Protein 1JK0 (pdb70)

CATH classification: 1.10.620.20

Structure (mmCIF, N/CA/C/O backbone):
data_1JK0
#
_entry.id   1JK0
#
_cell.length_a   92.900
_cell.length_b   93.000
_cell.length_c   97.400
_cell.angle_alpha   90.00
_cell.angle_beta   90.00
_cell.angle_gamma   90.00
#
_symmetry.space_group_name_H-M   'P 21 21 21'
#
loop_
_entity.id
_entity.type
_entity.pdbx_description
1 polymer 'ribonucleoside-diphosphate reductase small chain 1'
2 polymer 'ribonucleoside-diphosphate reductase small chain 2'
3 non-polymer 'ZINC ION'
4 water water
#
loop_
_atom_site.group_PDB
_atom_site.id
_atom_site.type_symbol
_atom_site.label_atom_id
_atom_site.label_alt_id
_atom_site.label_comp_id
_atom_site.label_asym_id
_atom_site.label_entity_id
_atom_site.label_seq_id
_atom_site.pdbx_PDB_ins_code
_atom_site.Cartn_x
_atom_site.Cartn_y
_atom_site.Cartn_z
_atom_site.occupancy
_atom_site.B_iso_or_equiv
_atom_site.auth_seq_id
_atom_site.auth_comp_id
_atom_site.auth_asym_id
_atom_site.auth_atom_id
_atom_site.pdbx_PDB_model_num
ATOM 1 N N . LEU A 1 46 ? -9.134 21.343 8.980 1.00 57.34 26 LEU A N 1
ATOM 2 C CA . LEU A 1 46 ? -8.147 20.228 8.904 1.00 58.87 26 LEU A CA 1
ATOM 3 C C . LEU A 1 46 ? -6.823 20.743 9.479 1.00 58.58 26 LEU A C 1
ATOM 4 O O . LEU A 1 46 ? -6.814 21.557 10.400 1.00 58.23 26 LEU A O 1
ATOM 9 N N . ASN A 1 47 ? -5.708 20.248 8.957 1.00 58.25 27 ASN A N 1
ATOM 10 C CA . ASN A 1 47 ? -4.410 20.730 9.394 1.00 57.04 27 ASN A CA 1
ATOM 11 C C . ASN A 1 47 ? -4.174 22.025 8.625 1.00 56.15 27 ASN A C 1
ATOM 12 O O . ASN A 1 47 ? -3.141 22.670 8.780 1.00 56.29 27 ASN A O 1
ATOM 17 N N . LYS A 1 48 ? -5.142 22.390 7.782 1.00 54.26 28 LYS A N 1
ATOM 18 C CA . LYS A 1 48 ? -5.061 23.614 6.996 1.00 51.77 28 LYS A CA 1
ATOM 19 C C . LYS A 1 48 ? -5.230 24.795 7.937 1.00 49.97 28 LYS A C 1
ATOM 20 O O . LYS A 1 48 ? -4.433 25.724 7.922 1.00 49.66 28 LYS A O 1
ATOM 26 N N . GLU A 1 49 ? -6.268 24.753 8.763 1.00 48.86 29 GLU A N 1
ATOM 27 C CA . GLU A 1 49 ? -6.520 25.832 9.708 1.00 48.60 29 GLU A CA 1
ATOM 28 C C . GLU A 1 49 ? -5.418 25.940 10.755 1.00 48.59 29 GLU A C 1
ATOM 29 O O . GLU A 1 49 ? -5.048 27.037 11.184 1.00 49.40 29 GLU A O 1
ATOM 35 N N . LEU A 1 50 ? -4.900 24.795 11.172 1.00 46.38 30 LEU A N 1
ATOM 36 C CA . LEU A 1 50 ? -3.859 24.771 12.172 1.00 44.80 30 LEU A CA 1
ATOM 37 C C . LEU A 1 50 ? -2.619 25.496 11.668 1.00 45.24 30 LEU A C 1
ATOM 38 O O . LEU A 1 50 ? -1.887 26.101 12.453 1.00 45.31 30 LEU A O 1
ATOM 43 N N . GLU A 1 51 ? -2.377 25.437 10.361 1.00 45.15 31 GLU A N 1
ATOM 44 C CA . GLU A 1 51 ? -1.212 26.108 9.802 1.00 45.30 31 GLU A CA 1
ATOM 45 C C . GLU A 1 51 ? -1.539 27.598 9.701 1.00 43.51 31 GLU A C 1
ATOM 46 O O . GLU A 1 51 ? -0.676 28.442 9.958 1.00 44.59 31 GLU A O 1
ATOM 52 N N . THR A 1 52 ? -2.784 27.919 9.348 1.00 39.88 32 THR A N 1
ATOM 53 C CA . THR A 1 52 ? -3.224 29.312 9.255 1.00 37.76 32 THR A CA 1
ATOM 54 C C . THR A 1 52 ? -3.025 29.997 10.601 1.00 37.35 32 THR A C 1
ATOM 55 O O . THR A 1 52 ? -2.498 31.108 10.692 1.00 36.65 32 THR A O 1
ATOM 59 N N . LEU A 1 53 ? -3.480 29.318 11.644 1.00 36.25 33 LEU A N 1
ATOM 60 C CA . LEU A 1 53 ? -3.371 29.828 12.992 1.00 34.96 33 LEU A CA 1
ATOM 61 C C . LEU A 1 53 ? -1.903 29.911 13.405 1.00 35.11 33 LEU A C 1
ATOM 62 O O . LEU A 1 53 ? -1.415 30.971 13.789 1.00 35.50 33 LEU A O 1
ATOM 67 N N . ARG A 1 54 ? -1.185 28.803 13.313 1.00 36.72 34 ARG A N 1
ATOM 68 C CA . ARG A 1 54 ? 0.221 28.822 13.696 1.00 37.87 34 ARG A CA 1
ATOM 69 C C . ARG A 1 54 ? 0.945 29.954 13.011 1.00 37.35 34 ARG A C 1
ATOM 70 O O . ARG A 1 54 ? 1.795 30.608 13.612 1.00 36.54 34 ARG A O 1
ATOM 78 N N . GLU A 1 55 ? 0.567 30.195 11.761 1.00 38.33 35 GLU A N 1
ATOM 79 C CA . GLU A 1 55 ? 1.165 31.247 10.946 1.00 38.88 35 GLU A CA 1
ATOM 80 C C . GLU A 1 55 ? 0.906 32.666 11.453 1.00 37.37 35 GLU A C 1
ATOM 81 O O . GLU A 1 55 ? 1.725 33.550 11.261 1.00 37.85 35 GLU A O 1
ATOM 87 N N . GLU A 1 56 ? -0.229 32.884 12.101 1.00 37.06 36 GLU A N 1
ATOM 88 C CA . GLU A 1 56 ? -0.551 34.206 12.625 1.00 36.11 36 GLU A CA 1
ATOM 89 C C . GLU A 1 56 ? 0.513 34.696 13.626 1.00 36.57 36 GLU A C 1
ATOM 90 O O . GLU A 1 56 ? 0.606 35.897 13.887 1.00 37.68 36 GLU A O 1
ATOM 96 N N . ASN A 1 57 ? 1.312 33.775 14.182 1.00 35.04 37 ASN A N 1
ATOM 97 C CA . ASN A 1 57 ? 2.329 34.133 15.177 1.00 31.96 37 ASN A CA 1
ATOM 98 C C . ASN A 1 57 ? 3.695 33.533 14.931 1.00 32.93 37 ASN A C 1
ATOM 99 O O . ASN A 1 57 ? 4.500 33.402 15.848 1.00 33.77 37 ASN A O 1
ATOM 104 N N . ARG A 1 58 ? 3.950 33.178 13.683 1.00 35.22 38 ARG A N 1
ATOM 105 C CA . ARG A 1 58 ? 5.216 32.593 13.263 1.00 37.61 38 ARG A CA 1
ATOM 106 C C . ARG A 1 58 ? 6.420 33.533 13.524 1.00 38.05 38 ARG A C 1
ATOM 107 O O . ARG A 1 58 ? 7.505 33.073 13.904 1.00 36.49 38 ARG A O 1
ATOM 115 N N . VAL A 1 59 ? 6.227 34.838 13.301 1.00 37.36 39 VAL A N 1
ATOM 116 C CA . VAL A 1 59 ? 7.283 35.831 13.511 1.00 35.60 39 VAL A CA 1
ATOM 117 C C . VAL A 1 59 ? 7.535 36.040 14.983 1.00 36.57 39 VAL A C 1
ATOM 118 O O . VAL A 1 59 ? 8.682 36.192 15.412 1.00 37.03 39 VAL A O 1
ATOM 122 N N . LYS A 1 60 ? 6.453 36.085 15.750 1.00 36.67 40 LYS A N 1
ATOM 123 C CA . LYS A 1 60 ? 6.563 36.279 17.187 1.00 37.86 40 LYS A CA 1
ATOM 124 C C . LYS A 1 60 ? 7.219 35.060 17.815 1.00 37.63 40 LYS A C 1
ATOM 125 O O . LYS A 1 60 ? 8.066 35.181 18.699 1.00 36.62 40 LYS A O 1
ATOM 131 N N . SER A 1 61 ? 6.821 33.889 17.331 1.00 38.81 41 SER A N 1
ATOM 132 C CA . SER A 1 61 ? 7.332 32.617 17.809 1.00 40.97 41 SER A CA 1
ATOM 133 C C . SER A 1 61 ? 8.822 32.401 17.508 1.00 42.04 41 SER A C 1
ATOM 134 O O . SER A 1 61 ? 9.602 32.046 18.398 1.00 41.03 41 SER A O 1
ATOM 137 N N . ASP A 1 62 ? 9.204 32.604 16.250 1.00 43.55 42 ASP A N 1
ATOM 138 C CA . ASP A 1 62 ? 10.591 32.443 15.813 1.00 44.90 42 ASP A CA 1
ATOM 139 C C . ASP A 1 62 ? 11.553 33.347 16.572 1.00 45.67 42 ASP A C 1
ATOM 140 O O . ASP A 1 62 ? 12.753 33.069 16.639 1.00 47.17 42 ASP A O 1
ATOM 145 N N . MET A 1 63 ? 11.030 34.432 17.131 1.00 45.21 43 MET A N 1
ATOM 146 C CA . MET A 1 63 ? 11.851 35.354 17.907 1.00 44.89 43 MET A CA 1
ATOM 147 C C . MET A 1 63 ? 12.193 34.671 19.224 1.00 44.05 43 MET A C 1
ATOM 148 O O . MET A 1 63 ? 13.361 34.529 19.583 1.00 44.04 43 MET A O 1
ATOM 153 N N . LEU A 1 64 ? 11.161 34.233 19.935 1.00 42.96 44 LEU A N 1
ATOM 154 C CA . LEU A 1 64 ? 11.353 33.556 21.206 1.00 40.79 44 LEU A CA 1
ATOM 155 C C . LEU A 1 64 ? 12.332 32.406 20.979 1.00 40.54 44 LEU A C 1
ATOM 156 O O . LEU A 1 64 ? 13.259 32.220 21.757 1.00 40.65 44 LEU A O 1
ATOM 161 N N . LYS A 1 65 ? 12.138 31.656 19.898 1.00 39.93 45 LYS A N 1
ATOM 162 C CA . LYS A 1 65 ? 13.010 30.533 19.563 1.00 40.21 45 LYS A CA 1
ATOM 163 C C . LYS A 1 65 ? 14.450 31.024 19.480 1.00 42.20 45 LYS A C 1
ATOM 164 O O . LYS A 1 65 ? 15.348 30.477 20.123 1.00 41.51 45 LYS A O 1
ATOM 170 N N . GLU A 1 66 ? 14.660 32.059 18.671 1.00 43.99 46 GLU A N 1
ATOM 171 C CA . GLU A 1 66 ? 15.978 32.652 18.502 1.00 44.87 46 GLU A CA 1
ATOM 172 C C . GLU A 1 66 ? 16.513 33.036 19.876 1.00 43.86 46 GLU A C 1
ATOM 173 O O . GLU A 1 66 ? 17.591 32.621 20.282 1.00 43.72 46 GLU A O 1
ATOM 179 N N . LYS A 1 67 ? 15.738 33.832 20.595 1.00 43.44 47 LYS A N 1
ATOM 180 C CA . LYS A 1 67 ? 16.143 34.279 21.915 1.00 43.24 47 LYS A CA 1
ATOM 181 C C . LYS A 1 67 ? 16.635 33.094 22.754 1.00 44.09 47 LYS A C 1
ATOM 182 O O . LYS A 1 67 ? 17.732 33.127 23.320 1.00 44.22 47 LYS A O 1
ATOM 188 N N . LEU A 1 68 ? 15.826 32.040 22.810 1.00 44.51 48 LEU A N 1
ATOM 189 C CA . LEU A 1 68 ? 16.161 30.850 23.580 1.00 44.34 48 LEU A CA 1
ATOM 190 C C . LEU A 1 68 ? 17.320 30.061 23.009 1.00 45.76 48 LEU A C 1
ATOM 191 O O . LEU A 1 68 ? 17.975 29.318 23.734 1.00 47.20 48 LEU A O 1
ATOM 196 N N . SER A 1 69 ? 17.581 30.206 21.716 1.00 47.45 49 SER A N 1
ATOM 197 C CA . SER A 1 69 ? 18.666 29.447 21.110 1.00 48.35 49 SER A CA 1
ATOM 198 C C . SER A 1 69 ? 20.017 29.804 21.712 1.00 48.16 49 SER A C 1
ATOM 199 O O . SER A 1 69 ? 20.799 28.915 22.047 1.00 49.54 49 SER A O 1
ATOM 202 N N . LYS A 1 70 ? 20.287 31.095 21.873 1.00 47.11 50 LYS A N 1
ATOM 203 C CA . LYS A 1 70 ? 21.567 31.519 22.424 1.00 47.96 50 LYS A CA 1
ATOM 204 C C . LYS A 1 70 ? 21.663 31.631 23.953 1.00 49.25 50 LYS A C 1
ATOM 205 O O . LYS A 1 70 ? 22.336 32.527 24.479 1.00 49.56 50 LYS A O 1
ATOM 211 N N . ASP A 1 71 ? 21.001 30.715 24.661 1.00 49.46 51 ASP A N 1
ATOM 212 C CA . ASP A 1 71 ? 21.039 30.695 26.119 1.00 49.46 51 ASP A CA 1
ATOM 213 C C . ASP A 1 71 ? 22.015 29.633 26.585 1.00 49.04 51 ASP A C 1
ATOM 214 O O . ASP A 1 71 ? 22.689 29.803 27.595 1.00 48.77 51 ASP A O 1
ATOM 219 N N . ALA A 1 72 ? 22.088 28.528 25.853 1.00 50.11 52 ALA A N 1
ATOM 220 C CA . ALA A 1 72 ? 23.023 27.467 26.211 1.00 52.16 52 ALA A CA 1
ATOM 221 C C . ALA A 1 72 ? 24.457 28.020 26.092 1.00 53.73 52 ALA A C 1
ATOM 222 O O . ALA A 1 72 ? 25.385 27.529 26.745 1.00 54.56 52 ALA A O 1
ATOM 224 N N . GLU A 1 73 ? 24.617 29.054 25.265 1.00 54.24 53 GLU A N 1
ATOM 225 C CA . GLU A 1 73 ? 25.909 29.692 25.046 1.00 53.21 53 GLU A CA 1
ATOM 226 C C . GLU A 1 73 ? 26.152 30.851 26.002 1.00 51.53 53 GLU A C 1
ATOM 227 O O . GLU A 1 73 ? 27.244 30.979 26.550 1.00 51.51 53 GLU A O 1
ATOM 233 N N . ASN A 1 74 ? 25.147 31.700 26.195 1.00 49.68 54 ASN A N 1
ATOM 234 C CA . ASN A 1 74 ? 25.297 32.838 27.102 1.00 48.22 54 ASN A CA 1
ATOM 235 C C . ASN A 1 74 ? 25.515 32.353 28.536 1.00 45.57 54 ASN A C 1
ATOM 236 O O . ASN A 1 74 ? 26.102 33.049 29.360 1.00 44.54 54 ASN A O 1
ATOM 241 N N . HIS A 1 75 ? 25.035 31.147 28.814 1.00 43.97 55 HIS A N 1
ATOM 242 C CA . HIS A 1 75 ? 25.153 30.528 30.127 1.00 42.14 55 HIS A CA 1
ATOM 243 C C . HIS A 1 75 ? 26.557 29.962 30.391 1.00 42.14 55 HIS A C 1
ATOM 244 O O . HIS A 1 75 ? 27.111 30.148 31.473 1.00 42.97 55 HIS A O 1
ATOM 251 N N . LYS A 1 76 ? 27.126 29.253 29.421 1.00 41.23 56 LYS A N 1
ATOM 252 C CA . LYS A 1 76 ? 28.462 28.700 29.606 1.00 41.52 56 LYS A CA 1
ATOM 253 C C . LYS A 1 76 ? 29.455 29.853 29.768 1.00 39.56 56 LYS A C 1
ATOM 254 O O . LYS A 1 76 ? 30.445 29.748 30.497 1.00 38.49 56 LYS A O 1
ATOM 260 N N . ALA A 1 77 ? 29.174 30.956 29.083 1.00 36.65 57 ALA A N 1
ATOM 261 C CA . ALA A 1 77 ? 30.020 32.139 29.151 1.00 34.85 57 ALA A CA 1
ATOM 262 C C . ALA A 1 77 ? 29.954 32.704 30.573 1.00 34.34 57 ALA A C 1
ATOM 263 O O . ALA A 1 77 ? 30.972 32.867 31.246 1.00 35.32 57 ALA A O 1
ATOM 265 N N . TYR A 1 78 ? 28.741 32.996 31.021 1.00 33.64 58 TYR A N 1
ATOM 266 C CA . TYR A 1 78 ? 28.525 33.516 32.356 1.00 33.57 58 TYR A CA 1
ATOM 267 C C . TYR A 1 78 ? 29.226 32.608 33.363 1.00 33.64 58 TYR A C 1
ATOM 268 O O . TYR A 1 78 ? 29.904 33.082 34.268 1.00 34.40 58 TYR A O 1
ATOM 277 N N . LEU A 1 79 ? 29.069 31.300 33.209 1.00 33.23 59 LEU A N 1
ATOM 278 C CA . LEU A 1 79 ? 29.708 30.385 34.143 1.00 35.14 59 LEU A CA 1
ATOM 279 C C . LEU A 1 79 ? 31.227 30.449 34.054 1.00 35.95 59 LEU A C 1
ATOM 280 O O . LEU A 1 79 ? 31.925 30.395 35.072 1.00 37.15 59 LEU A O 1
ATOM 285 N N . LYS A 1 80 ? 31.739 30.557 32.833 1.00 35.92 60 LYS A N 1
ATOM 286 C CA . LYS A 1 80 ? 33.179 30.614 32.616 1.00 33.92 60 LYS A CA 1
ATOM 287 C C . LYS A 1 80 ? 33.793 31.824 33.312 1.00 33.46 60 LYS A C 1
ATOM 288 O O . LYS A 1 80 ? 34.866 31.721 33.915 1.00 35.25 60 LYS A O 1
ATOM 294 N N . SER A 1 81 ? 33.102 32.959 33.266 1.00 30.54 61 SER A N 1
ATOM 295 C CA . SER A 1 81 ? 33.635 34.172 33.860 1.00 30.23 61 SER A CA 1
ATOM 296 C C . SER A 1 81 ? 33.280 34.484 35.308 1.00 29.52 61 SER A C 1
ATOM 297 O O . SER A 1 81 ? 33.723 35.506 35.829 1.00 30.56 61 SER A O 1
ATOM 300 N N . HIS A 1 82 ? 32.486 33.637 35.959 1.00 27.76 62 HIS A N 1
ATOM 301 C CA . HIS A 1 82 ? 32.130 33.873 37.362 1.00 26.95 62 HIS A CA 1
ATOM 302 C C . HIS A 1 82 ? 32.529 32.701 38.262 1.00 26.36 62 HIS A C 1
ATOM 303 O O . HIS A 1 82 ? 32.051 32.575 39.390 1.00 23.99 62 HIS A O 1
ATOM 310 N N . GLN A 1 83 ? 33.409 31.848 37.749 1.00 26.72 63 GLN A N 1
ATOM 311 C CA . GLN A 1 83 ? 33.890 30.679 38.477 1.00 26.64 63 GLN A CA 1
ATOM 312 C C . GLN A 1 83 ? 34.317 30.963 39.907 1.00 25.29 63 GLN A C 1
ATOM 313 O O . GLN A 1 83 ? 34.049 30.160 40.801 1.00 25.27 63 GLN A O 1
ATOM 319 N N . VAL A 1 84 ? 34.996 32.085 40.122 1.00 22.72 64 VAL A N 1
ATOM 320 C CA . VAL A 1 84 ? 35.442 32.421 41.462 1.00 21.40 64 VAL A CA 1
ATOM 321 C C . VAL A 1 84 ? 34.261 32.701 42.382 1.00 22.41 64 VAL A C 1
ATOM 322 O O . VAL A 1 84 ? 34.229 32.243 43.521 1.00 24.55 64 VAL A O 1
ATOM 326 N N . HIS A 1 85 ? 33.279 33.435 41.880 1.00 24.09 65 HIS A N 1
ATOM 327 C CA . HIS A 1 85 ? 32.123 33.793 42.686 1.00 25.50 65 HIS A CA 1
ATOM 328 C C . HIS A 1 85 ? 31.193 32.636 42.927 1.00 27.31 65 HIS A C 1
ATOM 329 O O . HIS A 1 85 ? 30.721 32.438 44.049 1.00 29.59 65 HIS A O 1
ATOM 336 N N . ARG A 1 86 ? 30.905 31.867 41.887 1.00 28.10 66 ARG A N 1
ATOM 337 C CA . ARG A 1 86 ? 30.005 30.751 42.083 1.00 28.48 66 ARG A CA 1
ATOM 338 C C . ARG A 1 86 ? 30.651 29.757 43.038 1.00 26.41 66 ARG A C 1
ATOM 339 O O . ARG A 1 86 ? 29.969 29.184 43.886 1.00 26.13 66 ARG A O 1
ATOM 347 N N . HIS A 1 87 ? 31.968 29.601 42.956 1.00 25.28 67 HIS A N 1
ATOM 348 C CA . HIS A 1 87 ? 32.657 28.686 43.857 1.00 26.48 67 HIS A CA 1
ATOM 349 C C . HIS A 1 87 ? 32.466 29.092 45.327 1.00 28.14 67 HIS A C 1
ATOM 350 O O . HIS A 1 87 ? 32.466 28.235 46.218 1.00 28.34 67 HIS A O 1
ATOM 357 N N . LYS A 1 88 ? 32.317 30.386 45.597 1.00 27.82 68 LYS A N 1
ATOM 358 C CA . LYS A 1 88 ? 32.113 30.819 46.970 1.00 28.38 68 LYS A CA 1
ATOM 359 C C . LYS A 1 88 ? 30.688 30.535 47.393 1.00 29.26 68 LYS A C 1
ATOM 360 O O . LYS A 1 88 ? 30.430 30.181 48.539 1.00 31.41 68 LYS A O 1
ATOM 366 N N . LEU A 1 89 ? 29.754 30.707 46.474 1.00 30.33 69 LEU A N 1
ATOM 367 C CA . LEU A 1 89 ? 28.365 30.454 46.798 1.00 30.98 69 LEU A CA 1
ATOM 368 C C . LEU A 1 89 ? 28.141 28.988 47.121 1.00 31.55 69 LEU A C 1
ATOM 369 O O . LEU A 1 89 ? 27.576 28.660 48.156 1.00 31.15 69 LEU A O 1
ATOM 374 N N . LYS A 1 90 ? 28.607 28.103 46.249 1.00 33.27 70 LYS A N 1
ATOM 375 C CA . LYS A 1 90 ? 28.434 26.672 46.474 1.00 35.92 70 LYS A CA 1
ATOM 376 C C . LYS A 1 90 ? 29.032 26.267 47.814 1.00 36.22 70 LYS A C 1
ATOM 377 O O . LYS A 1 90 ? 28.618 25.290 48.428 1.00 38.38 70 LYS A O 1
ATOM 383 N N . GLU A 1 91 ? 30.010 27.030 48.269 1.00 37.02 71 GLU A N 1
ATOM 384 C CA . GLU A 1 91 ? 30.676 26.734 49.529 1.00 37.20 71 GLU A CA 1
ATOM 385 C C . GLU A 1 91 ? 29.793 27.134 50.689 1.00 36.42 71 GLU A C 1
ATOM 386 O O . GLU A 1 91 ? 29.449 26.309 51.520 1.00 37.26 71 GLU A O 1
ATOM 392 N N . MET A 1 92 ? 29.430 28.411 50.730 1.00 36.20 72 MET A N 1
ATOM 393 C CA . MET A 1 92 ? 28.581 28.949 51.788 1.00 36.23 72 MET A CA 1
ATOM 394 C C . MET A 1 92 ? 27.288 28.168 51.915 1.00 36.04 72 MET A C 1
ATOM 395 O O . MET A 1 92 ? 26.647 28.172 52.961 1.00 36.24 72 MET A O 1
ATOM 400 N N . GLU A 1 93 ? 26.903 27.498 50.841 1.00 37.23 73 GLU A N 1
ATOM 401 C CA . GLU A 1 93 ? 25.689 26.682 50.847 1.00 38.48 73 GLU A CA 1
ATOM 402 C C . GLU A 1 93 ? 25.746 25.749 52.069 1.00 37.52 73 GLU A C 1
ATOM 403 O O . GLU A 1 93 ? 24.732 25.475 52.704 1.00 37.64 73 GLU A O 1
ATOM 409 N N . LYS A 1 94 ? 26.952 25.285 52.387 1.00 36.17 74 LYS A N 1
ATOM 410 C CA . LYS A 1 94 ? 27.203 24.402 53.516 1.00 37.68 74 LYS A CA 1
ATOM 411 C C . LYS A 1 94 ? 26.916 25.080 54.853 1.00 38.41 74 LYS A C 1
ATOM 412 O O . LYS A 1 94 ? 27.085 24.474 55.912 1.00 39.90 74 LYS A O 1
ATOM 418 N N . GLU A 1 95 ? 26.495 26.339 54.812 1.00 37.27 75 GLU A N 1
ATOM 419 C CA . GLU A 1 95 ? 26.203 27.081 56.032 1.00 34.41 75 GLU A CA 1
ATOM 420 C C . GLU A 1 95 ? 24.742 27.449 56.176 1.00 34.60 75 GLU A C 1
ATOM 421 O O . GLU A 1 95 ? 24.341 28.016 57.189 1.00 34.26 75 GLU A O 1
ATOM 427 N N . GLU A 1 96 ? 23.949 27.125 55.160 1.00 35.27 76 GLU A N 1
ATOM 428 C CA . GLU A 1 96 ? 22.527 27.436 55.167 1.00 36.16 76 GLU A CA 1
ATOM 429 C C . GLU A 1 96 ? 21.687 26.504 56.058 1.00 36.81 76 GLU A C 1
ATOM 430 O O . GLU A 1 96 ? 21.645 25.286 55.866 1.00 34.13 76 GLU A O 1
ATOM 436 N N . PRO A 1 97 ? 21.017 27.088 57.065 1.00 37.76 7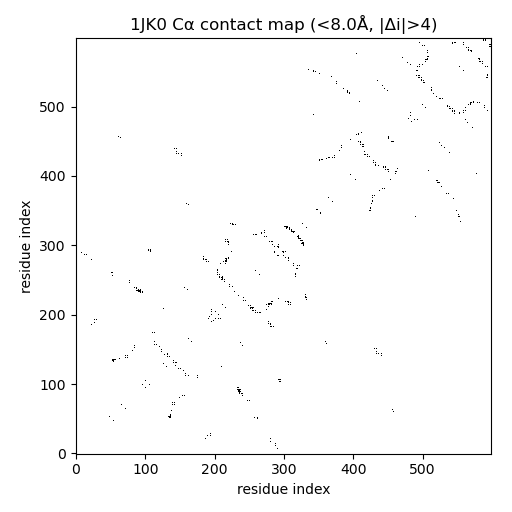7 PRO A N 1
ATOM 437 C CA . PRO A 1 97 ? 20.160 26.409 58.031 1.00 38.80 77 PRO A CA 1
ATOM 438 C C . PRO A 1 97 ? 19.266 25.381 57.365 1.00 41.21 77 PRO A C 1
ATOM 439 O O . PRO A 1 97 ? 19.160 24.250 57.832 1.00 43.09 77 PRO A O 1
ATOM 443 N N . LEU A 1 98 ? 18.617 25.775 56.276 1.00 42.27 78 LEU A N 1
ATOM 444 C CA . LEU A 1 98 ? 17.752 24.854 55.557 1.00 43.33 78 LEU A CA 1
ATOM 445 C C . LEU A 1 98 ? 18.497 23.616 55.098 1.00 44.18 78 LEU A C 1
ATOM 446 O O . LEU A 1 98 ? 18.017 22.503 55.265 1.00 44.97 78 LEU A O 1
ATOM 451 N N . LEU A 1 99 ? 19.681 23.817 54.532 1.00 44.59 79 LEU A N 1
ATOM 452 C CA . LEU A 1 99 ? 20.466 22.720 53.989 1.00 44.65 79 LEU A CA 1
ATOM 453 C C . LEU A 1 99 ? 21.318 21.909 54.951 1.00 45.48 79 LEU A C 1
ATOM 454 O O . LEU A 1 99 ? 22.148 21.116 54.513 1.00 45.53 79 LEU A O 1
ATOM 459 N N . ASN A 1 100 ? 21.122 22.074 56.250 1.00 46.70 80 ASN A N 1
ATOM 460 C CA . ASN A 1 100 ? 21.921 21.306 57.191 1.00 49.04 80 ASN A CA 1
ATOM 461 C C . ASN A 1 100 ? 21.116 20.855 58.391 1.00 52.32 80 ASN A C 1
ATOM 462 O O . ASN A 1 100 ? 20.227 21.564 58.866 1.00 51.88 80 ASN A O 1
ATOM 467 N N . GLU A 1 101 ? 21.417 19.652 58.865 1.00 56.30 81 GLU A N 1
ATOM 468 C CA . GLU A 1 101 ? 20.705 19.089 60.000 1.00 60.92 81 GLU A CA 1
ATOM 469 C C . GLU A 1 101 ? 20.852 19.949 61.243 1.00 62.75 81 GLU A C 1
ATOM 470 O O . GLU A 1 101 ? 21.721 20.815 61.328 1.00 63.66 81 GLU A O 1
ATOM 476 N N . ASP A 1 102 ? 19.978 19.695 62.204 1.00 64.78 82 ASP A N 1
ATOM 477 C CA . ASP A 1 102 ? 19.966 20.393 63.478 1.00 66.17 82 ASP A CA 1
ATOM 478 C C . ASP A 1 102 ? 19.913 19.271 64.503 1.00 67.82 82 ASP A C 1
ATOM 479 O O . ASP A 1 102 ? 18.829 18.868 64.926 1.00 69.33 82 ASP A O 1
ATOM 484 N N . LYS A 1 103 ? 21.077 18.754 64.885 1.00 68.85 83 LYS A N 1
ATOM 485 C CA . LYS A 1 103 ? 21.150 17.652 65.841 1.00 69.49 83 LYS A CA 1
ATOM 486 C C . LYS A 1 103 ? 20.562 17.938 67.229 1.00 70.01 83 LYS A C 1
ATOM 487 O O . LYS A 1 103 ? 20.197 17.014 67.954 1.00 69.76 83 LYS A O 1
ATOM 493 N N . GLU A 1 104 ? 20.449 19.212 67.588 1.00 70.73 84 GLU A N 1
ATOM 494 C CA . GLU A 1 104 ? 19.879 19.592 68.877 1.00 72.15 84 GLU A CA 1
ATOM 495 C C . GLU A 1 104 ? 18.360 19.395 68.896 1.00 72.59 84 GLU A C 1
ATOM 496 O O . GLU A 1 104 ? 17.751 19.249 69.959 1.00 72.60 84 GLU A O 1
ATOM 502 N N . ARG A 1 105 ? 17.756 19.413 67.711 1.00 73.01 85 ARG A N 1
ATOM 503 C CA . ARG A 1 105 ? 16.312 19.246 67.570 1.00 73.08 85 ARG A CA 1
ATOM 504 C C . ARG A 1 105 ? 15.960 17.773 67.406 1.00 75.03 85 ARG A C 1
ATOM 505 O O . ARG A 1 105 ? 16.361 17.122 66.434 1.00 75.20 85 ARG A O 1
ATOM 513 N N . THR A 1 106 ? 15.205 17.254 68.367 1.00 76.55 86 THR A N 1
ATOM 514 C CA . THR A 1 106 ? 14.804 15.855 68.360 1.00 77.61 86 THR A CA 1
ATOM 515 C C . THR A 1 106 ? 13.327 15.716 68.720 1.00 77.70 86 THR A C 1
ATOM 516 O O . THR A 1 106 ? 12.655 14.777 68.281 1.00 77.12 86 THR A O 1
ATOM 520 N N . VAL A 1 107 ? 12.832 16.659 69.519 1.00 77.65 87 VAL A N 1
ATOM 521 C CA . VAL A 1 107 ? 11.433 16.660 69.931 1.00 77.70 87 VAL A CA 1
ATOM 522 C C . VAL A 1 107 ? 10.592 16.605 68.676 1.00 76.90 87 VAL A C 1
ATOM 523 O O . VAL A 1 107 ? 9.505 16.040 68.671 1.00 78.10 87 VAL A O 1
ATOM 527 N N . LEU A 1 108 ? 11.095 17.220 67.614 1.00 75.66 88 LEU A N 1
ATOM 528 C CA . LEU A 1 108 ? 10.404 17.199 66.335 1.00 75.00 88 LEU A CA 1
ATOM 529 C C . LEU A 1 108 ? 9.087 17.960 66.346 1.00 73.89 88 LEU A C 1
ATOM 530 O O . LEU A 1 108 ? 8.359 17.949 65.354 1.00 73.95 88 LEU A O 1
ATOM 535 N N . PHE A 1 109 ? 8.762 18.619 67.451 1.00 73.40 89 PHE A N 1
ATOM 536 C CA . PHE A 1 109 ? 7.508 19.352 67.471 1.00 73.66 89 PHE A CA 1
ATOM 537 C C . PHE A 1 109 ? 7.654 20.858 67.622 1.00 73.36 89 PHE A C 1
ATOM 538 O O . PHE A 1 109 ? 7.566 21.567 66.624 1.00 74.16 89 PHE A O 1
ATOM 546 N N . PRO A 1 110 ? 7.906 21.371 68.849 1.00 72.88 90 PRO A N 1
ATOM 547 C CA . PRO A 1 110 ? 8.040 22.829 69.010 1.00 71.89 90 PRO A CA 1
ATOM 548 C C . PRO A 1 110 ? 8.364 23.555 67.701 1.00 71.55 90 PRO A C 1
ATOM 549 O O . PRO A 1 110 ? 9.524 23.693 67.320 1.00 71.64 90 PRO A O 1
ATOM 553 N N . ILE A 1 111 ? 7.306 23.997 67.025 1.00 71.09 91 ILE A N 1
ATOM 554 C CA . ILE A 1 111 ? 7.378 24.676 65.734 1.00 71.40 91 ILE A CA 1
ATOM 555 C C . ILE A 1 111 ? 8.470 25.744 65.608 1.00 70.96 91 ILE A C 1
ATOM 556 O O . ILE A 1 111 ? 8.338 26.853 66.132 1.00 70.61 91 ILE A O 1
ATOM 561 N N . LYS A 1 112 ? 9.544 25.411 64.897 1.00 70.15 92 LYS A N 1
ATOM 562 C CA . LYS A 1 112 ? 10.636 26.354 64.684 1.00 68.68 92 LYS A CA 1
ATOM 563 C C . LYS A 1 112 ? 10.336 27.183 63.440 1.00 67.91 92 LYS A C 1
ATOM 564 O O . LYS A 1 112 ? 10.723 28.349 63.357 1.00 68.80 92 LYS A O 1
ATOM 570 N N . TYR A 1 113 ? 9.643 26.582 62.476 1.00 65.53 93 TYR A N 1
ATOM 571 C CA . TYR A 1 113 ? 9.303 27.285 61.246 1.00 64.04 93 TYR A CA 1
ATOM 572 C C . TYR A 1 113 ? 7.795 27.284 61.003 1.00 63.07 93 TYR A C 1
ATOM 573 O O . TYR A 1 113 ? 7.293 26.563 60.147 1.00 63.73 93 TYR A O 1
ATOM 582 N N . HIS A 1 114 ? 7.072 28.103 61.752 1.00 62.03 94 HIS A N 1
ATOM 583 C CA . HIS A 1 114 ? 5.629 28.171 61.601 1.00 60.35 94 HIS A CA 1
ATOM 584 C C . HIS A 1 114 ? 5.181 28.473 60.176 1.00 58.25 94 HIS A C 1
ATOM 585 O O . HIS A 1 114 ? 4.169 27.952 59.727 1.00 59.29 94 HIS A O 1
ATOM 592 N N . GLU A 1 115 ? 5.924 29.308 59.462 1.00 56.80 95 GLU A N 1
ATOM 593 C CA . GLU A 1 115 ? 5.558 29.652 58.085 1.00 55.80 95 GLU A CA 1
ATOM 594 C C . GLU A 1 115 ? 5.366 28.402 57.213 1.00 52.78 95 GLU A C 1
ATOM 595 O O . GLU A 1 115 ? 4.349 28.268 56.526 1.00 50.43 95 GLU A O 1
ATOM 601 N N . ILE A 1 116 ? 6.354 27.501 57.254 1.00 50.21 96 ILE A N 1
ATOM 602 C CA . ILE A 1 116 ? 6.345 26.254 56.484 1.00 46.56 96 ILE A CA 1
ATOM 603 C C . ILE A 1 116 ? 5.283 25.274 56.970 1.00 44.42 96 ILE A C 1
ATOM 604 O O . ILE A 1 116 ? 4.337 24.994 56.252 1.00 43.60 96 ILE A O 1
ATOM 609 N N . TRP A 1 117 ? 5.455 24.747 58.179 1.00 42.54 97 TRP A N 1
ATOM 610 C CA . TRP A 1 117 ? 4.497 23.810 58.781 1.00 40.90 97 TRP A CA 1
ATOM 611 C C . TRP A 1 117 ? 3.078 24.212 58.392 1.00 42.44 97 TRP A C 1
ATOM 612 O O . TRP A 1 117 ? 2.340 23.430 57.806 1.00 43.60 97 TRP A O 1
ATOM 623 N N . GLN A 1 118 ? 2.698 25.439 58.723 1.00 43.26 98 GLN A N 1
ATOM 624 C CA . GLN A 1 118 ? 1.372 25.927 58.386 1.00 45.39 98 GLN A CA 1
ATOM 625 C C . GLN A 1 118 ? 1.077 25.766 56.889 1.00 44.36 98 GLN A C 1
ATOM 626 O O . GLN A 1 118 ? -0.084 25.635 56.488 1.00 44.27 98 GLN A O 1
ATOM 632 N N . ALA A 1 119 ? 2.125 25.793 56.064 1.00 43.18 99 ALA A N 1
ATOM 633 C CA . ALA A 1 119 ? 1.971 25.611 54.617 1.00 40.19 99 ALA A CA 1
ATOM 634 C C . ALA A 1 119 ? 1.580 24.155 54.418 1.00 38.62 99 ALA A C 1
ATOM 635 O O . ALA A 1 119 ? 0.611 23.850 53.717 1.00 38.11 99 ALA A O 1
ATOM 637 N N . TYR A 1 120 ? 2.343 23.269 55.056 1.00 36.34 100 TYR A N 1
ATOM 638 C CA . TYR A 1 120 ? 2.102 21.833 55.003 1.00 36.56 100 TYR A CA 1
ATOM 639 C C . TYR A 1 120 ? 0.703 21.478 55.528 1.00 38.66 100 TYR A C 1
ATOM 640 O O . TYR A 1 120 ? -0.020 20.697 54.905 1.00 40.59 100 TYR A O 1
ATOM 649 N N . LYS A 1 121 ? 0.326 22.037 56.672 1.00 38.20 101 LYS A N 1
ATOM 650 C CA . LYS A 1 121 ? -0.989 21.766 57.230 1.00 37.07 101 LYS A CA 1
ATOM 651 C C . LYS A 1 121 ? -2.036 22.251 56.236 1.00 38.49 101 LYS A C 1
ATOM 652 O O . LYS A 1 121 ? -3.059 21.603 56.016 1.00 40.87 101 LYS A O 1
ATOM 658 N N . ARG A 1 122 ? -1.768 23.395 55.626 1.00 38.70 102 ARG A N 1
ATOM 659 C CA . ARG A 1 122 ? -2.701 23.956 54.662 1.00 40.96 102 ARG A CA 1
ATOM 660 C C . ARG A 1 122 ? -2.879 22.943 53.542 1.00 40.78 102 ARG A C 1
ATOM 661 O O . ARG A 1 122 ? -3.983 22.742 53.045 1.00 41.78 102 ARG A O 1
ATOM 669 N N . ALA A 1 123 ? -1.778 22.303 53.155 1.00 39.78 103 ALA A N 1
ATOM 670 C CA . ALA A 1 123 ? -1.788 21.293 52.100 1.00 36.35 103 ALA A CA 1
ATOM 671 C C . ALA A 1 123 ? -2.493 20.045 52.609 1.00 35.07 103 ALA A C 1
ATOM 672 O O . ALA A 1 123 ? -3.419 19.537 51.986 1.00 35.15 103 ALA A O 1
ATOM 674 N N . GLU A 1 124 ? -2.044 19.571 53.762 1.00 33.45 104 GLU A N 1
ATOM 675 C CA . GLU A 1 124 ? -2.595 18.386 54.391 1.00 32.17 104 GLU A CA 1
ATOM 676 C C . GLU A 1 124 ? -4.104 18.444 54.546 1.00 30.59 104 GLU A C 1
ATOM 677 O O . GLU A 1 124 ? -4.756 17.414 54.668 1.00 31.72 104 GLU A O 1
ATOM 683 N N . ALA A 1 125 ? -4.671 19.638 54.532 1.00 28.99 105 ALA A N 1
ATOM 684 C CA . ALA A 1 125 ? -6.117 19.749 54.680 1.00 28.52 105 ALA A CA 1
ATOM 685 C C . ALA A 1 125 ? -6.799 19.841 53.331 1.00 28.91 105 ALA A C 1
ATOM 686 O O . ALA A 1 125 ? -8.009 19.992 53.254 1.00 31.50 105 ALA A O 1
ATOM 688 N N . SER A 1 126 ? -6.024 19.742 52.262 1.00 29.06 106 SER A N 1
ATOM 689 C CA . SER A 1 126 ? -6.585 19.841 50.923 1.00 28.52 106 SER A CA 1
ATOM 690 C C . SER A 1 126 ? -6.615 18.476 50.241 1.00 27.41 106 SER A C 1
ATOM 691 O O . SER A 1 126 ? -6.933 18.385 49.053 1.00 25.13 106 SER A O 1
ATOM 694 N N . PHE A 1 127 ? -6.293 17.424 50.994 1.00 25.12 107 PHE A N 1
ATOM 695 C CA . PHE A 1 127 ? -6.278 16.070 50.448 1.00 23.86 107 PHE A CA 1
ATOM 696 C C . PHE A 1 127 ? -7.511 15.864 49.603 1.00 23.76 107 PHE A C 1
ATOM 697 O O . PHE A 1 127 ? -8.584 16.334 49.965 1.00 26.04 107 PHE A O 1
ATOM 705 N N . TRP A 1 128 ? -7.354 15.186 48.470 1.00 22.45 108 TRP A N 1
ATOM 706 C CA . TRP A 1 128 ? -8.474 14.913 47.572 1.00 22.62 108 TRP A CA 1
ATOM 707 C C . TRP A 1 128 ? -8.129 13.716 46.703 1.00 23.07 108 TRP A C 1
ATOM 708 O O . TRP A 1 128 ? -6.947 13.430 46.487 1.00 22.84 108 TRP A O 1
ATOM 719 N N . THR A 1 129 ? -9.143 13.009 46.211 1.00 21.06 109 THR A N 1
ATOM 720 C CA . THR A 1 129 ? -8.865 11.863 45.367 1.00 23.26 109 THR A CA 1
ATOM 721 C C . THR A 1 129 ? -9.460 11.998 43.979 1.00 24.30 109 THR A C 1
ATOM 722 O O . THR A 1 129 ? -10.274 12.874 43.713 1.00 28.28 109 THR A O 1
ATOM 726 N N . ALA A 1 130 ? -9.028 11.137 43.076 1.00 25.34 110 ALA A N 1
ATOM 727 C CA . ALA A 1 130 ? -9.528 11.177 41.724 1.00 24.71 110 ALA A CA 1
ATOM 728 C C . ALA A 1 130 ? -10.977 10.707 41.775 1.00 24.39 110 ALA A C 1
ATOM 729 O O . ALA A 1 130 ? -11.810 11.152 40.993 1.00 25.00 110 ALA A O 1
ATOM 731 N N . GLU A 1 131 ? -11.265 9.818 42.721 1.00 23.93 111 GLU A N 1
ATOM 732 C CA . GLU A 1 131 ? -12.608 9.266 42.898 1.00 22.57 111 GLU A CA 1
ATOM 733 C C . GLU A 1 131 ? -13.673 10.323 43.133 1.00 21.97 111 GLU A C 1
ATOM 734 O O . GLU A 1 131 ? -14.860 10.014 43.069 1.00 20.61 111 GLU A O 1
ATOM 740 N N . GLU A 1 132 ? -13.259 11.557 43.415 1.00 22.03 112 GLU A N 1
ATOM 741 C CA . GLU A 1 132 ? -14.215 12.639 43.645 1.00 24.43 112 GLU A CA 1
ATOM 742 C C . GLU A 1 132 ? -14.624 13.343 42.359 1.00 25.64 112 GLU A C 1
ATOM 743 O O . GLU A 1 132 ? -15.550 14.135 42.363 1.00 27.32 112 GLU A O 1
ATOM 749 N N . ILE A 1 133 ? -13.911 13.076 41.271 1.00 27.62 113 ILE A N 1
ATOM 750 C CA . ILE A 1 133 ? -14.178 13.718 39.988 1.00 27.33 113 ILE A CA 1
ATOM 751 C C . ILE A 1 133 ? -15.376 13.115 39.260 1.00 29.06 113 ILE A C 1
ATOM 752 O O . ILE A 1 133 ? -15.320 11.957 38.838 1.00 28.97 113 ILE A O 1
ATOM 757 N N . ASP A 1 134 ? -16.448 13.891 39.091 1.00 30.19 114 ASP A N 1
ATOM 758 C CA . ASP A 1 134 ? -17.624 13.395 38.375 1.00 32.36 114 ASP A CA 1
ATOM 759 C C . ASP A 1 134 ? -17.483 13.674 36.873 1.00 32.83 114 ASP A C 1
ATOM 760 O O . ASP A 1 134 ? -17.559 14.824 36.442 1.00 32.56 114 ASP A O 1
ATOM 765 N N . LEU A 1 135 ? -17.294 12.613 36.087 1.00 33.55 115 LEU A N 1
ATOM 766 C CA . LEU A 1 135 ? -17.136 12.725 34.632 1.00 34.53 115 LEU A CA 1
ATOM 767 C C . LEU A 1 135 ? -18.371 12.269 33.870 1.00 36.50 115 LEU A C 1
ATOM 768 O O . LEU A 1 135 ? -18.421 12.359 32.648 1.00 37.72 115 LEU A O 1
ATOM 773 N N . SER A 1 136 ? -19.365 11.775 34.597 1.00 38.72 116 SER A N 1
ATOM 774 C CA . SER A 1 136 ? -20.596 11.291 33.990 1.00 40.29 116 SER A CA 1
ATOM 775 C C . SER A 1 136 ? -21.099 12.197 32.878 1.00 42.33 116 SER A C 1
ATOM 776 O O . SER A 1 136 ? -21.348 11.741 31.764 1.00 45.24 116 SER A O 1
ATOM 779 N N . LYS A 1 137 ? -21.231 13.483 33.165 1.00 43.48 117 LYS A N 1
ATOM 780 C CA . LYS A 1 137 ? -21.737 14.410 32.168 1.00 45.77 117 LYS A CA 1
ATOM 781 C C . LYS A 1 137 ? -20.702 14.910 31.159 1.00 46.25 117 LYS A C 1
ATOM 782 O O . LYS A 1 137 ? -21.041 15.659 30.246 1.00 46.66 117 LYS A O 1
ATOM 788 N N . ASP A 1 138 ? -19.452 14.476 31.305 1.00 46.85 118 ASP A N 1
ATOM 789 C CA . ASP A 1 138 ? -18.363 14.922 30.431 1.00 46.23 118 ASP A CA 1
ATOM 790 C C . ASP A 1 138 ? -18.296 14.353 29.025 1.00 47.62 118 ASP A C 1
ATOM 791 O O . ASP A 1 138 ? -18.181 15.101 28.053 1.00 47.70 118 ASP A O 1
ATOM 796 N N . ILE A 1 139 ? -18.333 13.033 28.915 1.00 48.23 119 ILE A N 1
ATOM 797 C CA . ILE A 1 139 ? -18.274 12.388 27.617 1.00 49.02 119 ILE A CA 1
ATOM 798 C C . ILE A 1 139 ? -19.325 12.975 26.664 1.00 48.72 119 ILE A C 1
ATOM 799 O O . ILE A 1 139 ? -19.123 13.028 25.450 1.00 48.12 119 ILE A O 1
ATOM 804 N N . HIS A 1 140 ? -20.452 13.410 27.217 1.00 49.74 120 HIS A N 1
ATOM 805 C CA . HIS A 1 140 ? -21.514 13.995 26.401 1.00 51.09 120 HIS A CA 1
ATOM 806 C C . HIS A 1 140 ? -21.048 15.320 25.830 1.00 51.04 120 HIS A C 1
ATOM 807 O O . HIS A 1 140 ? -21.096 15.531 24.621 1.00 51.70 120 HIS A O 1
ATOM 814 N N . ASP A 1 141 ? -20.596 16.210 26.709 1.00 50.44 121 ASP A N 1
ATOM 815 C CA . ASP A 1 141 ? -20.098 17.517 26.300 1.00 48.63 121 ASP A CA 1
ATOM 816 C C . ASP A 1 141 ? -18.966 17.399 25.284 1.00 47.28 121 ASP A C 1
ATOM 817 O O . ASP A 1 141 ? -18.863 18.199 24.359 1.00 46.99 121 ASP A O 1
ATOM 822 N N . TRP A 1 142 ? -18.123 16.392 25.464 1.00 46.51 122 TRP A N 1
ATOM 823 C CA . TRP A 1 142 ? -16.991 16.166 24.577 1.00 46.34 122 TRP A CA 1
ATOM 824 C C . TRP A 1 142 ? -17.438 15.838 23.161 1.00 48.74 122 TRP A C 1
ATOM 825 O O . TRP A 1 142 ? -16.727 16.141 22.201 1.00 50.14 122 TRP A O 1
ATOM 836 N N . ASN A 1 143 ? -18.624 15.244 23.030 1.00 50.62 123 ASN A N 1
ATOM 837 C CA . ASN A 1 143 ? -19.158 14.872 21.716 1.00 52.29 123 ASN A CA 1
ATOM 838 C C . ASN A 1 143 ? -20.305 15.735 21.160 1.00 53.28 123 ASN A C 1
ATOM 839 O O . ASN A 1 143 ? -20.599 15.671 19.963 1.00 54.29 123 ASN A O 1
ATOM 844 N N . ASN A 1 144 ? -20.943 16.551 21.996 1.00 53.51 124 ASN A N 1
ATOM 845 C CA . ASN A 1 144 ? -22.074 17.340 21.514 1.00 52.58 124 ASN A CA 1
ATOM 846 C C . ASN A 1 144 ? -22.010 18.855 21.631 1.00 51.87 124 ASN A C 1
ATOM 847 O O . ASN A 1 144 ? -22.862 19.548 21.073 1.00 53.23 124 ASN A O 1
ATOM 852 N N . ARG A 1 145 ? -21.025 19.380 22.343 1.00 49.73 125 ARG A N 1
ATOM 853 C CA . ARG A 1 145 ? -20.930 20.821 22.488 1.00 47.91 125 ARG A CA 1
ATOM 854 C C . ARG A 1 145 ? -19.580 21.356 22.083 1.00 47.93 125 ARG A C 1
ATOM 855 O O . ARG A 1 145 ? -19.420 22.552 21.864 1.00 49.16 125 ARG A O 1
ATOM 863 N N . MET A 1 146 ? -18.601 20.468 21.978 1.00 47.38 126 MET A N 1
ATOM 864 C CA . MET A 1 146 ? -17.263 20.881 21.588 1.00 45.17 126 MET A CA 1
ATOM 865 C C . MET A 1 146 ? -16.976 20.601 20.119 1.00 42.64 126 MET A C 1
ATOM 866 O O . MET A 1 146 ? -17.338 19.546 19.595 1.00 41.72 126 MET A O 1
ATOM 871 N N . ASN A 1 147 ? -16.325 21.553 19.454 1.00 39.65 127 ASN A N 1
ATOM 872 C CA . ASN A 1 147 ? -15.985 21.394 18.049 1.00 36.66 127 ASN A CA 1
ATOM 873 C C . ASN A 1 147 ? -14.745 20.520 17.897 1.00 35.52 127 ASN A C 1
ATOM 874 O O . ASN A 1 147 ? -14.158 20.089 18.882 1.00 34.59 127 ASN A O 1
ATOM 879 N N . GLU A 1 148 ? -14.358 20.245 16.658 1.00 35.99 128 GLU A N 1
ATOM 880 C CA . GLU A 1 148 ? -13.200 19.412 16.415 1.00 36.41 128 GLU A CA 1
ATOM 881 C C . GLU A 1 148 ? -11.909 20.136 16.800 1.00 36.60 128 GLU A C 1
ATOM 882 O O . GLU A 1 148 ? -10.882 19.502 17.064 1.00 34.85 128 GLU A O 1
ATOM 888 N N . ASN A 1 149 ? -11.959 21.463 16.836 1.00 35.15 129 ASN A N 1
ATOM 889 C CA . ASN A 1 149 ? -10.784 22.237 17.209 1.00 34.96 129 ASN A CA 1
ATOM 890 C C . ASN A 1 149 ? -10.613 22.263 18.724 1.00 34.22 129 ASN A C 1
ATOM 891 O O . ASN A 1 149 ? -9.499 22.312 19.239 1.00 32.52 129 ASN A O 1
ATOM 896 N N . GLU A 1 150 ? -11.731 22.243 19.433 1.00 33.17 130 GLU A N 1
ATOM 897 C CA . GLU A 1 150 ? -11.693 22.244 20.881 1.00 32.83 130 GLU A CA 1
ATOM 898 C C . GLU A 1 150 ? -11.133 20.920 21.395 1.00 31.86 130 GLU A C 1
ATOM 899 O O . GLU A 1 150 ? -10.235 20.890 22.241 1.00 31.48 130 GLU A O 1
ATOM 905 N N . ARG A 1 151 ? -11.647 19.823 20.859 1.00 30.99 131 ARG A N 1
ATOM 906 C CA . ARG A 1 151 ? -11.190 18.511 21.271 1.00 29.91 131 ARG A CA 1
ATOM 907 C C . ARG A 1 151 ? -9.725 18.331 20.929 1.00 29.58 131 ARG A C 1
ATOM 908 O O . ARG A 1 151 ? -8.992 17.648 21.625 1.00 30.99 131 ARG A O 1
ATOM 916 N N . PHE A 1 152 ? -9.297 18.952 19.844 1.00 29.68 132 PHE A N 1
ATOM 917 C CA . PHE A 1 152 ? -7.916 18.849 19.434 1.00 29.50 132 PHE A CA 1
ATOM 918 C C . PHE A 1 152 ? -7.019 19.621 20.400 1.00 30.06 132 PHE A C 1
ATOM 919 O O . PHE A 1 152 ? -5.840 19.291 20.552 1.00 32.72 132 PHE A O 1
ATOM 927 N N . PHE A 1 153 ? -7.573 20.645 21.045 1.00 26.88 133 PHE A N 1
ATOM 928 C CA . PHE A 1 153 ? -6.809 21.452 21.983 1.00 24.69 133 PHE A CA 1
ATOM 929 C C . PHE A 1 153 ? -6.772 20.791 23.339 1.00 25.77 133 PHE A C 1
ATOM 930 O O . PHE A 1 153 ? -5.700 20.616 23.918 1.00 25.80 133 PHE A O 1
ATOM 938 N N . ILE A 1 154 ? -7.943 20.425 23.855 1.00 26.62 134 ILE A N 1
ATOM 939 C CA . ILE A 1 154 ? -7.995 19.790 25.166 1.00 26.80 134 ILE A CA 1
ATOM 940 C C . ILE A 1 154 ? -7.157 18.529 25.182 1.00 28.54 134 ILE A C 1
ATOM 941 O O . ILE A 1 154 ? -6.393 18.301 26.133 1.00 29.79 134 ILE A O 1
ATOM 946 N N . SER A 1 155 ? -7.274 17.724 24.128 1.00 27.12 135 SER A N 1
ATOM 947 C CA . SER A 1 155 ? -6.487 16.504 24.027 1.00 26.11 135 SER A CA 1
ATOM 948 C C . SER A 1 155 ? -5.001 16.765 24.234 1.00 25.25 135 SER A C 1
ATOM 949 O O . SER A 1 155 ? -4.410 16.311 25.214 1.00 24.46 135 SER A O 1
ATOM 952 N N . ARG A 1 156 ? -4.390 17.497 23.312 1.00 24.75 136 ARG A N 1
ATOM 953 C CA . ARG A 1 156 ? -2.969 17.773 23.441 1.00 24.14 136 ARG A CA 1
ATOM 954 C C . ARG A 1 156 ? -2.624 18.370 24.798 1.00 23.22 136 ARG A C 1
ATOM 955 O O . ARG A 1 156 ? -1.618 18.016 25.397 1.00 21.70 136 ARG A O 1
ATOM 963 N N . VAL A 1 157 ? -3.467 19.258 25.305 1.00 22.31 137 VAL A N 1
ATOM 964 C CA . VAL A 1 157 ? -3.178 19.854 26.597 1.00 21.70 137 VAL A CA 1
ATOM 965 C C . VAL A 1 157 ? -3.165 18.772 27.674 1.00 23.67 137 VAL A C 1
ATOM 966 O O . VAL A 1 157 ? -2.262 18.755 28.518 1.00 25.99 137 VAL A O 1
ATOM 970 N N . LEU A 1 158 ? -4.145 17.864 27.659 1.00 22.59 138 LEU A N 1
ATOM 971 C CA . LEU A 1 158 ? -4.167 16.794 28.653 1.00 19.68 138 LEU A CA 1
ATOM 972 C C . LEU A 1 158 ? -2.935 15.921 28.438 1.00 19.68 138 LEU A C 1
ATOM 973 O O . LEU A 1 158 ? -2.317 15.469 29.398 1.00 17.78 138 LEU A O 1
ATOM 978 N N . ALA A 1 159 ? -2.557 15.697 27.180 1.00 19.77 139 ALA A N 1
ATOM 979 C CA . ALA A 1 159 ? -1.372 14.885 26.913 1.00 22.24 139 ALA A CA 1
ATOM 980 C C . ALA A 1 159 ? -0.089 15.535 27.467 1.00 24.85 139 ALA A C 1
ATOM 981 O O . ALA A 1 159 ? 0.748 14.837 28.041 1.00 24.98 139 ALA A O 1
ATOM 983 N N . PHE A 1 160 ? 0.077 16.854 27.310 1.00 27.79 140 PHE A N 1
ATOM 984 C CA . PHE A 1 160 ? 1.287 17.505 27.830 1.00 29.89 140 PHE A CA 1
ATOM 985 C C . PHE A 1 160 ? 1.385 17.196 29.310 1.00 30.41 140 PHE A C 1
ATOM 986 O O . PHE A 1 160 ? 2.463 16.880 29.814 1.00 30.44 140 PHE A O 1
ATOM 994 N N . PHE A 1 161 ? 0.253 17.315 30.004 1.00 29.03 141 PHE A N 1
ATOM 995 C CA . PHE A 1 161 ? 0.215 17.061 31.433 1.00 29.04 141 PHE A CA 1
ATOM 996 C C . PHE A 1 161 ? 0.732 15.667 31.772 1.00 31.64 141 PHE A C 1
ATOM 997 O O . PHE A 1 161 ? 1.545 15.505 32.680 1.00 29.81 141 PHE A O 1
ATOM 1005 N N . ALA A 1 162 ? 0.277 14.662 31.033 1.00 34.79 142 ALA A N 1
ATOM 1006 C CA . ALA A 1 162 ? 0.708 13.305 31.294 1.00 38.19 142 ALA A CA 1
ATOM 1007 C C . ALA A 1 162 ? 2.175 13.086 30.963 1.00 41.29 142 ALA A C 1
ATOM 1008 O O . ALA A 1 162 ? 2.835 12.272 31.599 1.00 42.50 142 ALA A O 1
ATOM 1010 N N . ALA A 1 163 ? 2.691 13.814 29.981 1.00 45.50 143 ALA A N 1
ATOM 1011 C CA . ALA A 1 163 ? 4.085 13.658 29.577 1.00 51.18 143 ALA A CA 1
ATOM 1012 C C . ALA A 1 163 ? 5.094 14.207 30.582 1.00 56.51 143 ALA A C 1
ATOM 1013 O O . ALA A 1 163 ? 6.302 14.147 30.348 1.00 58.24 143 ALA A O 1
ATOM 1015 N N . SER A 1 164 ? 4.608 14.739 31.698 1.00 62.29 144 SER A N 1
ATOM 1016 C CA . SER A 1 164 ? 5.487 15.289 32.729 1.00 68.24 144 SER A CA 1
ATOM 1017 C C . SER A 1 164 ? 4.906 15.103 34.128 1.00 71.89 144 SER A C 1
ATOM 1018 O O . SER A 1 164 ? 4.870 16.041 34.932 1.00 71.57 144 SER A O 1
ATOM 1021 N N . ASP A 1 165 ? 4.439 13.892 34.411 1.00 76.39 145 ASP A N 1
ATOM 1022 C CA . ASP A 1 165 ? 3.863 13.595 35.717 1.00 81.56 145 ASP A CA 1
ATOM 1023 C C . ASP A 1 165 ? 4.822 12.753 36.560 1.00 84.20 145 ASP A C 1
ATOM 1024 O O . ASP A 1 165 ? 4.587 12.523 37.754 1.00 84.57 145 ASP A O 1
ATOM 1029 N N . GLY A 1 166 ? 5.909 12.307 35.931 1.00 86.87 146 GLY A N 1
ATOM 1030 C CA . GLY A 1 166 ? 6.904 11.504 36.625 1.00 89.22 146 GLY A CA 1
ATOM 1031 C C . GLY A 1 166 ? 8.291 12.128 36.580 1.00 90.61 146 GLY A C 1
ATOM 1032 O O . GLY A 1 166 ? 9.108 11.917 37.488 1.00 90.94 146 GLY A O 1
ATOM 1033 N N . ILE A 1 167 ? 8.555 12.895 35.521 1.00 91.14 147 ILE A N 1
ATOM 1034 C CA . ILE A 1 167 ? 9.847 13.560 35.340 1.00 91.54 147 ILE A CA 1
ATOM 1035 C C . ILE A 1 167 ? 10.101 14.509 36.521 1.00 91.45 147 ILE A C 1
ATOM 1036 O O . ILE A 1 167 ? 11.244 14.674 36.970 1.00 91.08 147 ILE A O 1
ATOM 1041 N N . VAL A 1 168 ? 9.020 15.113 37.022 1.00 91.15 148 VAL A N 1
ATOM 1042 C CA . VAL A 1 168 ? 9.083 16.046 38.152 1.00 90.64 148 VAL A CA 1
ATOM 1043 C C . VAL A 1 168 ? 9.148 15.294 39.494 1.00 89.70 148 VAL A C 1
ATOM 1044 O O . VAL A 1 168 ? 9.455 15.896 40.528 1.00 89.78 148 VAL A O 1
ATOM 1048 N N . ASN A 1 169 ? 8.861 13.989 39.474 1.00 87.83 149 ASN A N 1
ATOM 1049 C CA . ASN A 1 169 ? 8.899 13.164 40.689 1.00 85.35 149 ASN A CA 1
ATOM 1050 C C . ASN A 1 169 ? 10.312 13.141 41.249 1.00 82.59 149 ASN A C 1
ATOM 1051 O O . ASN A 1 169 ? 10.524 13.187 42.462 1.00 80.79 149 ASN A O 1
ATOM 1056 N N . GLU A 1 170 ? 11.274 13.071 40.341 1.00 79.79 150 GLU A N 1
ATOM 1057 C CA . GLU A 1 170 ? 12.668 13.048 40.714 1.00 77.69 150 GLU A CA 1
ATOM 1058 C C . GLU A 1 170 ? 13.116 14.370 41.320 1.00 75.75 150 GLU A C 1
ATOM 1059 O O . GLU A 1 170 ? 13.679 14.397 42.411 1.00 75.26 150 GLU A O 1
ATOM 1065 N N . ASN A 1 171 ? 12.872 15.463 40.605 1.00 73.98 151 ASN A N 1
ATOM 1066 C CA . ASN A 1 171 ? 13.257 16.789 41.078 1.00 71.74 151 ASN A CA 1
ATOM 1067 C C . ASN A 1 171 ? 12.858 16.971 42.539 1.00 70.31 151 ASN A C 1
ATOM 1068 O O . ASN A 1 171 ? 13.692 17.310 43.368 1.00 70.77 151 ASN A O 1
ATOM 1073 N N . LEU A 1 172 ? 11.588 16.728 42.852 1.00 69.17 152 LEU A N 1
ATOM 1074 C CA . LEU A 1 172 ? 11.080 16.889 44.217 1.00 68.15 152 LEU A CA 1
ATOM 1075 C C . LEU A 1 172 ? 11.807 16.101 45.291 1.00 67.72 152 LEU A C 1
ATOM 1076 O O . LEU A 1 172 ? 11.894 16.539 46.439 1.00 66.77 152 LEU A O 1
ATOM 1081 N N . VAL A 1 173 ? 12.305 14.928 44.927 1.00 67.87 153 VAL A N 1
ATOM 1082 C CA . VAL A 1 173 ? 13.007 14.089 45.879 1.00 68.50 153 VAL A CA 1
ATOM 1083 C C . VAL A 1 173 ? 14.489 14.186 45.595 1.00 69.76 153 VAL A C 1
ATOM 1084 O O . VAL A 1 173 ? 15.173 15.089 46.075 1.00 69.06 153 VAL A O 1
ATOM 1088 N N . GLU A 1 174 ? 14.951 13.246 44.776 1.00 72.35 154 GLU A N 1
ATOM 1089 C CA . GLU A 1 174 ? 16.345 13.109 44.377 1.00 73.11 154 GLU A CA 1
ATOM 1090 C C . GLU A 1 174 ? 17.119 14.399 44.165 1.00 72.45 154 GLU A C 1
ATOM 1091 O O . GLU A 1 174 ? 18.354 14.384 44.156 1.00 72.88 154 GLU A O 1
ATOM 1097 N N . ASN A 1 175 ? 16.423 15.514 43.985 1.00 70.51 155 ASN A N 1
ATOM 1098 C CA . ASN A 1 175 ? 17.145 16.763 43.814 1.00 70.26 155 ASN A CA 1
ATOM 1099 C C . ASN A 1 175 ? 16.602 17.846 44.739 1.00 68.24 155 ASN A C 1
ATOM 1100 O O . ASN A 1 175 ? 16.950 19.027 44.589 1.00 68.83 155 ASN A O 1
ATOM 1105 N N . PHE A 1 176 ? 15.764 17.447 45.699 1.00 63.66 156 PHE A N 1
ATOM 1106 C CA . PHE A 1 176 ? 15.198 18.407 46.638 1.00 59.71 156 PHE A CA 1
ATOM 1107 C C . PHE A 1 176 ? 14.863 17.888 48.017 1.00 57.63 156 PHE A C 1
ATOM 1108 O O . PHE A 1 176 ? 15.565 18.195 48.972 1.00 57.96 156 PHE A O 1
ATOM 1116 N N . SER A 1 177 ? 13.783 17.126 48.143 1.00 55.64 157 SER A N 1
ATOM 1117 C CA . SER A 1 177 ? 13.413 16.621 49.458 1.00 54.44 157 SER A CA 1
ATOM 1118 C C . SER A 1 177 ? 14.633 16.063 50.188 1.00 54.74 157 SER A C 1
ATOM 1119 O O . SER A 1 177 ? 14.808 16.319 51.382 1.00 54.88 157 SER A O 1
ATOM 1122 N N . THR A 1 178 ? 15.472 15.308 49.476 1.00 53.12 158 THR A N 1
ATOM 1123 C CA . THR A 1 178 ? 16.664 14.729 50.074 1.00 51.51 158 THR A CA 1
ATOM 1124 C C . THR A 1 178 ? 17.429 15.822 50.795 1.00 50.90 158 THR A C 1
ATOM 1125 O O . THR A 1 178 ? 17.880 15.625 51.918 1.00 52.30 158 THR A O 1
ATOM 1129 N N . GLU A 1 179 ? 17.593 16.970 50.144 1.00 49.70 159 GLU A N 1
ATOM 1130 C CA . GLU A 1 179 ? 18.282 18.094 50.772 1.00 49.29 159 GLU A CA 1
ATOM 1131 C C . GLU A 1 179 ? 17.295 18.711 51.746 1.00 48.56 159 GLU A C 1
ATOM 1132 O O . GLU A 1 179 ? 16.314 18.080 52.110 1.00 51.97 159 GLU A O 1
ATOM 1138 N N . VAL A 1 180 ? 17.525 19.945 52.161 1.00 46.45 160 VAL A N 1
ATOM 1139 C CA . VAL A 1 180 ? 16.599 20.590 53.093 1.00 44.98 160 VAL A CA 1
ATOM 1140 C C . VAL A 1 180 ? 16.433 19.670 54.295 1.00 44.93 160 VAL A C 1
ATOM 1141 O O . VAL A 1 180 ? 15.456 18.933 54.380 1.00 46.47 160 VAL A O 1
ATOM 1145 N N . GLN A 1 181 ? 17.384 19.726 55.224 1.00 43.87 161 GLN A N 1
ATOM 1146 C CA . GLN A 1 181 ? 17.364 18.887 56.414 1.00 41.42 161 GLN A CA 1
ATOM 1147 C C . GLN A 1 181 ? 16.422 19.332 57.537 1.00 41.23 161 GLN A C 1
ATOM 1148 O O . GLN A 1 181 ? 16.698 19.062 58.702 1.00 42.84 161 GLN A O 1
ATOM 1154 N N . ILE A 1 182 ? 15.326 20.016 57.212 1.00 39.78 162 ILE A N 1
ATOM 1155 C CA . ILE A 1 182 ? 14.372 20.430 58.240 1.00 38.96 162 ILE A CA 1
ATOM 1156 C C . ILE A 1 182 ? 13.016 19.745 58.062 1.00 38.15 162 ILE A C 1
ATOM 1157 O O . ILE A 1 182 ? 12.399 19.825 57.007 1.00 36.21 162 ILE A O 1
ATOM 1162 N N . PRO A 1 183 ? 12.526 19.088 59.122 1.00 38.83 163 PRO A N 1
ATOM 1163 C CA . PRO A 1 183 ? 11.260 18.349 59.201 1.00 38.04 163 PRO A CA 1
ATOM 1164 C C . PRO A 1 183 ? 10.028 19.023 58.611 1.00 37.42 163 PRO A C 1
ATOM 1165 O O . PRO A 1 183 ? 9.276 18.393 57.868 1.00 37.81 163 PRO A O 1
ATOM 1169 N N . GLU A 1 184 ? 9.795 20.289 58.950 1.00 37.59 164 GLU A N 1
ATOM 1170 C CA . GLU A 1 184 ? 8.623 20.984 58.411 1.00 35.45 164 GLU A CA 1
ATOM 1171 C C . GLU A 1 184 ? 8.612 20.822 56.898 1.00 32.88 164 GLU A C 1
ATOM 1172 O O . GLU A 1 184 ? 7.636 20.346 56.327 1.00 32.34 164 GLU A O 1
ATOM 1178 N N . ALA A 1 185 ? 9.713 21.200 56.255 1.00 30.51 165 ALA A N 1
ATOM 1179 C CA . ALA A 1 185 ? 9.837 21.089 54.809 1.00 27.34 165 ALA A CA 1
ATOM 1180 C C . ALA A 1 185 ? 9.719 19.636 54.339 1.00 25.68 165 ALA A C 1
ATOM 1181 O O . ALA A 1 185 ? 9.147 19.364 53.284 1.00 25.70 165 ALA A O 1
ATOM 1183 N N . LYS A 1 186 ? 10.262 18.702 55.111 1.00 23.91 166 LYS A N 1
ATOM 1184 C CA . LYS A 1 186 ? 10.182 17.294 54.740 1.00 24.38 166 LYS A CA 1
ATOM 1185 C C . LYS A 1 186 ? 8.728 16.876 54.676 1.00 26.34 166 LYS A C 1
ATOM 1186 O O . LYS A 1 186 ? 8.286 16.259 53.694 1.00 26.33 166 LYS A O 1
ATOM 1192 N N . SER A 1 187 ? 7.979 17.214 55.722 1.00 24.80 167 SER A N 1
ATOM 1193 C CA . SER A 1 187 ? 6.572 16.884 55.743 1.00 26.69 167 SER A CA 1
ATOM 1194 C C . SER A 1 187 ? 5.919 17.426 54.486 1.00 25.77 167 SER A C 1
ATOM 1195 O O . SER A 1 187 ? 5.191 16.713 53.793 1.00 27.85 167 SER A O 1
ATOM 1198 N N . PHE A 1 188 ? 6.176 18.693 54.183 1.00 24.50 168 PHE A N 1
ATOM 1199 C CA . PHE A 1 188 ? 5.574 19.275 53.003 1.00 22.40 168 PHE A CA 1
ATOM 1200 C C . PHE A 1 188 ? 5.889 18.435 51.775 1.00 23.77 168 PHE A C 1
ATOM 1201 O O . PHE A 1 188 ? 4.977 17.876 51.176 1.00 24.87 168 PHE A O 1
ATOM 1209 N N . TYR A 1 189 ? 7.167 18.313 51.410 1.00 22.83 169 TYR A N 1
ATOM 1210 C CA . TYR A 1 189 ? 7.541 17.525 50.228 1.00 22.46 169 TYR A CA 1
ATOM 1211 C C . TYR A 1 189 ? 7.004 16.099 50.295 1.00 22.95 169 TYR A C 1
ATOM 1212 O O . TYR A 1 189 ? 6.708 15.466 49.272 1.00 20.81 169 TYR A O 1
ATOM 1221 N N . GLY A 1 190 ? 6.900 15.579 51.509 1.00 22.95 170 GLY A N 1
ATOM 1222 C CA . GLY A 1 190 ? 6.381 14.238 51.645 1.00 23.03 170 GLY A CA 1
ATOM 1223 C C . GLY A 1 190 ? 5.017 14.238 51.008 1.00 23.59 170 GLY A C 1
ATOM 1224 O O . GLY A 1 190 ? 4.747 13.443 50.099 1.00 23.72 170 GLY A O 1
ATOM 1225 N N . PHE A 1 191 ? 4.180 15.172 51.466 1.00 22.15 171 PHE A N 1
ATOM 1226 C CA . PHE A 1 191 ? 2.814 15.309 50.977 1.00 21.44 171 PHE A CA 1
ATOM 1227 C C . PHE A 1 191 ? 2.684 15.754 49.513 1.00 20.17 171 PHE A C 1
ATOM 1228 O O . PHE A 1 191 ? 1.716 15.401 48.851 1.00 21.46 171 PHE A O 1
ATOM 1236 N N . GLN A 1 192 ? 3.643 16.528 49.012 1.00 19.00 172 GLN A N 1
ATOM 1237 C CA . GLN A 1 192 ? 3.610 17.011 47.628 1.00 17.67 172 GLN A CA 1
ATOM 1238 C C . GLN A 1 192 ? 3.744 15.858 46.638 1.00 17.95 172 GLN A C 1
ATOM 1239 O O . GLN A 1 192 ? 3.000 15.744 45.673 1.00 20.10 172 GLN A O 1
ATOM 1245 N N . ILE A 1 193 ? 4.717 15.006 46.890 1.00 17.06 173 ILE A N 1
ATOM 1246 C CA . ILE A 1 193 ? 4.969 13.863 46.047 1.00 16.08 173 ILE A CA 1
ATOM 1247 C C . ILE A 1 193 ? 3.735 12.965 46.011 1.00 19.34 173 ILE A C 1
ATOM 1248 O O . ILE A 1 193 ? 3.354 12.429 44.955 1.00 22.35 173 ILE A O 1
ATOM 1253 N N . MET A 1 194 ? 3.096 12.805 47.164 1.00 19.17 174 MET A N 1
ATOM 1254 C CA . MET A 1 194 ? 1.923 11.962 47.225 1.00 18.07 174 MET A CA 1
ATOM 1255 C C . MET A 1 194 ? 0.820 12.629 46.415 1.00 19.21 174 MET A C 1
ATOM 1256 O O . MET A 1 194 ? 0.195 11.967 45.583 1.00 20.54 174 MET A O 1
ATOM 1261 N N . ILE A 1 195 ? 0.594 13.931 46.610 1.00 19.51 175 ILE A N 1
ATOM 1262 C CA . ILE A 1 195 ? -0.450 14.599 45.832 1.00 19.96 175 ILE A CA 1
ATOM 1263 C C . ILE A 1 195 ? -0.144 14.558 44.346 1.00 19.56 175 ILE A C 1
ATOM 1264 O O . ILE A 1 195 ? -1.033 14.347 43.536 1.00 16.65 175 ILE A O 1
ATOM 1269 N N . GLU A 1 196 ? 1.115 14.744 43.981 1.00 21.06 176 GLU A N 1
ATOM 1270 C CA . GLU A 1 196 ? 1.454 14.704 42.578 1.00 23.33 176 GLU A CA 1
ATOM 1271 C C . GLU A 1 196 ? 1.102 13.346 41.968 1.00 22.46 176 GLU A C 1
ATOM 1272 O O . GLU A 1 196 ? 0.742 13.257 40.792 1.00 22.35 176 GLU A O 1
ATOM 1278 N N . ASN A 1 197 ? 1.181 12.278 42.751 1.00 21.33 177 ASN A N 1
ATOM 1279 C CA . ASN A 1 197 ? 0.829 10.984 42.180 1.00 19.16 177 ASN A CA 1
ATOM 1280 C C . ASN A 1 197 ? -0.669 10.906 41.837 1.00 18.60 177 ASN A C 1
ATOM 1281 O O . ASN A 1 197 ? -1.051 10.224 40.886 1.00 18.60 177 ASN A O 1
ATOM 1286 N N . ILE A 1 198 ? -1.497 11.634 42.585 1.00 16.13 178 ILE A N 1
ATOM 1287 C CA . ILE A 1 198 ? -2.929 11.667 42.340 1.00 14.21 178 ILE A CA 1
ATOM 1288 C C . ILE A 1 198 ? -3.250 12.576 41.157 1.00 17.89 178 ILE A C 1
ATOM 1289 O O . ILE A 1 198 ? -4.296 12.429 40.526 1.00 20.55 178 ILE A O 1
ATOM 1294 N N . HIS A 1 199 ? -2.367 13.526 40.866 1.00 17.82 179 HIS A N 1
ATOM 1295 C CA . HIS A 1 199 ? -2.565 14.413 39.723 1.00 18.03 179 HIS A CA 1
ATOM 1296 C C . HIS A 1 199 ? -2.243 13.572 38.481 1.00 18.67 179 HIS A C 1
ATOM 1297 O O . HIS A 1 199 ? -2.896 13.667 37.446 1.00 19.42 179 HIS A O 1
ATOM 1304 N N . SER A 1 200 ? -1.210 12.751 38.596 1.00 18.45 180 SER A N 1
ATOM 1305 C CA . SER A 1 200 ? -0.806 11.924 37.486 1.00 18.81 180 SER A CA 1
ATOM 1306 C C . SER A 1 200 ? -1.922 10.934 37.128 1.00 20.23 180 SER A C 1
ATOM 1307 O O . SER A 1 200 ? -2.085 10.568 35.950 1.00 19.74 180 SER A O 1
ATOM 1310 N N . GLU A 1 201 ? -2.687 10.518 38.144 1.00 19.04 181 GLU A N 1
ATOM 1311 C CA . GLU A 1 201 ? -3.783 9.574 37.961 1.00 16.82 181 GLU A CA 1
ATOM 1312 C C . GLU A 1 201 ? -4.913 10.296 37.253 1.00 17.69 181 GLU A C 1
ATOM 1313 O O . GLU A 1 201 ? -5.514 9.761 36.320 1.00 17.20 181 GLU A O 1
ATOM 1319 N N . THR A 1 202 ? -5.182 11.523 37.696 1.00 18.26 182 THR A N 1
ATOM 1320 C CA . THR A 1 202 ? -6.244 12.340 37.137 1.00 19.72 182 THR A CA 1
ATOM 1321 C C . THR A 1 202 ? -6.054 12.579 35.644 1.00 21.34 182 THR A C 1
ATOM 1322 O O . THR A 1 202 ? -7.025 12.569 34.877 1.00 21.03 182 THR A O 1
ATOM 1326 N N . TYR A 1 203 ? -4.818 12.809 35.221 1.00 21.50 183 TYR A N 1
ATOM 1327 C CA . TYR A 1 203 ? -4.589 13.034 33.813 1.00 24.65 183 TYR A CA 1
ATOM 1328 C C . TYR A 1 203 ? -4.857 11.774 33.010 1.00 27.31 183 TYR A C 1
ATOM 1329 O O . TYR A 1 203 ? -5.511 11.830 31.968 1.00 29.72 183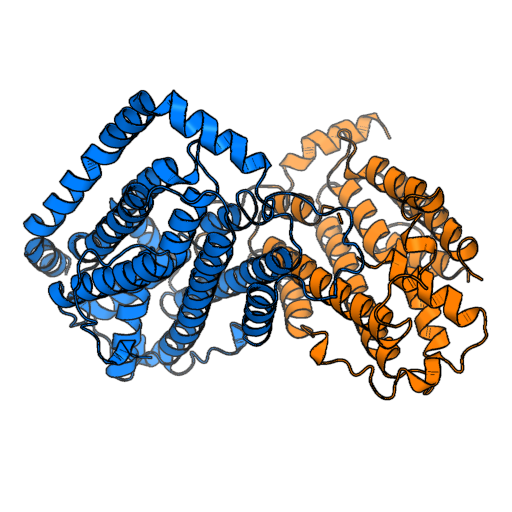 TYR A O 1
ATOM 1338 N N . SER A 1 204 ? -4.357 10.638 33.480 1.00 27.50 184 SER A N 1
ATOM 1339 C CA . SER A 1 204 ? -4.590 9.386 32.770 1.00 29.02 184 SER A CA 1
ATOM 1340 C C . SER A 1 204 ? -6.087 9.080 32.795 1.00 29.17 184 SER A C 1
ATOM 1341 O O . SER A 1 204 ? -6.683 8.760 31.774 1.00 30.36 184 SER A O 1
ATOM 1344 N N . LEU A 1 205 ? -6.695 9.181 33.969 1.00 28.21 185 LEU A N 1
ATOM 1345 C CA . LEU A 1 205 ? -8.119 8.934 34.086 1.00 27.74 185 LEU A CA 1
ATOM 1346 C C . LEU A 1 205 ? -8.896 9.796 33.100 1.00 27.29 185 LEU A C 1
ATOM 1347 O O . LEU A 1 205 ? -9.745 9.306 32.368 1.00 27.07 185 LEU A O 1
ATOM 1352 N N . LEU A 1 206 ? -8.607 11.091 33.105 1.00 27.97 186 LEU A N 1
ATOM 1353 C CA . LEU A 1 206 ? -9.275 12.039 32.218 1.00 27.20 186 LEU A CA 1
ATOM 1354 C C . LEU A 1 206 ? -9.057 11.659 30.767 1.00 27.42 186 LEU A C 1
ATOM 1355 O O . LEU A 1 206 ? -9.991 11.637 29.968 1.00 27.62 186 LEU A O 1
ATOM 1360 N N . ILE A 1 207 ? -7.811 11.366 30.427 1.00 27.39 187 ILE A N 1
ATOM 1361 C CA . ILE A 1 207 ? -7.490 10.985 29.069 1.00 28.82 187 ILE A CA 1
ATOM 1362 C C . ILE A 1 207 ? -8.165 9.675 28.739 1.00 29.44 187 ILE A C 1
ATOM 1363 O O . ILE A 1 207 ? -8.643 9.488 27.626 1.00 32.21 187 ILE A O 1
ATOM 1368 N N . ASP A 1 208 ? -8.217 8.774 29.709 1.00 29.01 188 ASP A N 1
ATOM 1369 C CA . ASP A 1 208 ? -8.837 7.483 29.485 1.00 30.26 188 ASP A CA 1
ATOM 1370 C C . ASP A 1 208 ? -10.346 7.570 29.302 1.00 30.70 188 ASP A C 1
ATOM 1371 O O . ASP A 1 208 ? -10.985 6.598 28.919 1.00 32.21 188 ASP A O 1
ATOM 1376 N N . THR A 1 209 ? -10.918 8.734 29.561 1.00 31.17 189 THR A N 1
ATOM 1377 C CA . THR A 1 209 ? -12.357 8.908 29.413 1.00 31.99 189 THR A CA 1
ATOM 1378 C C . THR A 1 209 ? -12.770 9.639 28.141 1.00 33.59 189 THR A C 1
ATOM 1379 O O . THR A 1 209 ? -13.849 9.409 27.617 1.00 36.19 189 THR A O 1
ATOM 1383 N N . TYR A 1 210 ? -11.917 10.523 27.643 1.00 34.87 190 TYR A N 1
ATOM 1384 C CA . TYR A 1 210 ? -12.246 11.285 26.445 1.00 34.68 190 TYR A CA 1
ATOM 1385 C C . TYR A 1 210 ? -11.675 10.622 25.209 1.00 35.48 190 TYR A C 1
ATOM 1386 O O . TYR A 1 210 ? -12.263 10.688 24.134 1.00 34.33 190 TYR A O 1
ATOM 1395 N N . ILE A 1 211 ? -10.524 9.980 25.382 1.00 37.01 191 ILE A N 1
ATOM 1396 C CA . ILE A 1 211 ? -9.813 9.306 24.296 1.00 38.77 191 ILE A CA 1
ATOM 1397 C C . ILE A 1 211 ? -9.665 7.819 24.618 1.00 42.05 191 ILE A C 1
ATOM 1398 O O . ILE A 1 211 ? -8.601 7.360 25.035 1.00 42.27 191 ILE A O 1
ATOM 1403 N N . LYS A 1 212 ? -10.742 7.067 24.425 1.00 46.20 192 LYS A N 1
ATOM 1404 C CA . LYS A 1 212 ? -10.747 5.637 24.735 1.00 50.04 192 LYS A CA 1
ATOM 1405 C C . LYS A 1 212 ? -9.938 4.810 23.721 1.00 52.23 192 LYS A C 1
ATOM 1406 O O . LYS A 1 212 ? -9.124 3.963 24.105 1.00 53.12 192 LYS A O 1
ATOM 1412 N N . ASP A 1 213 ? -10.162 5.072 22.433 1.00 53.47 193 ASP A N 1
ATOM 1413 C CA . ASP A 1 213 ? -9.469 4.394 21.334 1.00 53.98 193 ASP A CA 1
ATOM 1414 C C . ASP A 1 213 ? -7.959 4.284 21.598 1.00 54.10 193 ASP A C 1
ATOM 1415 O O . ASP A 1 213 ? -7.257 5.290 21.662 1.00 53.34 193 ASP A O 1
ATOM 1420 N N . PRO A 1 214 ? -7.439 3.054 21.748 1.00 54.82 194 PRO A N 1
ATOM 1421 C CA . PRO A 1 214 ? -6.005 2.910 22.003 1.00 54.94 194 PRO A CA 1
ATOM 1422 C C . PRO A 1 214 ? -5.136 3.507 20.903 1.00 55.18 194 PRO A C 1
ATOM 1423 O O . PRO A 1 214 ? -4.138 4.167 21.180 1.00 55.31 194 PRO A O 1
ATOM 1427 N N . LYS A 1 215 ? -5.524 3.280 19.656 1.00 56.12 195 LYS A N 1
ATOM 1428 C CA . LYS A 1 215 ? -4.768 3.795 18.525 1.00 57.30 195 LYS A CA 1
ATOM 1429 C C . LYS A 1 215 ? -4.584 5.307 18.631 1.00 57.63 195 LYS A C 1
ATOM 1430 O O . LYS A 1 215 ? -3.456 5.798 18.621 1.00 57.48 195 LYS A O 1
ATOM 1436 N N . GLU A 1 216 ? -5.693 6.039 18.732 1.00 57.35 196 GLU A N 1
ATOM 1437 C CA . GLU A 1 216 ? -5.646 7.496 18.831 1.00 57.34 196 GLU A CA 1
ATOM 1438 C C . GLU A 1 216 ? -4.796 7.964 20.006 1.00 56.44 196 GLU A C 1
ATOM 1439 O O . GLU A 1 216 ? -3.966 8.857 19.857 1.00 57.64 196 GLU A O 1
ATOM 1445 N N . SER A 1 217 ? -5.001 7.372 21.176 1.00 54.73 197 SER A N 1
ATOM 1446 C CA . SER A 1 217 ? -4.219 7.750 22.348 1.00 54.12 197 SER A CA 1
ATOM 1447 C C . SER A 1 217 ? -2.721 7.626 22.030 1.00 53.86 197 SER A C 1
ATOM 1448 O O . SER A 1 217 ? -1.885 8.301 22.629 1.00 51.50 197 SER A O 1
ATOM 1451 N N . GLU A 1 218 ? -2.397 6.762 21.070 1.00 55.35 198 GLU A N 1
ATOM 1452 C CA . GLU A 1 218 ? -1.013 6.545 20.655 1.00 57.16 198 GLU A CA 1
ATOM 1453 C C . GLU A 1 218 ? -0.518 7.733 19.839 1.00 57.79 198 GLU A C 1
ATOM 1454 O O . GLU A 1 218 ? 0.455 8.392 20.208 1.00 58.32 198 GLU A O 1
ATOM 1460 N N . PHE A 1 219 ? -1.187 7.988 18.720 1.00 57.81 199 PHE A N 1
ATOM 1461 C CA . PHE A 1 219 ? -0.822 9.091 17.846 1.00 59.00 199 PHE A CA 1
ATOM 1462 C C . PHE A 1 219 ? -0.734 10.362 18.663 1.00 58.37 199 PHE A C 1
ATOM 1463 O O . PHE A 1 219 ? 0.159 11.180 18.457 1.00 59.29 199 PHE A O 1
ATOM 1471 N N . LEU A 1 220 ? -1.659 10.507 19.606 1.00 56.36 200 LEU A N 1
ATOM 1472 C CA . LEU A 1 220 ? -1.715 11.671 20.481 1.00 54.03 200 LEU A CA 1
ATOM 1473 C C . LEU A 1 220 ? -0.337 11.998 21.056 1.00 53.91 200 LEU A C 1
ATOM 1474 O O . LEU A 1 220 ? 0.183 13.094 20.846 1.00 53.71 200 LEU A O 1
ATOM 1479 N N . PHE A 1 221 ? 0.250 11.049 21.784 1.00 53.37 201 PHE A N 1
ATOM 1480 C CA . PHE A 1 221 ? 1.560 11.262 22.392 1.00 52.83 201 PHE A CA 1
ATOM 1481 C C . PHE A 1 221 ? 2.710 11.316 21.392 1.00 54.72 201 PHE A C 1
ATOM 1482 O O . PHE A 1 221 ? 3.630 12.116 21.558 1.00 55.96 201 PHE A O 1
ATOM 1490 N N . ASN A 1 222 ? 2.665 10.482 20.354 1.00 56.33 202 ASN A N 1
ATOM 1491 C CA . ASN A 1 222 ? 3.717 10.493 19.338 1.00 56.83 202 ASN A CA 1
ATOM 1492 C C . ASN A 1 222 ? 3.810 11.867 18.688 1.00 57.49 202 ASN A C 1
ATOM 1493 O O . ASN A 1 222 ? 4.894 12.327 18.341 1.00 58.22 202 ASN A O 1
ATOM 1498 N N . ALA A 1 223 ? 2.662 12.515 18.523 1.00 58.04 203 ALA A N 1
ATOM 1499 C CA . ALA A 1 223 ? 2.602 13.837 17.918 1.00 58.98 203 ALA A CA 1
ATOM 1500 C C . ALA A 1 223 ? 2.958 14.890 18.946 1.00 59.75 203 ALA A C 1
ATOM 1501 O O . ALA A 1 223 ? 3.238 16.036 18.601 1.00 59.71 203 ALA A O 1
ATOM 1503 N N . ILE A 1 224 ? 2.941 14.488 20.212 1.00 60.67 204 ILE A N 1
ATOM 1504 C CA . ILE A 1 224 ? 3.249 15.381 21.316 1.00 60.99 204 ILE A CA 1
ATOM 1505 C C . ILE A 1 224 ? 4.737 15.307 21.684 1.00 62.05 204 ILE A C 1
ATOM 1506 O O . ILE A 1 224 ? 5.242 16.164 22.411 1.00 62.45 204 ILE A O 1
ATOM 1511 N N . HIS A 1 225 ? 5.435 14.290 21.176 1.00 62.54 205 HIS A N 1
ATOM 1512 C CA . HIS A 1 225 ? 6.857 14.107 21.470 1.00 63.56 205 HIS A CA 1
ATOM 1513 C C . HIS A 1 225 ? 7.756 14.770 20.445 1.00 62.44 205 HIS A C 1
ATOM 1514 O O . HIS A 1 225 ? 8.968 14.883 20.640 1.00 61.65 205 HIS A O 1
ATOM 1521 N N . THR A 1 226 ? 7.147 15.222 19.357 1.00 61.44 206 THR A N 1
ATOM 1522 C CA . THR A 1 226 ? 7.870 15.890 18.283 1.00 59.34 206 THR A CA 1
ATOM 1523 C C . THR A 1 226 ? 7.768 17.430 18.346 1.00 57.49 206 THR A C 1
ATOM 1524 O O . THR A 1 226 ? 7.992 18.110 17.349 1.00 57.93 206 THR A O 1
ATOM 1528 N N . ILE A 1 227 ? 7.449 17.961 19.526 1.00 54.76 207 ILE A N 1
ATOM 1529 C CA . ILE A 1 227 ? 7.306 19.402 19.755 1.00 52.47 207 ILE A CA 1
ATOM 1530 C C . ILE A 1 227 ? 8.611 20.047 20.237 1.00 51.34 207 ILE A C 1
ATOM 1531 O O . ILE A 1 227 ? 9.185 19.626 21.243 1.00 52.98 207 ILE A O 1
ATOM 1536 N N . PRO A 1 228 ? 9.080 21.098 19.545 1.00 48.43 208 PRO A N 1
ATOM 1537 C CA . PRO A 1 228 ? 10.320 21.796 19.901 1.00 46.45 208 PRO A CA 1
ATOM 1538 C C . PRO A 1 228 ? 10.398 22.238 21.359 1.00 44.60 208 PRO A C 1
ATOM 1539 O O . PRO A 1 228 ? 11.455 22.193 21.976 1.00 44.66 208 PRO A O 1
ATOM 1543 N N . GLU A 1 229 ? 9.272 22.673 21.902 1.00 42.37 209 GLU A N 1
ATOM 1544 C CA . GLU A 1 229 ? 9.210 23.132 23.282 1.00 40.98 209 GLU A CA 1
ATOM 1545 C C . GLU A 1 229 ? 9.784 22.113 24.267 1.00 40.21 209 GLU A C 1
ATOM 1546 O O . GLU A 1 229 ? 10.405 22.478 25.267 1.00 40.18 209 GLU A O 1
ATOM 1552 N N . ILE A 1 230 ? 9.552 20.838 23.982 1.00 38.85 210 ILE A N 1
ATOM 1553 C CA . ILE A 1 230 ? 10.028 19.742 24.824 1.00 37.57 210 ILE A CA 1
ATOM 1554 C C . ILE A 1 230 ? 11.545 19.803 25.021 1.00 36.00 210 ILE A C 1
ATOM 1555 O O . ILE A 1 230 ? 12.050 19.756 26.152 1.00 31.57 210 ILE A O 1
ATOM 1560 N N . GLY A 1 231 ? 12.265 19.899 23.909 1.00 34.92 211 GLY A N 1
ATOM 1561 C CA . GLY A 1 231 ? 13.707 19.986 23.980 1.00 33.73 211 GLY A CA 1
ATOM 1562 C C . GLY A 1 231 ? 14.066 21.289 24.656 1.00 34.02 211 GLY A C 1
ATOM 1563 O O . GLY A 1 231 ? 14.917 21.328 25.550 1.00 34.84 211 GLY A O 1
ATOM 1564 N N . GLU A 1 232 ? 13.398 22.360 24.239 1.00 32.87 212 GLU A N 1
ATOM 1565 C CA . GLU A 1 232 ? 13.646 23.676 24.801 1.00 31.88 212 GLU A CA 1
ATOM 1566 C C . GLU A 1 232 ? 13.507 23.646 26.310 1.00 31.31 212 GLU A C 1
ATOM 1567 O O . GLU A 1 232 ? 14.301 24.234 27.020 1.00 31.15 212 GLU A O 1
ATOM 1573 N N . LYS A 1 233 ? 12.496 22.954 26.813 1.00 32.22 213 LYS A N 1
ATOM 1574 C CA . LYS A 1 233 ? 12.333 22.880 28.255 1.00 30.78 213 LYS A CA 1
ATOM 1575 C C . LYS A 1 233 ? 13.496 22.055 28.795 1.00 30.53 213 LYS A C 1
ATOM 1576 O O . LYS A 1 233 ? 14.090 22.398 29.814 1.00 29.18 213 LYS A O 1
ATOM 1582 N N . ALA A 1 234 ? 13.825 20.974 28.088 1.00 31.26 214 ALA A N 1
ATOM 1583 C CA . ALA A 1 234 ? 14.927 20.096 28.478 1.00 30.70 214 ALA A CA 1
ATOM 1584 C C . ALA A 1 234 ? 16.204 20.911 28.638 1.00 31.55 214 ALA A C 1
ATOM 1585 O O . ALA A 1 234 ? 16.851 20.844 29.683 1.00 31.87 214 ALA A O 1
ATOM 1587 N N . GLU A 1 235 ? 16.559 21.679 27.605 1.00 32.42 215 GLU A N 1
ATOM 1588 C CA . GLU A 1 235 ? 17.752 22.534 27.624 1.00 33.86 215 GLU A CA 1
ATOM 1589 C C . GLU A 1 235 ? 17.764 23.483 28.843 1.00 33.08 215 GLU A C 1
ATOM 1590 O O . GLU A 1 235 ? 18.785 23.635 29.515 1.00 33.69 215 GLU A O 1
ATOM 1596 N N . TRP A 1 236 ? 16.623 24.125 29.105 1.00 33.28 216 TRP A N 1
ATOM 1597 C CA . TRP A 1 236 ? 16.430 25.052 30.236 1.00 30.03 216 TRP A CA 1
ATOM 1598 C C . TRP A 1 236 ? 16.767 24.349 31.549 1.00 30.36 216 TRP A C 1
ATOM 1599 O O . TRP A 1 236 ? 17.494 24.879 32.389 1.00 28.50 216 TRP A O 1
ATOM 1610 N N . ALA A 1 237 ? 16.207 23.156 31.718 1.00 30.87 217 ALA A N 1
ATOM 1611 C CA . ALA A 1 237 ? 16.447 22.361 32.905 1.00 32.24 217 ALA A CA 1
ATOM 1612 C C . ALA A 1 237 ? 17.950 22.149 33.039 1.00 33.73 217 ALA A C 1
ATOM 1613 O O . ALA A 1 237 ? 18.574 22.581 34.004 1.00 35.34 217 ALA A O 1
ATOM 1615 N N . LEU A 1 238 ? 18.526 21.493 32.043 1.00 34.78 218 LEU A N 1
ATOM 1616 C CA . LEU A 1 238 ? 19.956 21.197 32.014 1.00 35.18 218 LEU A CA 1
ATOM 1617 C C . LEU A 1 238 ? 20.806 22.391 32.419 1.00 34.91 218 LEU A C 1
ATOM 1618 O O . LEU A 1 238 ? 21.857 22.252 33.009 1.00 36.36 218 LEU A O 1
ATOM 1623 N N . ARG A 1 239 ? 20.327 23.569 32.077 1.00 36.40 219 ARG A N 1
ATOM 1624 C CA . ARG A 1 239 ? 21.003 24.828 32.349 1.00 37.67 219 ARG A CA 1
ATOM 1625 C C . ARG A 1 239 ? 20.865 25.268 33.814 1.00 38.50 219 ARG A C 1
ATOM 1626 O O . ARG A 1 239 ? 21.835 25.715 34.429 1.00 39.11 219 ARG A O 1
ATOM 1634 N N . TRP A 1 240 ? 19.666 25.130 34.380 1.00 37.95 220 TRP A N 1
ATOM 1635 C CA . TRP A 1 240 ? 19.435 25.554 35.758 1.00 36.25 220 TRP A CA 1
ATOM 1636 C C . TRP A 1 240 ? 19.146 24.453 36.777 1.00 37.17 220 TRP A C 1
ATOM 1637 O O . TRP A 1 240 ? 19.054 24.733 37.963 1.00 38.75 220 TRP A O 1
ATOM 1648 N N . ILE A 1 241 ? 18.984 23.210 36.351 1.00 38.21 221 ILE A N 1
ATOM 1649 C CA . ILE A 1 241 ? 18.724 22.167 37.334 1.00 38.37 221 ILE A CA 1
ATOM 1650 C C . ILE A 1 241 ? 19.714 21.016 37.330 1.00 41.23 221 ILE A C 1
ATOM 1651 O O . ILE A 1 241 ? 20.390 20.780 38.320 1.00 42.11 221 ILE A O 1
ATOM 1656 N N . GLN A 1 242 ? 19.790 20.299 36.217 1.00 45.40 222 GLN A N 1
ATOM 1657 C CA . GLN A 1 242 ? 20.670 19.145 36.109 1.00 49.95 222 GLN A CA 1
ATOM 1658 C C . GLN A 1 242 ? 22.157 19.467 36.099 1.00 52.10 222 GLN A C 1
ATOM 1659 O O . GLN A 1 242 ? 22.962 18.691 36.613 1.00 53.39 222 GLN A O 1
ATOM 1665 N N . ASP A 1 243 ? 22.532 20.599 35.516 1.00 54.32 223 ASP A N 1
ATOM 1666 C CA . ASP A 1 243 ? 23.941 20.984 35.461 1.00 56.73 223 ASP A CA 1
ATOM 1667 C C . ASP A 1 243 ? 24.571 21.084 36.838 1.00 57.14 223 ASP A C 1
ATOM 1668 O O . ASP A 1 243 ? 24.116 21.859 37.673 1.00 57.39 223 ASP A O 1
ATOM 1673 N N . ALA A 1 244 ? 25.628 20.314 37.071 1.00 57.97 224 ALA A N 1
ATOM 1674 C CA . ALA A 1 244 ? 26.316 20.354 38.355 1.00 59.39 224 ALA A CA 1
ATOM 1675 C C . ALA A 1 244 ? 26.795 21.788 38.548 1.00 60.20 224 ALA A C 1
ATOM 1676 O O . ALA A 1 244 ? 26.622 22.624 37.656 1.00 60.81 224 ALA A O 1
ATOM 1678 N N . ASP A 1 245 ? 27.396 22.084 39.696 1.00 59.81 225 ASP A N 1
ATOM 1679 C CA . ASP A 1 245 ? 27.860 23.443 39.951 1.00 59.94 225 ASP A CA 1
ATOM 1680 C C . ASP A 1 245 ? 26.646 24.369 39.830 1.00 57.82 225 ASP A C 1
ATOM 1681 O O . ASP A 1 245 ? 26.693 25.416 39.182 1.00 57.61 225 ASP A O 1
ATOM 1686 N N . ALA A 1 246 ? 25.545 23.949 40.442 1.00 55.24 226 ALA A N 1
ATOM 1687 C CA . ALA A 1 246 ? 24.315 24.726 40.436 1.00 50.98 226 ALA A CA 1
ATOM 1688 C C . ALA A 1 246 ? 23.938 24.938 41.889 1.00 48.40 226 ALA A C 1
ATOM 1689 O O . ALA A 1 246 ? 24.109 24.041 42.719 1.00 48.37 226 ALA A O 1
ATOM 1691 N N . LEU A 1 247 ? 23.426 26.126 42.191 1.00 45.04 227 LEU A N 1
ATOM 1692 C CA . LEU A 1 247 ? 23.051 26.485 43.553 1.00 41.50 227 LEU A CA 1
ATOM 1693 C C . LEU A 1 247 ? 21.634 26.053 43.915 1.00 39.48 227 LEU A C 1
ATOM 1694 O O . LEU A 1 247 ? 20.727 26.070 43.087 1.00 38.85 227 LEU A O 1
ATOM 1699 N N . PHE A 1 248 ? 21.462 25.660 45.169 1.00 37.28 228 PHE A N 1
ATOM 1700 C CA . PHE A 1 248 ? 20.177 25.235 45.672 1.00 34.17 228 PHE A CA 1
ATOM 1701 C C . PHE A 1 248 ? 19.189 26.356 45.456 1.00 33.13 228 PHE A C 1
ATOM 1702 O O . PHE A 1 248 ? 18.063 26.144 45.011 1.00 34.91 228 PHE A O 1
ATOM 1710 N N . GLY A 1 249 ? 19.625 27.558 45.789 1.00 30.68 229 GLY A N 1
ATOM 1711 C CA . GLY A 1 249 ? 18.773 28.714 45.643 1.00 29.73 229 GLY A CA 1
ATOM 1712 C C . GLY A 1 249 ? 18.311 28.892 44.220 1.00 29.75 229 GLY A C 1
ATOM 1713 O O . GLY A 1 249 ? 17.176 29.312 43.981 1.00 31.04 229 GLY A O 1
ATOM 1714 N N . GLU A 1 250 ? 19.178 28.581 43.265 1.00 28.72 230 GLU A N 1
ATOM 1715 C CA . GLU A 1 250 ? 18.804 28.723 41.871 1.00 29.35 230 GLU A CA 1
ATOM 1716 C C . GLU A 1 250 ? 17.824 27.634 41.449 1.00 29.13 230 GLU A C 1
ATOM 1717 O O . GLU A 1 250 ? 16.897 27.898 40.693 1.00 30.03 230 GLU A O 1
ATOM 1723 N N . ARG A 1 251 ? 18.008 26.415 41.945 1.00 28.76 231 ARG A N 1
ATOM 1724 C CA . ARG A 1 251 ? 17.084 25.347 41.601 1.00 27.40 231 ARG A CA 1
ATOM 1725 C C . ARG A 1 251 ? 15.708 25.709 42.138 1.00 25.84 231 ARG A C 1
ATOM 1726 O O . ARG A 1 251 ? 14.695 25.487 41.468 1.00 23.13 231 ARG A O 1
ATOM 1734 N N . LEU A 1 252 ? 15.671 26.272 43.345 1.00 24.67 232 LEU A N 1
ATOM 1735 C CA . LEU A 1 252 ? 14.389 26.673 43.933 1.00 25.20 232 LEU A CA 1
ATOM 1736 C C . LEU A 1 252 ? 13.573 27.528 42.968 1.00 25.12 232 LEU A C 1
ATOM 1737 O O . LEU A 1 252 ? 12.370 27.313 42.830 1.00 23.79 232 LEU A O 1
ATOM 1742 N N . VAL A 1 253 ? 14.216 28.503 42.315 1.00 24.63 233 VAL A N 1
ATOM 1743 C CA . VAL A 1 253 ? 13.509 29.363 41.368 1.00 24.40 233 VAL A CA 1
ATOM 1744 C C . VAL A 1 253 ? 13.124 28.534 40.151 1.00 25.88 233 VAL A C 1
ATOM 1745 O O . VAL A 1 253 ? 12.032 28.695 39.597 1.00 23.26 233 VAL A O 1
ATOM 1749 N N . ALA A 1 254 ? 14.024 27.639 39.748 1.00 26.73 234 ALA A N 1
ATOM 1750 C CA . ALA A 1 254 ? 13.770 26.758 38.615 1.00 28.73 234 ALA A CA 1
ATOM 1751 C C . ALA A 1 254 ? 12.574 25.847 38.904 1.00 29.47 234 ALA A C 1
ATOM 1752 O O . ALA A 1 254 ? 11.690 25.677 38.070 1.00 29.47 234 ALA A O 1
ATOM 1754 N N . PHE A 1 255 ? 12.563 25.247 40.086 1.00 29.50 235 PHE A N 1
ATOM 1755 C CA . PHE A 1 255 ? 11.470 24.371 40.473 1.00 29.35 235 PHE A CA 1
ATOM 1756 C C . PHE A 1 255 ? 10.165 25.173 40.482 1.00 28.63 235 PHE A C 1
ATOM 1757 O O . PHE A 1 255 ? 9.200 24.788 39.818 1.00 30.38 235 PHE A O 1
ATOM 1765 N N . ALA A 1 256 ? 10.135 26.293 41.202 1.00 26.11 236 ALA A N 1
ATOM 1766 C CA . ALA A 1 256 ? 8.938 27.135 41.253 1.00 24.33 236 ALA A CA 1
ATOM 1767 C C . ALA A 1 256 ? 8.460 27.513 39.865 1.00 23.54 236 ALA A C 1
ATOM 1768 O O . ALA A 1 256 ? 7.276 27.554 39.620 1.00 26.18 236 ALA A O 1
ATOM 1770 N N . SER A 1 257 ? 9.377 27.810 38.958 1.00 22.33 237 SER A N 1
ATOM 1771 C CA . SER A 1 257 ? 8.994 28.150 37.594 1.00 22.50 237 SER A CA 1
ATOM 1772 C C . SER A 1 257 ? 8.245 26.981 36.971 1.00 23.41 237 SER A C 1
ATOM 1773 O O . SER A 1 257 ? 7.251 27.156 36.272 1.00 25.32 237 SER A O 1
ATOM 1776 N N . ILE A 1 258 ? 8.748 25.781 37.223 1.00 24.23 238 ILE A N 1
ATOM 1777 C CA . ILE A 1 258 ? 8.151 24.558 36.722 1.00 23.58 238 ILE A CA 1
ATOM 1778 C C . ILE A 1 258 ? 6.734 24.412 37.276 1.00 25.58 238 ILE A C 1
ATOM 1779 O O . ILE A 1 258 ? 5.814 24.088 36.533 1.00 26.32 238 ILE A O 1
ATOM 1784 N N . GLU A 1 259 ? 6.556 24.675 38.570 1.00 26.90 239 GLU A N 1
ATOM 1785 C CA . GLU A 1 259 ? 5.243 24.571 39.226 1.00 28.34 239 GLU A CA 1
ATOM 1786 C C . GLU A 1 259 ? 4.244 25.695 38.910 1.00 27.38 239 GLU A C 1
ATOM 1787 O O . GLU A 1 259 ? 3.061 25.436 38.723 1.00 27.16 239 GLU A O 1
ATOM 1793 N N . GLY A 1 260 ? 4.720 26.938 38.854 1.00 27.21 240 GLY A N 1
ATOM 1794 C CA . GLY A 1 260 ? 3.829 28.063 38.615 1.00 26.36 240 GLY A CA 1
ATOM 1795 C C . GLY A 1 260 ? 3.944 28.865 37.327 1.00 26.56 240 GLY A C 1
ATOM 1796 O O . GLY A 1 260 ? 3.258 29.869 37.163 1.00 24.92 240 GLY A O 1
ATOM 1797 N N . VAL A 1 261 ? 4.805 28.447 36.412 1.00 27.18 241 VAL A N 1
ATOM 1798 C CA . VAL A 1 261 ? 4.930 29.152 35.147 1.00 27.46 241 VAL A CA 1
ATOM 1799 C C . VAL A 1 261 ? 4.761 28.191 33.976 1.00 28.60 241 VAL A C 1
ATOM 1800 O O . VAL A 1 261 ? 3.949 28.426 33.105 1.00 30.89 241 VAL A O 1
ATOM 1804 N N . PHE A 1 262 ? 5.505 27.092 33.967 1.00 29.87 242 PHE A N 1
ATOM 1805 C CA . PHE A 1 262 ? 5.426 26.147 32.854 1.00 31.42 242 PHE A CA 1
ATOM 1806 C C . PHE A 1 262 ? 4.088 25.534 32.470 1.00 32.99 242 PHE A C 1
ATOM 1807 O O . PHE A 1 262 ? 4.008 24.890 31.424 1.00 37.76 242 PHE A O 1
ATOM 1815 N N . PHE A 1 263 ? 3.036 25.686 33.266 1.00 32.01 243 PHE A N 1
ATOM 1816 C CA . PHE A 1 263 ? 1.755 25.110 32.840 1.00 31.71 243 PHE A CA 1
ATOM 1817 C C . PHE A 1 263 ? 0.593 26.065 33.021 1.00 31.88 243 PHE A C 1
ATOM 1818 O O . PHE A 1 263 ? -0.555 25.752 32.677 1.00 31.46 243 PHE A O 1
ATOM 1826 N N . SER A 1 264 ? 0.931 27.246 33.538 1.00 31.98 244 SER A N 1
ATOM 1827 C CA . SER A 1 264 ? -0.007 28.332 33.795 1.00 30.25 244 SER A CA 1
ATOM 1828 C C . SER A 1 264 ? -0.967 28.571 32.643 1.00 30.06 244 SER A C 1
ATOM 1829 O O . SER A 1 264 ? -2.122 28.906 32.875 1.00 31.13 244 SER A O 1
ATOM 1832 N N . GLY A 1 265 ? -0.489 28.397 31.413 1.00 29.73 245 GLY A N 1
ATOM 1833 C CA . GLY A 1 265 ? -1.333 28.598 30.246 1.00 30.19 245 GLY A CA 1
ATOM 1834 C C . GLY A 1 265 ? -2.371 27.502 30.099 1.00 30.98 245 GLY A C 1
ATOM 1835 O O . GLY A 1 265 ? -3.525 27.754 29.738 1.00 32.85 245 GLY A O 1
ATOM 1836 N N . SER A 1 266 ? -1.957 26.270 30.368 1.00 30.30 246 SER A N 1
ATOM 1837 C CA . SER A 1 266 ? -2.863 25.138 30.287 1.00 29.73 246 SER A CA 1
ATOM 1838 C C . SER A 1 266 ? -3.999 25.346 31.295 1.00 27.97 246 SER A C 1
ATOM 1839 O O . SER A 1 266 ? -5.169 25.305 30.932 1.00 26.55 246 SER A O 1
ATOM 1842 N N . PHE A 1 267 ? -3.637 25.562 32.559 1.00 26.70 247 PHE A N 1
ATOM 1843 C CA . PHE A 1 267 ? -4.619 25.789 33.619 1.00 24.75 247 PHE A CA 1
ATOM 1844 C C . PHE A 1 267 ? -5.558 26.914 33.200 1.00 23.57 247 PHE A C 1
ATOM 1845 O O . PHE A 1 267 ? -6.772 26.852 33.428 1.00 23.76 247 PHE A O 1
ATOM 1853 N N . ALA A 1 268 ? -4.986 27.944 32.591 1.00 21.26 248 ALA A N 1
ATOM 1854 C CA . ALA A 1 268 ? -5.774 29.079 32.153 1.00 21.09 248 ALA A CA 1
ATOM 1855 C C . ALA A 1 268 ? -6.708 28.649 31.057 1.00 21.43 248 ALA A C 1
ATOM 1856 O O . ALA A 1 268 ? -7.903 28.893 31.120 1.00 21.12 248 ALA A O 1
ATOM 1858 N N . SER A 1 269 ? -6.164 27.996 30.044 1.00 22.97 249 SER A N 1
ATOM 1859 C CA . SER A 1 269 ? -7.004 27.561 28.950 1.00 25.05 249 SER A CA 1
ATOM 1860 C C . SER A 1 269 ? -8.134 26.649 29.426 1.00 26.16 249 SER A C 1
ATOM 1861 O O . SER A 1 269 ? -9.140 26.520 28.738 1.00 28.14 249 SER A O 1
ATOM 1864 N N . ILE A 1 270 ? -8.009 26.008 30.584 1.00 27.36 250 ILE A N 1
ATOM 1865 C CA . ILE A 1 270 ? -9.120 25.147 30.984 1.00 30.82 250 ILE A CA 1
ATOM 1866 C C . ILE A 1 270 ? -10.209 25.885 31.768 1.00 33.51 250 ILE A C 1
ATOM 1867 O O . ILE A 1 270 ? -11.382 25.524 31.686 1.00 33.73 250 ILE A O 1
ATOM 1872 N N . PHE A 1 271 ? -9.853 26.928 32.512 1.00 36.04 251 PHE A N 1
ATOM 1873 C CA . PHE A 1 271 ? -10.890 27.674 33.211 1.00 37.13 251 PHE A CA 1
ATOM 1874 C C . PHE A 1 271 ? -11.742 28.357 32.151 1.00 40.26 251 PHE A C 1
ATOM 1875 O O . PHE A 1 271 ? -12.912 28.701 32.399 1.00 42.52 251 PHE A O 1
ATOM 1883 N N . TRP A 1 272 ? -11.158 28.542 30.967 1.00 40.97 252 TRP A N 1
ATOM 1884 C CA . TRP A 1 272 ? -11.864 29.183 29.870 1.00 41.95 252 TRP A CA 1
ATOM 1885 C C . TRP A 1 272 ? -13.059 28.341 29.468 1.00 41.78 252 TRP A C 1
ATOM 1886 O O . TRP A 1 272 ? -14.026 28.849 28.908 1.00 42.04 252 TRP A O 1
ATOM 1897 N N . LEU A 1 273 ? -12.987 27.049 29.764 1.00 42.34 253 LEU A N 1
ATOM 1898 C CA . LEU A 1 273 ? -14.082 26.140 29.458 1.00 42.72 253 LEU A CA 1
ATOM 1899 C C . LEU A 1 273 ? -15.134 26.224 30.572 1.00 43.84 253 LEU A C 1
ATOM 1900 O O . LEU A 1 273 ? -16.326 26.026 30.333 1.00 44.44 253 LEU A O 1
ATOM 1905 N N . LYS A 1 274 ? -14.696 26.514 31.791 1.00 45.12 254 LYS A N 1
ATOM 1906 C CA . LYS A 1 274 ? -15.623 26.618 32.915 1.00 47.14 254 LYS A CA 1
ATOM 1907 C C . LYS A 1 274 ? -16.579 27.757 32.590 1.00 49.53 254 LYS A C 1
ATOM 1908 O O . LYS A 1 274 ? -17.755 27.728 32.957 1.00 49.83 254 LYS A O 1
ATOM 1914 N N . LYS A 1 275 ? -16.053 28.762 31.894 1.00 52.04 255 LYS A N 1
ATOM 1915 C CA . LYS A 1 275 ? -16.843 29.919 31.499 1.00 53.18 255 LYS A CA 1
ATOM 1916 C C . LYS A 1 275 ? -17.975 29.463 30.589 1.00 52.99 255 LYS A C 1
ATOM 1917 O O . LYS A 1 275 ? -19.145 29.604 30.926 1.00 54.88 255 LYS A O 1
ATOM 1923 N N . ARG A 1 276 ? -17.626 28.901 29.441 1.00 52.98 256 ARG A N 1
ATOM 1924 C CA . ARG A 1 276 ? -18.627 28.438 28.490 1.00 52.66 256 ARG A CA 1
ATOM 1925 C C . ARG A 1 276 ? -19.508 27.327 29.062 1.00 51.45 256 ARG A C 1
ATOM 1926 O O . ARG A 1 276 ? -20.389 26.788 28.383 1.00 50.44 256 ARG A O 1
ATOM 1934 N N . GLY A 1 277 ? -19.265 27.006 30.330 1.00 49.49 257 GLY A N 1
ATOM 1935 C CA . GLY A 1 277 ? -20.038 25.989 31.014 1.00 47.42 257 GLY A CA 1
ATOM 1936 C C . GLY A 1 277 ? -19.931 24.580 30.474 1.00 45.53 257 GLY A C 1
ATOM 1937 O O . GLY A 1 277 ? -20.944 23.955 30.190 1.00 45.77 257 GLY A O 1
ATOM 1938 N N . MET A 1 278 ? -18.713 24.073 30.324 1.00 44.87 258 MET A N 1
ATOM 1939 C CA . MET A 1 278 ? -18.531 22.705 29.841 1.00 43.29 258 MET A CA 1
ATOM 1940 C C . MET A 1 278 ? -17.447 21.900 30.577 1.00 39.20 258 MET A C 1
ATOM 1941 O O . MET A 1 278 ? -16.638 22.444 31.329 1.00 37.19 258 MET A O 1
ATOM 1946 N N . MET A 1 279 ? -17.466 20.592 30.356 1.00 35.48 259 MET A N 1
ATOM 1947 C CA . MET A 1 279 ? -16.512 19.679 30.962 1.00 32.41 259 MET A CA 1
ATOM 1948 C C . MET A 1 279 ? -16.374 19.912 32.469 1.00 31.39 259 MET A C 1
ATOM 1949 O O . MET A 1 279 ? -15.276 20.158 32.970 1.00 31.52 259 MET A O 1
ATOM 1954 N N . PRO A 1 280 ? -17.485 19.838 33.222 1.00 29.73 260 PRO A N 1
ATOM 1955 C CA . PRO A 1 280 ? -17.343 20.063 34.664 1.00 28.40 260 PRO A CA 1
ATOM 1956 C C . PRO A 1 280 ? -16.445 19.022 35.338 1.00 27.06 260 PRO A C 1
ATOM 1957 O O . PRO A 1 280 ? -15.918 19.252 36.421 1.00 27.53 260 PRO A O 1
ATOM 1961 N N . GLY A 1 281 ? -16.274 17.881 34.684 1.00 26.31 261 GLY A N 1
ATOM 1962 C CA . GLY A 1 281 ? -15.422 16.836 35.219 1.00 26.22 261 GLY A CA 1
ATOM 1963 C C . GLY A 1 281 ? -13.997 17.333 35.164 1.00 26.21 261 GLY A C 1
ATOM 1964 O O . GLY A 1 281 ? -13.245 17.232 36.137 1.00 26.53 261 GLY A O 1
ATOM 1965 N N . LEU A 1 282 ? -13.645 17.897 34.012 1.00 26.04 262 LEU A N 1
ATOM 1966 C CA . LEU A 1 282 ? -12.320 18.454 33.772 1.00 24.71 262 LEU A CA 1
ATOM 1967 C C . LEU A 1 282 ? -12.075 19.733 34.557 1.00 24.91 262 LEU A C 1
ATOM 1968 O O . LEU A 1 282 ? -11.091 19.840 35.272 1.00 25.51 262 LEU A O 1
ATOM 1973 N N . THR A 1 283 ? -12.970 20.706 34.439 1.00 24.71 263 THR A N 1
ATOM 1974 C CA . THR A 1 283 ? -12.755 21.966 35.131 1.00 23.43 263 THR A CA 1
ATOM 1975 C C . THR A 1 283 ? -12.745 21.823 36.651 1.00 22.11 263 THR A C 1
ATOM 1976 O O . THR A 1 283 ? -12.191 22.666 37.350 1.00 22.80 263 THR A O 1
ATOM 1980 N N . PHE A 1 284 ? -13.341 20.757 37.168 1.00 20.91 264 PHE A N 1
ATOM 1981 C CA . PHE A 1 284 ? -13.333 20.539 38.615 1.00 20.78 264 PHE A CA 1
ATOM 1982 C C . PHE A 1 284 ? -11.917 20.071 38.986 1.00 22.47 264 PHE A C 1
ATOM 1983 O O . PHE A 1 284 ? -11.248 20.650 39.845 1.00 21.88 264 PHE A O 1
ATOM 1991 N N . SER A 1 285 ? -11.459 19.013 38.320 1.00 22.78 265 SER A N 1
ATOM 1992 C CA . SER A 1 285 ? -10.129 18.492 38.574 1.00 21.76 265 SER A CA 1
ATOM 1993 C C . SER A 1 285 ? -9.062 19.568 38.322 1.00 22.30 265 SER A C 1
ATOM 1994 O O . SER A 1 285 ? -8.120 19.698 39.106 1.00 22.79 265 SER A O 1
ATOM 1997 N N . ASN A 1 286 ? -9.221 20.345 37.250 1.00 21.95 266 ASN A N 1
ATOM 1998 C CA . ASN A 1 286 ? -8.248 21.381 36.912 1.00 22.78 266 ASN A CA 1
ATOM 1999 C C . ASN A 1 286 ? -8.136 22.443 37.964 1.00 24.96 266 ASN A C 1
ATOM 2000 O O . ASN A 1 286 ? -7.060 22.990 38.200 1.00 26.23 266 ASN A O 1
ATOM 2005 N N . GLU A 1 287 ? -9.263 22.749 38.584 1.00 27.76 267 GLU A N 1
ATOM 2006 C CA . GLU A 1 287 ? -9.321 23.757 39.632 1.00 29.58 267 GLU A CA 1
ATOM 2007 C C . GLU A 1 287 ? -8.532 23.261 40.850 1.00 28.24 267 GLU A C 1
ATOM 2008 O O . GLU A 1 287 ? -7.746 24.003 41.447 1.00 27.65 267 GLU A O 1
ATOM 2014 N N . LEU A 1 288 ? -8.736 21.992 41.195 1.00 27.24 268 LEU A N 1
ATOM 2015 C CA . LEU A 1 288 ? -8.053 21.382 42.327 1.00 26.43 268 LEU A CA 1
ATOM 2016 C C . LEU A 1 288 ? -6.556 21.283 42.108 1.00 25.43 268 LEU A C 1
ATOM 2017 O O . LEU A 1 288 ? -5.790 21.529 43.032 1.00 26.82 268 LEU A O 1
ATOM 2022 N N . ILE A 1 289 ? -6.139 20.927 40.894 1.00 23.71 269 ILE A N 1
ATOM 2023 C CA . ILE A 1 289 ? -4.719 20.763 40.596 1.00 23.66 269 ILE A CA 1
ATOM 2024 C C . ILE A 1 289 ? -3.989 22.089 40.540 1.00 25.72 269 ILE A C 1
ATOM 2025 O O . ILE A 1 289 ? -2.829 22.205 40.971 1.00 26.35 269 ILE A O 1
ATOM 2030 N N . CYS A 1 290 ? -4.675 23.093 40.006 1.00 26.00 270 CYS A N 1
ATOM 2031 C CA . CYS A 1 290 ? -4.114 24.430 39.901 1.00 24.52 270 CYS A CA 1
ATOM 2032 C C . CYS A 1 290 ? -3.879 24.937 41.331 1.00 23.68 270 CYS A C 1
ATOM 2033 O O . CYS A 1 290 ? -2.817 25.489 41.646 1.00 21.41 270 CYS A O 1
ATOM 2036 N N . ARG A 1 291 ? -4.858 24.723 42.206 1.00 23.15 271 ARG A N 1
ATOM 2037 C CA . ARG A 1 291 ? -4.703 25.169 43.579 1.00 26.33 271 ARG A CA 1
ATOM 2038 C C . ARG A 1 291 ? -3.442 24.539 44.135 1.00 27.52 271 ARG A C 1
ATOM 2039 O O . ARG A 1 291 ? -2.603 25.214 44.752 1.00 25.85 271 ARG A O 1
ATOM 2047 N N . ASP A 1 292 ? -3.332 23.230 43.900 1.00 27.61 272 ASP A N 1
ATOM 2048 C CA . ASP A 1 292 ? -2.211 22.429 44.359 1.00 26.85 272 ASP A CA 1
ATOM 2049 C C . ASP A 1 292 ? -0.889 22.994 43.848 1.00 26.80 272 ASP A C 1
ATOM 2050 O O . ASP A 1 292 ? 0.057 23.179 44.623 1.00 24.51 272 ASP A O 1
ATOM 2055 N N . GLU A 1 293 ? -0.811 23.268 42.547 1.00 24.62 273 GLU A N 1
ATOM 2056 C CA . GLU A 1 293 ? 0.438 23.775 42.025 1.00 25.30 273 GLU A CA 1
ATOM 2057 C C . GLU A 1 293 ? 0.706 25.161 42.576 1.00 26.92 273 GLU A C 1
ATOM 2058 O O . GLU A 1 293 ? 1.835 25.488 42.947 1.00 25.97 273 GLU A O 1
ATOM 2064 N N . GLY A 1 294 ? -0.329 25.980 42.661 1.00 26.78 274 GLY A N 1
ATOM 2065 C CA . GLY A 1 294 ? -0.103 27.288 43.224 1.00 27.11 274 GLY A CA 1
ATOM 2066 C C . GLY A 1 294 ? 0.555 27.121 44.582 1.00 27.97 274 GLY A C 1
ATOM 2067 O O . GLY A 1 294 ? 1.546 27.762 44.899 1.00 31.47 274 GLY A O 1
ATOM 2068 N N . LEU A 1 295 ? 0.016 26.230 45.391 1.00 29.28 275 LEU A N 1
ATOM 2069 C CA . LEU A 1 295 ? 0.554 26.006 46.721 1.00 30.30 275 LEU A CA 1
ATOM 2070 C C . LEU A 1 295 ? 2.039 25.597 46.708 1.00 30.13 275 LEU A C 1
ATOM 2071 O O . LEU A 1 295 ? 2.841 26.137 47.468 1.00 30.76 275 LEU A O 1
ATOM 2076 N N . HIS A 1 296 ? 2.408 24.654 45.843 1.00 28.45 276 HIS A N 1
ATOM 2077 C CA . HIS A 1 296 ? 3.791 24.176 45.771 1.00 27.47 276 HIS A CA 1
ATOM 2078 C C . HIS A 1 296 ? 4.767 25.282 45.404 1.00 28.22 276 HIS A C 1
ATOM 2079 O O . HIS A 1 296 ? 5.938 25.273 45.806 1.00 29.23 276 HIS A O 1
ATOM 2086 N N . THR A 1 297 ? 4.278 26.224 44.612 1.00 28.17 277 THR A N 1
ATOM 2087 C CA . THR A 1 297 ? 5.085 27.339 44.178 1.00 27.18 277 THR A CA 1
ATOM 2088 C C . THR A 1 297 ? 5.313 28.191 45.396 1.00 27.42 277 THR A C 1
ATOM 2089 O O . THR A 1 297 ? 6.451 28.464 45.792 1.00 27.87 277 THR A O 1
ATOM 2093 N N . ASP A 1 298 ? 4.207 28.599 46.004 1.00 27.09 278 ASP A N 1
ATOM 2094 C CA . ASP A 1 298 ? 4.270 29.424 47.188 1.00 26.57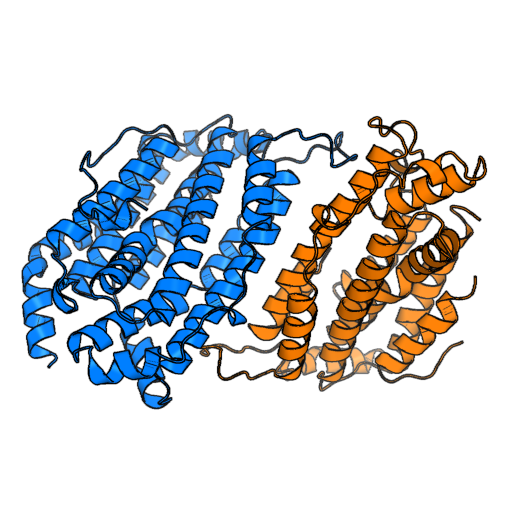 278 ASP A CA 1
ATOM 2095 C C . ASP A 1 298 ? 5.271 28.843 48.173 1.00 26.75 278 ASP A C 1
ATOM 2096 O O . ASP A 1 298 ? 6.026 29.579 48.816 1.00 27.12 278 ASP A O 1
ATOM 2101 N N . PHE A 1 299 ? 5.300 27.516 48.262 1.00 26.92 279 PHE A N 1
ATOM 2102 C CA . PHE A 1 299 ? 6.200 26.847 49.179 1.00 27.53 279 PHE A CA 1
ATOM 2103 C C . PHE A 1 299 ? 7.644 27.066 48.764 1.00 29.38 279 PHE A C 1
ATOM 2104 O O . PHE A 1 299 ? 8.529 27.215 49.611 1.00 29.38 279 PHE A O 1
ATOM 2112 N N . ALA A 1 300 ? 7.894 27.073 47.462 1.00 30.58 280 ALA A N 1
ATOM 2113 C CA . ALA A 1 300 ? 9.253 27.289 46.992 1.00 31.65 280 ALA A CA 1
ATOM 2114 C C . ALA A 1 300 ? 9.678 28.671 47.494 1.00 32.22 280 ALA A C 1
ATOM 2115 O O . ALA A 1 300 ? 10.703 28.810 48.163 1.00 33.37 280 ALA A O 1
ATOM 2117 N N . CYS A 1 301 ? 8.870 29.684 47.198 1.00 31.98 281 CYS A N 1
ATOM 2118 C CA . CYS A 1 301 ? 9.172 31.040 47.642 1.00 32.47 281 CYS A CA 1
ATOM 2119 C C . CYS A 1 301 ? 9.421 31.151 49.143 1.00 32.41 281 CYS A C 1
ATOM 2120 O O . CYS A 1 301 ? 10.271 31.941 49.551 1.00 32.00 281 CYS A O 1
ATOM 2123 N N . LEU A 1 302 ? 8.687 30.380 49.955 1.00 32.81 282 LEU A N 1
ATOM 2124 C CA . LEU A 1 302 ? 8.863 30.393 51.414 1.00 33.19 282 LEU A CA 1
ATOM 2125 C C . LEU A 1 302 ? 10.241 29.900 51.834 1.00 32.70 282 LEU A C 1
ATOM 2126 O O . LEU A 1 302 ? 10.859 30.471 52.733 1.00 34.04 282 LEU A O 1
ATOM 2131 N N . LEU A 1 303 ? 10.714 28.824 51.212 1.00 31.22 283 LEU A N 1
ATOM 2132 C CA . LEU A 1 303 ? 12.031 28.286 51.552 1.00 30.49 283 LEU A CA 1
ATOM 2133 C C . LEU A 1 303 ? 13.092 29.290 51.135 1.00 30.05 283 LEU A C 1
ATOM 2134 O O . LEU A 1 303 ? 14.055 29.553 51.856 1.00 29.72 283 LEU A O 1
ATOM 2139 N N . PHE A 1 304 ? 12.894 29.846 49.950 1.00 28.90 284 PHE A N 1
ATOM 2140 C CA . PHE A 1 304 ? 13.798 30.825 49.402 1.00 28.24 284 PHE A CA 1
ATOM 2141 C C . PHE A 1 304 ? 14.049 31.934 50.418 1.00 28.03 284 PHE A C 1
ATOM 2142 O O . PHE A 1 304 ? 15.186 32.319 50.673 1.00 29.31 284 PHE A O 1
ATOM 2150 N N . ALA A 1 305 ? 12.977 32.436 51.008 1.00 28.89 285 ALA A N 1
ATOM 2151 C CA . ALA A 1 305 ? 13.081 33.514 51.977 1.00 30.65 285 ALA A CA 1
ATOM 2152 C C . ALA A 1 305 ? 13.978 33.189 53.178 1.00 32.04 285 ALA A C 1
ATOM 2153 O O . ALA A 1 305 ? 14.524 34.099 53.797 1.00 32.49 285 ALA A O 1
ATOM 2155 N N . HIS A 1 306 ? 14.128 31.904 53.499 1.00 32.46 286 HIS A N 1
ATOM 2156 C CA . HIS A 1 306 ? 14.956 31.472 54.625 1.00 33.81 286 HIS A CA 1
ATOM 2157 C C . HIS A 1 306 ? 16.421 31.272 54.259 1.00 36.42 286 HIS A C 1
ATOM 2158 O O . HIS A 1 306 ? 17.221 30.872 55.106 1.00 39.17 286 HIS A O 1
ATOM 2165 N N . LEU A 1 307 ? 16.773 31.508 53.003 1.00 36.85 287 LEU A N 1
ATOM 2166 C CA . LEU A 1 307 ? 18.153 31.330 52.561 1.00 38.75 287 LEU A CA 1
ATOM 2167 C C . LEU A 1 307 ? 18.981 32.577 52.896 1.00 40.36 287 LEU A C 1
ATOM 2168 O O . LEU A 1 307 ? 18.614 33.687 52.512 1.00 42.02 287 LEU A O 1
ATOM 2173 N N . LYS A 1 308 ? 20.090 32.403 53.610 1.00 40.76 288 LYS A N 1
ATOM 2174 C CA . LYS A 1 308 ? 20.945 33.536 53.965 1.00 40.65 288 LYS A CA 1
ATOM 2175 C C . LYS A 1 308 ? 21.575 34.205 52.728 1.00 39.97 288 LYS A C 1
ATOM 2176 O O . LYS A 1 308 ? 21.529 35.426 52.596 1.00 40.73 288 LYS A O 1
ATOM 2182 N N . ASN A 1 309 ? 22.167 33.419 51.833 1.00 39.50 289 ASN A N 1
ATOM 2183 C CA . ASN A 1 309 ? 22.749 33.964 50.604 1.00 40.30 289 ASN A CA 1
ATOM 2184 C C . ASN A 1 309 ? 21.789 33.591 49.471 1.00 40.04 289 ASN A C 1
ATOM 2185 O O . ASN A 1 309 ? 21.656 32.412 49.142 1.00 40.85 289 ASN A O 1
ATOM 2190 N N . LYS A 1 310 ? 21.126 34.588 48.881 1.00 39.56 290 LYS A N 1
ATOM 2191 C CA . LYS A 1 310 ? 20.161 34.362 47.797 1.00 38.05 290 LYS A CA 1
ATOM 2192 C C . LYS A 1 310 ? 20.712 34.656 46.406 1.00 39.04 290 LYS A C 1
ATOM 2193 O O . LYS A 1 310 ? 21.536 35.544 46.235 1.00 40.66 290 LYS A O 1
ATOM 2199 N N . PRO A 1 311 ? 20.251 33.914 45.385 1.00 39.23 291 PRO A N 1
ATOM 2200 C CA . PRO A 1 311 ? 20.716 34.114 44.009 1.00 38.47 291 PRO A CA 1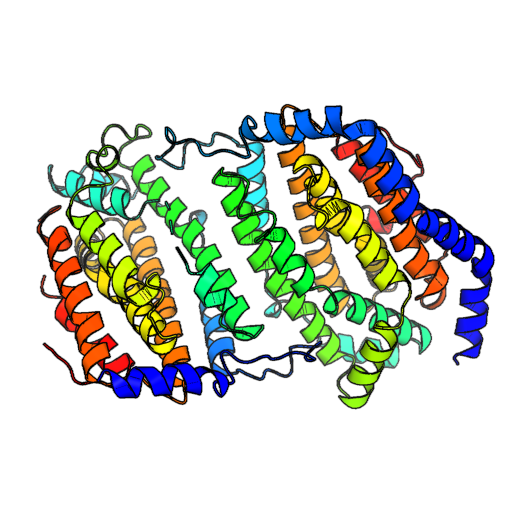
ATOM 2201 C C . PRO A 1 311 ? 20.554 35.550 43.502 1.00 38.09 291 PRO A C 1
ATOM 2202 O O . PRO A 1 311 ? 19.555 36.201 43.782 1.00 38.75 291 PRO A O 1
ATOM 2206 N N . ASP A 1 312 ? 21.547 36.029 42.759 1.00 38.24 292 ASP A N 1
ATOM 2207 C CA . ASP A 1 312 ? 21.513 37.370 42.190 1.00 39.39 292 ASP A CA 1
ATOM 2208 C C . ASP A 1 312 ? 20.136 37.554 41.576 1.00 38.55 292 ASP A C 1
ATOM 2209 O O . ASP A 1 312 ? 19.643 36.671 40.878 1.00 38.19 292 ASP A O 1
ATOM 2214 N N . PRO A 1 313 ? 19.485 38.695 41.845 1.00 37.78 293 PRO A N 1
ATOM 2215 C CA . PRO A 1 313 ? 18.157 38.897 41.262 1.00 38.45 293 PRO A CA 1
ATOM 2216 C C . PRO A 1 313 ? 18.216 38.794 39.741 1.00 37.91 293 PRO A C 1
ATOM 2217 O O . PRO A 1 313 ? 17.221 38.460 39.091 1.00 39.88 293 PRO A O 1
ATOM 2221 N N . ALA A 1 314 ? 19.393 39.061 39.182 1.00 35.36 294 ALA A N 1
ATOM 2222 C CA . ALA A 1 314 ? 19.584 38.974 37.745 1.00 33.55 294 ALA A CA 1
ATOM 2223 C C . ALA A 1 314 ? 19.346 37.534 37.302 1.00 34.20 294 ALA A C 1
ATOM 2224 O O . ALA A 1 314 ? 18.701 37.281 36.288 1.00 34.97 294 ALA A O 1
ATOM 2226 N N . ILE A 1 315 ? 19.864 36.587 38.074 1.00 33.64 295 ILE A N 1
ATOM 2227 C CA . ILE A 1 315 ? 19.696 35.177 37.754 1.00 33.24 295 ILE A CA 1
ATOM 2228 C C . ILE A 1 315 ? 18.263 34.696 37.981 1.00 31.82 295 ILE A C 1
ATOM 2229 O O . ILE A 1 315 ? 17.732 33.911 37.199 1.00 31.09 295 ILE A O 1
ATOM 2234 N N . VAL A 1 316 ? 17.641 35.167 39.053 1.00 30.50 296 VAL A N 1
ATOM 2235 C CA . VAL A 1 316 ? 16.273 34.775 39.347 1.00 30.25 296 VAL A CA 1
ATOM 2236 C C . VAL A 1 316 ? 15.359 35.208 38.211 1.00 31.21 296 VAL A C 1
ATOM 2237 O O . VAL A 1 316 ? 14.427 34.492 37.851 1.00 32.62 296 VAL A O 1
ATOM 2241 N N . GLU A 1 317 ? 15.634 36.382 37.650 1.00 31.61 297 GLU A N 1
ATOM 2242 C CA . GLU A 1 317 ? 14.834 36.915 36.551 1.00 31.15 297 GLU A CA 1
ATOM 2243 C C . GLU A 1 317 ? 15.118 36.182 35.255 1.00 30.00 297 GLU A C 1
ATOM 2244 O O . GLU A 1 317 ? 14.220 35.962 34.454 1.00 28.03 297 GLU A O 1
ATOM 2250 N N . LYS A 1 318 ? 16.376 35.806 35.051 1.00 30.36 298 LYS A N 1
ATOM 2251 C CA . LYS A 1 318 ? 16.761 35.106 33.834 1.00 29.87 298 LYS A CA 1
ATOM 2252 C C . LYS A 1 318 ? 16.180 33.703 33.786 1.00 30.32 298 LYS A C 1
ATOM 2253 O O . LYS A 1 318 ? 15.952 33.162 32.707 1.00 30.85 298 LYS A O 1
ATOM 2259 N N . ILE A 1 319 ? 15.941 33.114 34.955 1.00 29.47 299 ILE A N 1
ATOM 2260 C CA . ILE A 1 319 ? 15.366 31.775 35.024 1.00 28.54 299 ILE A CA 1
ATOM 2261 C C . ILE A 1 319 ? 13.859 31.827 34.751 1.00 28.55 299 ILE A C 1
ATOM 2262 O O . ILE A 1 319 ? 13.340 31.108 33.903 1.00 28.32 299 ILE A O 1
ATOM 2267 N N . VAL A 1 320 ? 13.159 32.680 35.479 1.00 26.64 300 VAL A N 1
ATOM 2268 C CA . VAL A 1 320 ? 11.729 32.822 35.296 1.00 25.21 300 VAL A CA 1
ATOM 2269 C C . VAL A 1 320 ? 11.383 33.277 33.871 1.00 25.39 300 VAL A C 1
ATOM 2270 O O . VAL A 1 320 ? 10.495 32.728 33.230 1.00 26.33 300 VAL A O 1
ATOM 2274 N N . THR A 1 321 ? 12.103 34.276 33.384 1.00 26.16 301 THR A N 1
ATOM 2275 C CA . THR A 1 321 ? 11.902 34.841 32.053 1.00 25.94 301 THR A CA 1
ATOM 2276 C C . THR A 1 321 ? 12.027 33.823 30.912 1.00 27.13 301 THR A C 1
ATOM 2277 O O . THR A 1 321 ? 11.206 33.820 29.989 1.00 26.07 301 THR A O 1
ATOM 2281 N N . GLU A 1 322 ? 13.056 32.973 30.967 1.00 28.75 302 GLU A N 1
ATOM 2282 C CA . GLU A 1 322 ? 13.272 31.939 29.941 1.00 30.19 302 GLU A CA 1
ATOM 2283 C C . GLU A 1 322 ? 12.126 30.926 29.958 1.00 29.08 302 GLU A C 1
ATOM 2284 O O . GLU A 1 322 ? 11.747 30.375 28.918 1.00 29.30 302 GLU A O 1
ATOM 2290 N N . ALA A 1 323 ? 11.602 30.675 31.154 1.00 26.09 303 ALA A N 1
ATOM 2291 C CA . ALA A 1 323 ? 10.495 29.753 31.342 1.00 27.22 303 ALA A CA 1
ATOM 2292 C C . ALA A 1 323 ? 9.297 30.303 30.567 1.00 28.22 303 ALA A C 1
ATOM 2293 O O . ALA A 1 323 ? 8.665 29.611 29.747 1.00 26.98 303 ALA A O 1
ATOM 2295 N N . VAL A 1 324 ? 9.015 31.571 30.840 1.00 28.10 304 VAL A N 1
ATOM 2296 C CA . VAL A 1 324 ? 7.918 32.288 30.227 1.00 29.27 304 VAL A CA 1
ATOM 2297 C C . VAL A 1 324 ? 7.989 32.255 28.703 1.00 30.07 304 VAL A C 1
ATOM 2298 O O . VAL A 1 324 ? 6.964 32.235 28.021 1.00 30.53 304 VAL A O 1
ATOM 2302 N N . GLU A 1 325 ? 9.202 32.240 28.168 1.00 29.84 305 GLU A N 1
ATOM 2303 C CA . GLU A 1 325 ? 9.381 32.234 26.731 1.00 29.32 305 GLU A CA 1
ATOM 2304 C C . GLU A 1 325 ? 9.078 30.883 26.144 1.00 28.41 305 GLU A C 1
ATOM 2305 O O . GLU A 1 325 ? 8.548 30.776 25.043 1.00 27.52 305 GLU A O 1
ATOM 2311 N N . ILE A 1 326 ? 9.430 29.842 26.882 1.00 28.65 306 ILE A N 1
ATOM 2312 C CA . ILE A 1 326 ? 9.180 28.481 26.429 1.00 27.40 306 ILE A CA 1
ATOM 2313 C C . ILE A 1 326 ? 7.677 28.223 26.525 1.00 27.77 306 ILE A C 1
ATOM 2314 O O . ILE A 1 326 ? 7.084 27.619 25.638 1.00 28.08 306 ILE A O 1
ATOM 2319 N N . GLU A 1 327 ? 7.066 28.710 27.600 1.00 27.07 307 GLU A N 1
ATOM 2320 C CA . GLU A 1 327 ? 5.632 28.555 27.817 1.00 28.48 307 GLU A CA 1
ATOM 2321 C C . GLU A 1 327 ? 4.816 29.205 26.714 1.00 30.52 307 GLU A C 1
ATOM 2322 O O . GLU A 1 327 ? 3.888 28.604 26.170 1.00 30.29 307 GLU A O 1
ATOM 2328 N N . GLN A 1 328 ? 5.149 30.457 26.415 1.00 31.89 308 GLN A N 1
ATOM 2329 C CA . GLN A 1 328 ? 4.433 31.186 25.392 1.00 31.54 308 GLN A CA 1
ATOM 2330 C C . GLN A 1 328 ? 4.582 30.389 24.117 1.00 31.63 308 GLN A C 1
ATOM 2331 O O . GLN A 1 328 ? 3.599 30.030 23.469 1.00 32.79 308 GLN A O 1
ATOM 2337 N N . ARG A 1 329 ? 5.822 30.079 23.781 1.00 31.25 309 ARG A N 1
ATOM 2338 C CA . ARG A 1 329 ? 6.081 29.347 22.561 1.00 32.20 309 ARG A CA 1
ATOM 2339 C C . ARG A 1 329 ? 5.128 28.175 22.370 1.00 32.71 309 ARG A C 1
ATOM 2340 O O . ARG A 1 329 ? 4.680 27.918 21.249 1.00 32.01 309 ARG A O 1
ATOM 2348 N N . TYR A 1 330 ? 4.800 27.474 23.452 1.00 31.74 310 TYR A N 1
ATOM 2349 C CA . TYR A 1 330 ? 3.874 26.361 23.335 1.00 32.66 310 TYR A CA 1
ATOM 2350 C C . TYR A 1 330 ? 2.600 26.781 22.638 1.00 32.44 310 TYR A C 1
ATOM 2351 O O . TYR A 1 330 ? 2.153 26.125 21.709 1.00 31.75 310 TYR A O 1
ATOM 2360 N N . PHE A 1 331 ? 2.011 27.878 23.102 1.00 32.68 311 PHE A N 1
ATOM 2361 C CA . PHE A 1 331 ? 0.768 28.360 22.530 1.00 32.38 311 PHE A CA 1
ATOM 2362 C C . PHE A 1 331 ? 0.902 29.239 21.303 1.00 33.62 311 PHE A C 1
ATOM 2363 O O . PHE A 1 331 ? -0.099 29.682 20.751 1.00 37.01 311 PHE A O 1
ATOM 2371 N N . LEU A 1 332 ? 2.119 29.512 20.867 1.00 33.44 312 LEU A N 1
ATOM 2372 C CA . LEU A 1 332 ? 2.272 30.323 19.672 1.00 33.78 312 LEU A CA 1
ATOM 2373 C C . LEU A 1 332 ? 2.728 29.408 18.538 1.00 34.45 312 LEU A C 1
ATOM 2374 O O . LEU A 1 332 ? 2.519 29.693 17.361 1.00 35.48 312 LEU A O 1
ATOM 2379 N N . ASP A 1 333 ? 3.339 28.288 18.915 1.00 35.25 313 ASP A N 1
ATOM 2380 C CA . ASP A 1 333 ? 3.834 27.301 17.960 1.00 34.31 313 ASP A CA 1
ATOM 2381 C C . ASP A 1 333 ? 2.980 26.025 17.987 1.00 33.57 313 ASP A C 1
ATOM 2382 O O . ASP A 1 333 ? 2.275 25.719 17.025 1.00 33.78 313 ASP A O 1
ATOM 2387 N N . ALA A 1 334 ? 3.044 25.294 19.099 1.00 31.28 314 ALA A N 1
ATOM 2388 C CA . ALA A 1 334 ? 2.309 24.047 19.254 1.00 30.92 314 ALA A CA 1
ATOM 2389 C C . ALA A 1 334 ? 0.782 24.163 19.219 1.00 30.91 314 ALA A C 1
ATOM 2390 O O . ALA A 1 334 ? 0.173 23.879 18.206 1.00 32.05 314 ALA A O 1
ATOM 2392 N N . LEU A 1 335 ? 0.173 24.563 20.331 1.00 31.43 315 LEU A N 1
ATOM 2393 C CA . LEU A 1 335 ? -1.276 24.678 20.429 1.00 31.60 315 LEU A CA 1
ATOM 2394 C C . LEU A 1 335 ? -1.818 26.104 20.520 1.00 31.39 315 LEU A C 1
ATOM 2395 O O . LEU A 1 335 ? -1.786 26.725 21.579 1.00 32.88 315 LEU A O 1
ATOM 2400 N N . PRO A 1 336 ? -2.338 26.633 19.411 1.00 27.87 316 PRO A N 1
ATOM 2401 C CA . PRO A 1 336 ? -2.894 27.982 19.346 1.00 25.61 316 PRO A CA 1
ATOM 2402 C C . PRO A 1 336 ? -4.174 28.103 20.157 1.00 26.04 316 PRO A C 1
ATOM 2403 O O . PRO A 1 336 ? -5.138 27.389 19.892 1.00 23.99 316 PRO A O 1
ATOM 2407 N N . VAL A 1 337 ? -4.188 29.018 21.125 1.00 25.97 317 VAL A N 1
ATOM 2408 C CA . VAL A 1 337 ? -5.363 29.231 21.959 1.00 26.03 317 VAL A CA 1
ATOM 2409 C C . VAL A 1 337 ? -6.588 29.600 21.113 1.00 27.53 317 VAL A C 1
ATOM 2410 O O . VAL A 1 337 ? -7.733 29.498 21.578 1.00 29.09 317 VAL A O 1
ATOM 2414 N N . ALA A 1 338 ? -6.356 30.033 19.875 1.00 26.23 318 ALA A N 1
ATOM 2415 C CA . ALA A 1 338 ? -7.455 30.385 18.982 1.00 24.58 318 ALA A CA 1
ATOM 2416 C C . ALA A 1 338 ? -8.320 29.146 18.762 1.00 25.72 318 ALA A C 1
ATOM 2417 O O . ALA A 1 338 ? -9.528 29.250 18.523 1.00 25.66 318 ALA A O 1
ATOM 2419 N N . LEU A 1 339 ? -7.688 27.973 18.848 1.00 25.63 319 LEU A N 1
ATOM 2420 C CA . LEU A 1 339 ? -8.380 26.699 18.666 1.00 22.17 319 LEU A CA 1
ATOM 2421 C C . LEU A 1 339 ? -9.583 26.571 19.597 1.00 22.34 319 LEU A C 1
ATOM 2422 O O . LEU A 1 339 ? -10.481 25.770 19.346 1.00 21.18 319 LEU A O 1
ATOM 2427 N N . LEU A 1 340 ? -9.617 27.339 20.679 1.00 23.07 320 LEU A N 1
ATOM 2428 C CA . LEU A 1 340 ? -10.788 27.263 21.539 1.00 26.80 320 LEU A CA 1
ATOM 2429 C C . LEU A 1 340 ? -11.340 28.642 21.859 1.00 27.65 320 LEU A C 1
ATOM 2430 O O . LEU A 1 340 ? -11.882 28.883 22.945 1.00 25.77 320 LEU A O 1
ATOM 2435 N N . GLY A 1 341 ? -11.199 29.539 20.881 1.00 28.80 321 GLY A N 1
ATOM 2436 C CA . GLY A 1 341 ? -11.711 30.892 21.009 1.00 30.45 321 GLY A CA 1
ATOM 2437 C C . GLY A 1 341 ? -10.948 31.888 21.857 1.00 32.50 321 GLY A C 1
ATOM 2438 O O . GLY A 1 341 ? -11.493 32.957 22.165 1.00 34.04 321 GLY A O 1
ATOM 2439 N N . MET A 1 342 ? -9.717 31.550 22.251 1.00 32.80 322 MET A N 1
ATOM 2440 C CA . MET A 1 342 ? -8.886 32.448 23.065 1.00 32.96 322 MET A CA 1
ATOM 2441 C C . MET A 1 342 ? -8.001 33.360 22.190 1.00 33.03 322 MET A C 1
ATOM 2442 O O . MET A 1 342 ? -7.738 33.071 21.016 1.00 32.95 322 MET A O 1
ATOM 2447 N N . ASN A 1 343 ? -7.544 34.468 22.765 1.00 32.19 323 ASN A N 1
ATOM 2448 C CA . ASN A 1 343 ? -6.711 35.427 22.040 1.00 30.71 323 ASN A CA 1
ATOM 2449 C C . ASN A 1 343 ? -5.235 35.247 22.366 1.00 28.83 323 ASN A C 1
ATOM 2450 O O . ASN A 1 343 ? -4.822 35.474 23.493 1.00 29.02 323 ASN A O 1
ATOM 2455 N N . ALA A 1 344 ? -4.451 34.841 21.373 1.00 27.12 324 ALA A N 1
ATOM 2456 C CA . ALA A 1 344 ? -3.018 34.630 21.539 1.00 27.88 324 ALA A CA 1
ATOM 2457 C C . ALA A 1 344 ? -2.403 35.688 22.434 1.00 30.52 324 ALA A C 1
ATOM 2458 O O . ALA A 1 344 ? -1.822 35.375 23.478 1.00 32.27 324 ALA A O 1
ATOM 2460 N N . ASP A 1 345 ? -2.549 36.947 22.027 1.00 31.22 325 ASP A N 1
ATOM 2461 C CA . ASP A 1 345 ? -1.985 38.062 22.768 1.00 29.86 325 ASP A CA 1
ATOM 2462 C C . ASP A 1 345 ? -2.357 38.116 24.238 1.00 28.87 325 ASP A C 1
ATOM 2463 O O . ASP A 1 345 ? -1.502 38.386 25.079 1.00 31.66 325 ASP A O 1
ATOM 2468 N N . LEU A 1 346 ? -3.608 37.855 24.571 1.00 27.11 326 LEU A N 1
ATOM 2469 C CA . LEU A 1 346 ? -3.993 37.895 25.972 1.00 27.80 326 LEU A CA 1
ATOM 2470 C C . LEU A 1 346 ? -3.353 36.744 26.773 1.00 30.14 326 LEU A C 1
ATOM 2471 O O . LEU A 1 346 ? -3.097 36.886 27.981 1.00 29.94 326 LEU A O 1
ATOM 2476 N N . MET A 1 347 ? -3.082 35.613 26.108 1.00 30.32 327 MET A N 1
ATOM 2477 C CA . MET A 1 347 ? -2.463 34.467 26.782 1.00 30.07 327 MET A CA 1
ATOM 2478 C C . MET A 1 347 ? -1.045 34.842 27.207 1.00 29.04 327 MET A C 1
ATOM 2479 O O . MET A 1 347 ? -0.676 34.677 28.370 1.00 29.19 327 MET A O 1
ATOM 2484 N N . ASN A 1 348 ? -0.256 35.338 26.259 1.00 27.50 328 ASN A N 1
ATOM 2485 C CA . ASN A 1 348 ? 1.105 35.764 26.554 1.00 27.95 328 ASN A CA 1
ATOM 2486 C C . ASN A 1 348 ? 1.074 36.611 27.817 1.00 28.01 328 ASN A C 1
ATOM 2487 O O . ASN A 1 348 ? 1.779 36.332 28.798 1.00 28.24 328 ASN A O 1
ATOM 2492 N N . GLN A 1 349 ? 0.228 37.634 27.790 1.00 26.89 329 GLN A N 1
ATOM 2493 C CA . GLN A 1 349 ? 0.085 38.535 28.915 1.00 26.01 329 GLN A CA 1
ATOM 2494 C C . GLN A 1 349 ? -0.143 37.794 30.217 1.00 25.37 329 GLN A C 1
ATOM 2495 O O . GLN A 1 349 ? 0.458 38.119 31.241 1.00 25.15 329 GLN A O 1
ATOM 2501 N N . TYR A 1 350 ? -1.019 36.798 30.176 1.00 24.85 330 TYR A N 1
ATOM 2502 C CA . TYR A 1 350 ? -1.337 36.035 31.373 1.00 23.09 330 TYR A CA 1
ATOM 2503 C C . TYR A 1 350 ? -0.114 35.340 31.938 1.00 24.35 330 TYR A C 1
ATOM 2504 O O . TYR A 1 350 ? 0.109 35.344 33.150 1.00 23.79 330 TYR A O 1
ATOM 2513 N N . VAL A 1 351 ? 0.664 34.734 31.049 1.00 25.11 331 VAL A N 1
ATOM 2514 C CA . VAL A 1 351 ? 1.875 34.031 31.425 1.00 27.49 331 VAL A CA 1
ATOM 2515 C C . VAL A 1 351 ? 2.852 35.023 32.029 1.00 28.68 331 VAL A C 1
ATOM 2516 O O . VAL A 1 351 ? 3.410 34.788 33.096 1.00 29.71 331 VAL A O 1
ATOM 2520 N N . GLU A 1 352 ? 3.054 36.136 31.334 1.00 29.40 332 GLU A N 1
ATOM 2521 C CA . GLU A 1 352 ? 3.954 37.177 31.801 1.00 29.38 332 GLU A CA 1
ATOM 2522 C C . GLU A 1 352 ? 3.509 37.725 33.145 1.00 29.52 332 GLU A C 1
ATOM 2523 O O . GLU A 1 352 ? 4.333 38.159 33.958 1.00 29.09 332 GLU A O 1
ATOM 2529 N N . PHE A 1 353 ? 2.198 37.723 33.364 1.00 29.21 333 PHE A N 1
ATOM 2530 C CA . PHE A 1 353 ? 1.627 38.203 34.624 1.00 28.33 333 PHE A CA 1
ATOM 2531 C C . PHE A 1 353 ? 1.986 37.252 35.739 1.00 28.31 333 PHE A C 1
ATOM 2532 O O . PHE A 1 353 ? 2.420 37.677 36.811 1.00 28.95 333 PHE A O 1
ATOM 2540 N N . VAL A 1 354 ? 1.792 35.962 35.469 1.00 28.45 334 VAL A N 1
ATOM 2541 C CA . VAL A 1 354 ? 2.086 34.902 36.431 1.00 28.32 334 VAL A CA 1
ATOM 2542 C C . VAL A 1 354 ? 3.555 34.872 36.821 1.00 26.96 334 VAL A C 1
ATOM 2543 O O . VAL A 1 354 ? 3.890 34.544 37.961 1.00 26.28 334 VAL A O 1
ATOM 2547 N N . ALA A 1 355 ? 4.428 35.207 35.876 1.00 25.27 335 ALA A N 1
ATOM 2548 C CA . ALA A 1 355 ? 5.854 35.217 36.153 1.00 26.42 335 ALA A CA 1
ATOM 2549 C C . ALA A 1 355 ? 6.177 36.395 37.063 1.00 28.51 335 ALA A C 1
ATOM 2550 O O . ALA A 1 355 ? 6.849 36.226 38.091 1.00 30.15 335 ALA A O 1
ATOM 2552 N N . ASP A 1 356 ? 5.700 37.582 36.684 1.00 28.75 336 ASP A N 1
ATOM 2553 C CA . ASP A 1 356 ? 5.931 38.787 37.477 1.00 28.16 336 ASP A CA 1
ATOM 2554 C C . ASP A 1 356 ? 5.435 38.531 38.890 1.00 27.45 336 ASP A C 1
ATOM 2555 O O . ASP A 1 356 ? 6.082 38.906 39.865 1.00 28.14 336 ASP A O 1
ATOM 2560 N N . ARG A 1 357 ? 4.282 37.884 39.004 1.00 26.97 337 ARG A N 1
ATOM 2561 C CA . ARG A 1 357 ? 3.734 37.618 40.328 1.00 27.41 337 ARG A CA 1
ATOM 2562 C C . ARG A 1 357 ? 4.679 36.721 41.106 1.00 26.94 337 ARG A C 1
ATOM 2563 O O . ARG A 1 357 ? 4.767 36.823 42.334 1.00 27.23 337 ARG A O 1
ATOM 2571 N N . LEU A 1 358 ? 5.393 35.863 40.373 1.00 25.35 338 LEU A N 1
ATOM 2572 C CA . LEU A 1 358 ? 6.358 34.926 40.945 1.00 24.01 338 LEU A CA 1
ATOM 2573 C C . LEU A 1 358 ? 7.634 35.675 41.299 1.00 24.30 338 LEU A C 1
ATOM 2574 O O . LEU A 1 358 ? 8.148 35.566 42.414 1.00 22.65 338 LEU A O 1
ATOM 2579 N N . LEU A 1 359 ? 8.139 36.424 40.323 1.00 24.25 339 LEU A N 1
ATOM 2580 C CA . LEU A 1 359 ? 9.333 37.231 40.491 1.00 23.86 339 LEU A CA 1
ATOM 2581 C C . LEU A 1 359 ? 9.178 38.047 41.767 1.00 25.06 339 LEU A C 1
ATOM 2582 O O . LEU A 1 359 ? 10.091 38.120 42.589 1.00 25.74 339 LEU A O 1
ATOM 2587 N N . VAL A 1 360 ? 8.007 38.650 41.945 1.00 25.53 340 VAL A N 1
ATOM 2588 C CA . VAL A 1 360 ? 7.776 39.453 43.135 1.00 25.02 340 VAL A CA 1
ATOM 2589 C C . VAL A 1 360 ? 7.776 38.605 44.410 1.00 27.07 340 VAL A C 1
ATOM 2590 O O . VAL A 1 360 ? 8.270 39.048 45.445 1.00 29.02 340 VAL A O 1
ATOM 2594 N N . ALA A 1 361 ? 7.238 37.389 44.351 1.00 28.45 341 ALA A N 1
ATOM 2595 C CA . ALA A 1 361 ? 7.227 36.525 45.539 1.00 29.58 341 ALA A CA 1
ATOM 2596 C C . ALA A 1 361 ? 8.625 35.994 45.859 1.00 30.13 341 ALA A C 1
ATOM 2597 O O . ALA A 1 361 ? 8.790 35.163 46.743 1.00 31.77 341 ALA A O 1
ATOM 2599 N N . PHE A 1 362 ? 9.627 36.472 45.129 1.00 30.50 342 PHE A N 1
ATOM 2600 C CA . PHE A 1 362 ? 11.006 36.067 45.352 1.00 31.24 342 PHE A CA 1
ATOM 2601 C C . PHE A 1 362 ? 11.832 37.275 45.775 1.00 32.58 342 PHE A C 1
ATOM 2602 O O . PHE A 1 362 ? 13.023 37.163 46.077 1.00 33.71 342 PHE A O 1
ATOM 2610 N N . GLY A 1 363 ? 11.195 38.437 45.806 1.00 31.63 343 GLY A N 1
ATOM 2611 C CA . GLY A 1 363 ? 11.917 39.629 46.196 1.00 32.30 343 GLY A CA 1
ATOM 2612 C C . GLY A 1 363 ? 12.329 40.461 44.996 1.00 32.45 343 GLY A C 1
ATOM 2613 O O . GLY A 1 363 ? 12.745 41.609 45.151 1.00 34.45 343 GLY A O 1
ATOM 2614 N N . ASN A 1 364 ? 12.235 39.890 43.801 1.00 31.35 344 ASN A N 1
ATOM 2615 C CA . ASN A 1 364 ? 12.582 40.636 42.604 1.00 31.87 344 ASN A CA 1
ATOM 2616 C C . ASN A 1 364 ? 11.473 41.637 42.315 1.00 33.45 344 ASN A C 1
ATOM 2617 O O . ASN A 1 364 ? 10.459 41.703 43.027 1.00 32.73 344 ASN A O 1
ATOM 2622 N N . LYS A 1 365 ? 11.679 42.422 41.267 1.00 34.56 345 LYS A N 1
ATOM 2623 C CA . LYS A 1 365 ? 10.699 43.411 40.855 1.00 36.54 345 LYS A CA 1
ATOM 2624 C C . LYS A 1 365 ? 10.129 42.950 39.527 1.00 35.50 345 LYS A C 1
ATOM 2625 O O . LYS A 1 365 ? 10.797 42.228 38.773 1.00 34.47 345 LYS A O 1
ATOM 2631 N N . LYS A 1 366 ? 8.895 43.355 39.248 1.00 33.26 346 LYS A N 1
ATOM 2632 C CA . LYS A 1 366 ? 8.246 42.971 38.008 1.00 32.33 346 LYS A CA 1
ATOM 2633 C C . LYS A 1 366 ? 9.177 43.161 36.832 1.00 32.78 346 LYS A C 1
ATOM 2634 O O . LYS A 1 366 ? 10.149 43.906 36.913 1.00 33.54 346 LYS A O 1
ATOM 2640 N N . TYR A 1 367 ? 8.860 42.501 35.727 1.00 33.34 347 TYR A N 1
ATOM 2641 C CA . TYR A 1 367 ? 9.675 42.610 34.532 1.00 33.40 347 TYR A CA 1
ATOM 2642 C C . TYR A 1 367 ? 8.817 42.930 33.316 1.00 34.94 347 TYR A C 1
ATOM 2643 O O . TYR A 1 367 ? 9.239 43.658 32.414 1.00 34.55 347 TYR A O 1
ATOM 2652 N N . TYR A 1 368 ? 7.610 42.378 33.288 1.00 35.47 348 TYR A N 1
ATOM 2653 C CA . TYR A 1 368 ? 6.714 42.636 32.176 1.00 35.54 348 TYR A CA 1
ATOM 2654 C C . TYR A 1 368 ? 5.764 43.748 32.593 1.00 36.30 348 TYR A C 1
ATOM 2655 O O . TYR A 1 368 ? 5.284 44.522 31.764 1.00 35.97 348 TYR A O 1
ATOM 2664 N N . LYS A 1 369 ? 5.529 43.814 33.900 1.00 37.83 349 LYS A N 1
ATOM 2665 C CA . LYS A 1 369 ? 4.657 44.796 34.530 1.00 40.08 349 LYS A CA 1
ATOM 2666 C C . LYS A 1 369 ? 3.249 44.786 33.975 1.00 39.98 349 LYS A C 1
ATOM 2667 O O . LYS A 1 369 ? 2.496 45.723 34.206 1.00 41.24 349 LYS A O 1
ATOM 2673 N N . VAL A 1 370 ? 2.882 43.743 33.241 1.00 40.00 350 VAL A N 1
ATOM 2674 C CA . VAL A 1 370 ? 1.536 43.686 32.672 1.00 41.12 350 VAL A CA 1
ATOM 2675 C C . VAL A 1 370 ? 0.492 43.402 33.738 1.00 42.32 350 VAL A C 1
ATOM 2676 O O . VAL A 1 370 ? 0.816 43.211 34.910 1.00 43.51 350 VAL A O 1
ATOM 2680 N N . GLU A 1 371 ? -0.770 43.385 33.327 1.00 43.40 351 GLU A N 1
ATOM 2681 C CA . GLU A 1 371 ? -1.857 43.099 34.247 1.00 44.18 351 GLU A CA 1
ATOM 2682 C C . GLU A 1 371 ? -2.563 41.795 33.885 1.00 42.72 351 GLU A C 1
ATOM 2683 O O . GLU A 1 371 ? -2.506 41.333 32.752 1.00 42.22 351 GLU A O 1
ATOM 2689 N N . ASN A 1 372 ? -3.222 41.190 34.854 1.00 41.10 352 ASN A N 1
ATOM 2690 C CA . ASN A 1 372 ? -3.918 39.954 34.574 1.00 42.17 352 ASN A CA 1
ATOM 2691 C C . ASN A 1 372 ? -5.021 40.171 33.524 1.00 41.63 352 ASN A C 1
ATOM 2692 O O . ASN A 1 372 ? -6.032 40.819 33.792 1.00 43.79 352 ASN A O 1
ATOM 2697 N N . PRO A 1 373 ? -4.861 39.604 32.325 1.00 39.89 353 PRO A N 1
ATOM 2698 C CA . PRO A 1 373 ? -5.883 39.791 31.292 1.00 38.96 353 PRO A CA 1
ATOM 2699 C C . PRO A 1 373 ? -7.165 38.998 31.494 1.00 39.55 353 PRO A C 1
ATOM 2700 O O . PRO A 1 373 ? -8.241 39.431 31.098 1.00 40.10 353 PRO A O 1
ATOM 2704 N N . PHE A 1 374 ? -7.049 37.832 32.108 1.00 40.44 354 PHE A N 1
ATOM 2705 C CA . PHE A 1 374 ? -8.201 36.974 32.311 1.00 41.74 354 PHE A CA 1
ATOM 2706 C C . PHE A 1 374 ? -8.875 37.190 33.660 1.00 44.95 354 PHE A C 1
ATOM 2707 O O . PHE A 1 374 ? -8.336 36.812 34.705 1.00 46.04 354 PHE A O 1
ATOM 2715 N N . ASP A 1 375 ? -10.066 37.781 33.641 1.00 47.62 355 ASP A N 1
ATOM 2716 C CA . ASP A 1 375 ? -10.797 38.036 34.877 1.00 49.39 355 ASP A CA 1
ATOM 2717 C C . ASP A 1 375 ? -11.157 36.739 35.579 1.00 49.07 355 ASP A C 1
ATOM 2718 O O . ASP A 1 375 ? -11.121 36.670 36.801 1.00 49.07 355 ASP A O 1
ATOM 2723 N N . PHE A 1 376 ? -11.486 35.705 34.811 1.00 49.11 356 PHE A N 1
ATOM 2724 C CA . PHE A 1 376 ? -11.847 34.424 35.405 1.00 50.03 356 PHE A CA 1
ATOM 2725 C C . PHE A 1 376 ? -10.701 33.768 36.188 1.00 52.23 356 PHE A C 1
ATOM 2726 O O . PHE A 1 376 ? -10.929 32.880 37.012 1.00 51.40 356 PHE A O 1
ATOM 2734 N N . MET A 1 377 ? -9.471 34.201 35.936 1.00 54.59 357 MET A N 1
ATOM 2735 C CA . MET A 1 377 ? -8.332 33.653 36.656 1.00 57.90 357 MET A CA 1
ATOM 2736 C C . MET A 1 377 ? -8.124 34.461 37.927 1.00 62.03 357 MET A C 1
ATOM 2737 O O . MET A 1 377 ? -7.095 34.329 38.590 1.00 63.01 357 MET A O 1
ATOM 2742 N N . GLU A 1 378 ? -9.097 35.310 38.259 1.00 66.35 358 GLU A N 1
ATOM 2743 C CA . GLU A 1 378 ? -9.010 36.123 39.471 1.00 70.81 358 GLU A CA 1
ATOM 2744 C C . GLU A 1 378 ? -8.958 35.160 40.649 1.00 73.43 358 GLU A C 1
ATOM 2745 O O . GLU A 1 378 ? -8.261 35.392 41.642 1.00 73.12 358 GLU A O 1
ATOM 2751 N N . ASN A 1 379 ? -9.714 34.073 40.512 1.00 76.13 359 ASN A N 1
ATOM 2752 C CA . ASN A 1 379 ? -9.789 33.013 41.514 1.00 78.29 359 ASN A CA 1
ATOM 2753 C C . ASN A 1 379 ? -10.426 33.496 42.817 1.00 78.52 359 ASN A C 1
ATOM 2754 O O . ASN A 1 379 ? -10.588 34.729 42.965 1.00 78.19 359 ASN A O 1
ATOM 2759 N N . PHE B 2 11 ? 23.202 -23.157 50.348 1.00 67.40 11 PHE B N 1
ATOM 2760 C CA . PHE B 2 11 ? 22.520 -22.318 49.307 1.00 66.85 11 PHE B CA 1
ATOM 2761 C C . PHE B 2 11 ? 23.370 -21.114 48.916 1.00 68.75 11 PHE B C 1
ATOM 2762 O O . PHE B 2 11 ? 22.927 -19.972 49.019 1.00 70.21 11 PHE B O 1
ATOM 2770 N N . GLN B 2 12 ? 24.592 -21.373 48.466 1.00 70.03 12 GLN B N 1
ATOM 2771 C CA . GLN B 2 12 ? 25.489 -20.301 48.066 1.00 71.02 12 GLN B CA 1
ATOM 2772 C C . GLN B 2 12 ? 25.390 -20.142 46.552 1.00 71.45 12 GLN B C 1
ATOM 2773 O O . GLN B 2 12 ? 25.024 -19.081 46.048 1.00 71.12 12 GLN B O 1
ATOM 2779 N N . LYS B 2 13 ? 25.708 -21.226 45.847 1.00 72.51 13 LYS B N 1
ATOM 2780 C CA . LYS B 2 13 ? 25.681 -21.288 44.387 1.00 73.14 13 LYS B CA 1
ATOM 2781 C C . LYS B 2 13 ? 24.374 -20.758 43.803 1.00 73.01 13 LYS B C 1
ATOM 2782 O O . LYS B 2 13 ? 24.391 -19.874 42.946 1.00 72.75 13 LYS B O 1
ATOM 2788 N N . GLU B 2 14 ? 23.246 -21.297 44.270 1.00 72.90 14 GLU B N 1
ATOM 2789 C CA . GLU B 2 14 ? 21.929 -20.878 43.780 1.00 72.18 14 GLU B CA 1
ATOM 2790 C C . GLU B 2 14 ? 21.652 -19.384 43.922 1.00 71.06 14 GLU B C 1
ATOM 2791 O O . GLU B 2 14 ? 20.947 -18.801 43.099 1.00 70.17 14 GLU B O 1
ATOM 2797 N N . ARG B 2 15 ? 22.199 -18.762 44.959 1.00 70.07 15 ARG B N 1
ATOM 2798 C CA . ARG B 2 15 ? 22.004 -17.333 45.133 1.00 69.39 15 ARG B CA 1
ATOM 2799 C C . ARG B 2 15 ? 22.621 -16.618 43.931 1.00 68.38 15 ARG B C 1
ATOM 2800 O O . ARG B 2 15 ? 22.139 -15.573 43.507 1.00 67.88 15 ARG B O 1
ATOM 2808 N N . HIS B 2 16 ? 23.686 -17.192 43.378 1.00 68.16 16 HIS B N 1
ATOM 2809 C CA . HIS B 2 16 ? 24.349 -16.606 42.208 1.00 67.32 16 HIS B CA 1
ATOM 2810 C C . HIS B 2 16 ? 23.421 -16.608 40.986 1.00 66.06 16 HIS B C 1
ATOM 2811 O O . HIS B 2 16 ? 23.471 -15.692 40.157 1.00 64.87 16 HIS B O 1
ATOM 2818 N N . ASP B 2 17 ? 22.591 -17.646 40.880 1.00 64.61 17 ASP B N 1
ATOM 2819 C CA . ASP B 2 17 ? 21.654 -17.786 39.771 1.00 63.78 17 ASP B CA 1
ATOM 2820 C C . ASP B 2 17 ? 20.500 -16.794 39.877 1.00 63.91 17 ASP B C 1
ATOM 2821 O O . ASP B 2 17 ? 20.097 -16.189 38.880 1.00 63.29 17 ASP B O 1
ATOM 2826 N N . MET B 2 18 ? 19.969 -16.628 41.087 1.00 63.57 18 MET B N 1
ATOM 2827 C CA . MET B 2 18 ? 18.876 -15.695 41.319 1.00 62.05 18 MET B CA 1
ATOM 2828 C C . MET B 2 18 ? 19.354 -14.290 40.936 1.00 62.63 18 MET B C 1
ATOM 2829 O O . MET B 2 18 ? 18.615 -13.507 40.342 1.00 63.10 18 MET B O 1
ATOM 2834 N N . LYS B 2 19 ? 20.601 -13.978 41.271 1.00 63.16 19 LYS B N 1
ATOM 2835 C CA . LYS B 2 19 ? 21.176 -12.678 40.944 1.00 63.55 19 LYS B CA 1
ATOM 2836 C C . LYS B 2 19 ? 21.110 -12.431 39.430 1.00 63.22 19 LYS B C 1
ATOM 2837 O O . LYS B 2 19 ? 20.882 -11.307 38.985 1.00 63.61 19 LYS B O 1
ATOM 2843 N N . GLU B 2 20 ? 21.317 -13.476 38.637 1.00 61.96 20 GLU B N 1
ATOM 2844 C CA . GLU B 2 20 ? 21.283 -13.317 37.190 1.00 61.75 20 GLU B CA 1
ATOM 2845 C C . GLU B 2 20 ? 19.854 -13.398 36.690 1.00 60.62 20 GLU B C 1
ATOM 2846 O O . GLU B 2 20 ? 19.534 -12.922 35.601 1.00 59.69 20 GLU B O 1
ATOM 2852 N N . ALA B 2 21 ? 19.000 -14.017 37.497 1.00 58.94 21 ALA B N 1
ATOM 2853 C CA . ALA B 2 21 ? 17.601 -14.183 37.148 1.00 57.49 21 ALA B CA 1
ATOM 2854 C C . ALA B 2 21 ? 16.781 -12.925 37.431 1.00 57.29 21 ALA B C 1
ATOM 2855 O O . ALA B 2 21 ? 15.814 -12.645 36.728 1.00 58.03 21 ALA B O 1
ATOM 2857 N N . GLU B 2 22 ? 17.153 -12.159 38.449 1.00 55.63 22 GLU B N 1
ATOM 2858 C CA . GLU B 2 22 ? 16.398 -10.955 38.756 1.00 53.92 22 GLU B CA 1
ATOM 2859 C C . GLU B 2 22 ? 16.172 -10.068 37.534 1.00 54.14 22 GLU B C 1
ATOM 2860 O O . GLU B 2 22 ? 15.499 -9.050 37.626 1.00 54.78 22 GLU B O 1
ATOM 2866 N N . LYS B 2 23 ? 16.722 -10.447 36.388 1.00 54.75 23 LYS B N 1
ATOM 2867 C CA . LYS B 2 23 ? 16.547 -9.638 35.189 1.00 56.43 23 LYS B CA 1
ATOM 2868 C C . LYS B 2 23 ? 15.246 -9.975 34.472 1.00 56.14 23 LYS B C 1
ATOM 2869 O O . LYS B 2 23 ? 14.680 -9.137 33.774 1.00 56.64 23 LYS B O 1
ATOM 2875 N N . ASP B 2 24 ? 14.773 -11.203 34.642 1.00 55.61 24 ASP B N 1
ATOM 2876 C CA . ASP B 2 24 ? 13.530 -11.616 34.005 1.00 55.23 24 ASP B CA 1
ATOM 2877 C C . ASP B 2 24 ? 12.350 -11.130 34.825 1.00 54.62 24 ASP B C 1
ATOM 2878 O O . ASP B 2 24 ? 11.209 -11.239 34.380 1.00 57.41 24 ASP B O 1
ATOM 2883 N N . GLU B 2 25 ? 12.608 -10.613 36.026 1.00 52.01 25 GLU B N 1
ATOM 2884 C CA . GLU B 2 25 ? 11.521 -10.122 36.872 1.00 49.16 25 GLU B CA 1
ATOM 2885 C C . GLU B 2 25 ? 10.915 -8.856 36.257 1.00 47.32 25 GLU B C 1
ATOM 2886 O O . GLU B 2 25 ? 11.526 -7.785 36.258 1.00 45.60 25 GLU B O 1
ATOM 2892 N N . ILE B 2 26 ? 9.708 -9.006 35.723 1.00 45.83 26 ILE B N 1
ATOM 2893 C CA . ILE B 2 26 ? 8.970 -7.919 35.091 1.00 44.45 26 ILE B CA 1
ATOM 2894 C C . ILE B 2 26 ? 8.735 -6.803 36.101 1.00 43.50 26 ILE B C 1
ATOM 2895 O O . ILE B 2 26 ? 8.588 -5.638 35.745 1.00 42.81 26 ILE B O 1
ATOM 2900 N N . LEU B 2 27 ? 8.704 -7.191 37.369 1.00 43.77 27 LEU B N 1
ATOM 2901 C CA . LEU B 2 27 ? 8.486 -6.285 38.486 1.00 43.72 27 LEU B CA 1
ATOM 2902 C C . LEU B 2 27 ? 9.637 -5.295 38.591 1.00 45.39 27 LEU B C 1
ATOM 2903 O O . LEU B 2 27 ? 9.428 -4.094 38.697 1.00 45.89 27 LEU B O 1
ATOM 2908 N N . LEU B 2 28 ? 10.856 -5.819 38.556 1.00 48.59 28 LEU B N 1
ATOM 2909 C CA . LEU B 2 28 ? 12.065 -5.006 38.650 1.00 50.90 28 LEU B CA 1
ATOM 2910 C C . LEU B 2 28 ? 12.447 -4.487 37.288 1.00 53.85 28 LEU B C 1
ATOM 2911 O O . LEU B 2 28 ? 13.288 -3.602 37.158 1.00 53.75 28 LEU B O 1
ATOM 2916 N N . MET B 2 29 ? 11.819 -5.061 36.274 1.00 58.70 29 MET B N 1
ATOM 2917 C CA . MET B 2 29 ? 12.085 -4.700 34.894 1.00 63.58 29 MET B CA 1
ATOM 2918 C C . MET B 2 29 ? 11.472 -3.361 34.533 1.00 66.13 29 MET B C 1
ATOM 2919 O O . MET B 2 29 ? 10.775 -2.737 35.334 1.00 67.01 29 MET B O 1
ATOM 2924 N N . GLU B 2 30 ? 11.739 -2.937 33.303 1.00 69.36 30 GLU B N 1
ATOM 2925 C CA . GLU B 2 30 ? 11.230 -1.679 32.782 1.00 71.14 30 GLU B CA 1
ATOM 2926 C C . GLU B 2 30 ? 9.739 -1.763 32.482 1.00 71.89 30 GLU B C 1
ATOM 2927 O O . GLU B 2 30 ? 9.158 -2.849 32.418 1.00 72.21 30 GLU B O 1
ATOM 2933 N N . ASN B 2 31 ? 9.136 -0.592 32.306 1.00 73.12 31 ASN B N 1
ATOM 2934 C CA . ASN B 2 31 ? 7.712 -0.448 31.996 1.00 73.80 31 ASN B CA 1
ATOM 2935 C C . ASN B 2 31 ? 7.599 0.656 30.942 1.00 73.01 31 ASN B C 1
ATOM 2936 O O . ASN B 2 31 ? 6.502 1.025 30.533 1.00 73.56 31 ASN B O 1
ATOM 2941 N N . SER B 2 32 ? 8.754 1.172 30.523 1.00 71.43 32 SER B N 1
ATOM 2942 C CA . SER B 2 32 ? 8.860 2.239 29.530 1.00 70.25 32 SER B CA 1
ATOM 2943 C C . SER B 2 32 ? 7.753 2.234 28.473 1.00 70.08 32 SER B C 1
ATOM 2944 O O . SER B 2 32 ? 7.112 1.208 28.232 1.00 70.98 32 SER B O 1
ATOM 2947 N N . ARG B 2 33 ? 7.539 3.396 27.854 1.00 68.52 33 ARG B N 1
ATOM 2948 C CA . ARG B 2 33 ? 6.545 3.586 26.796 1.00 65.96 33 ARG B CA 1
ATOM 2949 C C . ARG B 2 33 ? 5.083 3.670 27.249 1.00 63.24 33 ARG B C 1
ATOM 2950 O O . ARG B 2 33 ? 4.209 3.950 26.425 1.00 62.83 33 ARG B O 1
ATOM 2958 N N . ARG B 2 34 ? 4.807 3.427 28.534 1.00 58.68 34 ARG B N 1
ATOM 2959 C CA . ARG B 2 34 ? 3.429 3.507 29.032 1.00 54.60 34 ARG B CA 1
ATOM 2960 C C . ARG B 2 34 ? 3.097 4.927 29.513 1.00 53.83 34 ARG B C 1
ATOM 2961 O O . ARG B 2 34 ? 3.196 5.241 30.695 1.00 54.47 34 ARG B O 1
ATOM 2969 N N . PHE B 2 35 ? 2.690 5.780 28.581 1.00 52.65 35 PHE B N 1
ATOM 2970 C CA . PHE B 2 35 ? 2.370 7.166 28.897 1.00 51.96 35 PHE B CA 1
ATOM 2971 C C . PHE B 2 35 ? 1.137 7.269 29.767 1.00 50.27 35 PHE B C 1
ATOM 2972 O O . PHE B 2 35 ? 1.191 7.750 30.895 1.00 50.78 35 PHE B O 1
ATOM 2980 N N . VAL B 2 36 ? 0.016 6.837 29.217 1.00 48.99 36 VAL B N 1
ATOM 2981 C CA . VAL B 2 36 ? -1.228 6.840 29.952 1.00 47.09 36 VAL B CA 1
ATOM 2982 C C . VAL B 2 36 ? -1.065 5.668 30.910 1.00 45.39 36 VAL B C 1
ATOM 2983 O O . VAL B 2 36 ? -0.450 4.661 30.569 1.00 46.31 36 VAL B O 1
ATOM 2987 N N . MET B 2 37 ? -1.600 5.778 32.110 1.00 42.45 37 MET B N 1
ATOM 2988 C CA . MET B 2 37 ? -1.427 4.693 33.044 1.00 40.63 37 MET B CA 1
ATOM 2989 C C . MET B 2 37 ? -2.705 4.006 33.449 1.00 39.87 37 MET B C 1
ATOM 2990 O O . MET B 2 37 ? -2.662 3.000 34.154 1.00 37.48 37 MET B O 1
ATOM 2995 N N . PHE B 2 38 ? -3.850 4.512 33.008 1.00 40.28 38 PHE B N 1
ATOM 2996 C CA . PHE B 2 38 ? -5.045 3.868 33.484 1.00 40.63 38 PHE B CA 1
ATOM 2997 C C . PHE B 2 38 ? -5.346 2.497 33.001 1.00 40.96 38 PHE B C 1
ATOM 2998 O O . PHE B 2 38 ? -6.088 1.765 33.666 1.00 45.54 38 PHE B O 1
ATOM 3006 N N . PRO B 2 39 ? -4.858 2.126 31.812 1.00 38.09 39 PRO B N 1
ATOM 3007 C CA . PRO B 2 39 ? -5.256 0.727 31.585 1.00 34.50 39 PRO B CA 1
ATOM 3008 C C . PRO B 2 39 ? -4.266 0.024 32.552 1.00 32.44 39 PRO B C 1
ATOM 3009 O O . PRO B 2 39 ? -3.115 -0.245 32.189 1.00 33.45 39 PRO B O 1
ATOM 3013 N N . ILE B 2 40 ? -4.698 -0.212 33.794 1.00 28.33 40 ILE B N 1
ATOM 3014 C CA . ILE B 2 40 ? -3.846 -0.813 34.817 1.00 27.06 40 ILE B CA 1
ATOM 3015 C C . ILE B 2 40 ? -3.224 -2.169 34.503 1.00 27.99 40 ILE B C 1
ATOM 3016 O O . ILE B 2 40 ? -3.931 -3.117 34.153 1.00 29.18 40 ILE B O 1
ATOM 3021 N N . LYS B 2 41 ? -1.901 -2.258 34.659 1.00 26.67 41 LYS B N 1
ATOM 3022 C CA . LYS B 2 41 ? -1.194 -3.505 34.407 1.00 26.90 41 LYS B CA 1
ATOM 3023 C C . LYS B 2 41 ? -0.965 -4.302 35.691 1.00 26.80 41 LYS B C 1
ATOM 3024 O O . LYS B 2 41 ? -0.815 -5.525 35.643 1.00 27.91 41 LYS B O 1
ATOM 3030 N N . TYR B 2 42 ? -0.930 -3.616 36.833 1.00 25.04 42 TYR B N 1
ATOM 3031 C CA . TYR B 2 42 ? -0.720 -4.287 38.115 1.00 23.92 42 TYR B CA 1
ATOM 3032 C C . TYR B 2 42 ? -1.911 -4.104 39.046 1.00 23.79 42 TYR B C 1
ATOM 3033 O O . TYR B 2 42 ? -1.839 -3.364 40.044 1.00 24.50 42 TYR B O 1
ATOM 3042 N N . HIS B 2 43 ? -2.987 -4.827 38.732 1.00 20.89 43 HIS B N 1
ATOM 3043 C CA . HIS B 2 43 ? -4.237 -4.759 39.479 1.00 18.73 43 HIS B CA 1
ATOM 3044 C C . HIS B 2 43 ? -4.095 -4.959 40.973 1.00 18.22 43 HIS B C 1
ATOM 3045 O O . HIS B 2 43 ? -4.699 -4.248 41.764 1.00 17.78 43 HIS B O 1
ATOM 3052 N N . GLU B 2 44 ? -3.290 -5.940 41.342 1.00 20.07 44 GLU B N 1
ATOM 3053 C CA . GLU B 2 44 ? -3.042 -6.282 42.734 1.00 21.72 44 GLU B CA 1
ATOM 3054 C C . GLU B 2 44 ? -2.426 -5.151 43.549 1.00 21.51 44 GLU B C 1
ATOM 3055 O O . GLU B 2 44 ? -3.016 -4.731 44.545 1.00 21.25 44 GLU B O 1
ATOM 3061 N N . ILE B 2 45 ? -1.253 -4.653 43.151 1.00 21.13 45 ILE B N 1
ATOM 3062 C CA . ILE B 2 45 ? -0.646 -3.573 43.927 1.00 22.30 45 ILE B CA 1
ATOM 3063 C C . ILE B 2 45 ? -1.512 -2.316 43.878 1.00 20.03 45 ILE B C 1
ATOM 3064 O O . ILE B 2 45 ? -1.555 -1.571 44.859 1.00 18.60 45 ILE B O 1
ATOM 3069 N N . TRP B 2 46 ? -2.223 -2.103 42.764 1.00 17.07 46 TRP B N 1
ATOM 3070 C CA . TRP B 2 46 ? -3.100 -0.924 42.614 1.00 17.52 46 TRP B CA 1
ATOM 3071 C C . TRP B 2 46 ? -4.230 -0.966 43.642 1.00 17.82 46 TRP B C 1
ATOM 3072 O O . TRP B 2 46 ? -4.527 0.043 44.290 1.00 17.21 46 TRP B O 1
ATOM 3083 N N . ALA B 2 47 ? -4.860 -2.131 43.785 1.00 19.02 47 ALA B N 1
ATOM 3084 C CA . ALA B 2 47 ? -5.946 -2.288 44.744 1.00 19.15 47 ALA B CA 1
ATOM 3085 C C . ALA B 2 47 ? -5.351 -2.108 46.134 1.00 20.17 47 ALA B C 1
ATOM 3086 O O . ALA B 2 47 ? -6.026 -1.641 47.051 1.00 20.25 47 ALA B O 1
ATOM 3088 N N . ALA B 2 48 ? -4.081 -2.472 46.293 1.00 20.92 48 ALA B N 1
ATOM 3089 C CA . ALA B 2 48 ? -3.440 -2.289 47.591 1.00 22.95 48 ALA B CA 1
ATOM 3090 C C . ALA B 2 48 ? -3.303 -0.787 47.847 1.00 23.96 48 ALA B C 1
ATOM 3091 O O . ALA B 2 48 ? -3.557 -0.313 48.951 1.00 25.19 48 ALA B O 1
ATOM 3093 N N . TYR B 2 49 ? -2.898 -0.042 46.820 1.00 24.02 49 TYR B N 1
ATOM 3094 C CA . TYR B 2 49 ? -2.739 1.404 46.954 1.00 22.86 49 TYR B CA 1
ATOM 3095 C C . TYR B 2 49 ? -4.087 2.074 47.238 1.00 22.20 49 TYR B C 1
ATOM 3096 O O . TYR B 2 49 ? -4.179 2.924 48.123 1.00 23.26 49 TYR B O 1
ATOM 3105 N N . LYS B 2 50 ? -5.132 1.683 46.511 1.00 21.02 50 LYS B N 1
ATOM 3106 C CA . LYS B 2 50 ? -6.463 2.259 46.733 1.00 20.73 50 LYS B CA 1
ATOM 3107 C C . LYS B 2 50 ? -6.939 2.013 48.150 1.00 20.57 50 LYS B C 1
ATOM 3108 O O . LYS B 2 50 ? -7.571 2.861 48.767 1.00 19.63 50 LYS B O 1
ATOM 3114 N N . LYS B 2 51 ? -6.600 0.846 48.671 1.00 22.16 51 LYS B N 1
ATOM 3115 C CA . LYS B 2 51 ? -7.006 0.484 50.007 1.00 23.26 51 LYS B CA 1
ATOM 3116 C C . LYS B 2 51 ? -6.364 1.371 51.076 1.00 23.61 51 LYS B C 1
ATOM 3117 O O . LYS B 2 51 ? -7.036 1.777 52.026 1.00 24.14 51 LYS B O 1
ATOM 3123 N N . VAL B 2 52 ? -5.077 1.683 50.946 1.00 22.45 52 VAL B N 1
ATOM 3124 C CA . VAL B 2 52 ? -4.469 2.541 51.957 1.00 21.52 52 VAL B CA 1
ATOM 3125 C C . VAL B 2 52 ? -4.873 3.989 51.709 1.00 21.63 52 VAL B C 1
ATOM 3126 O O . VAL B 2 52 ? -4.976 4.760 52.654 1.00 21.23 52 VAL B O 1
ATOM 3130 N N . GLU B 2 53 ? -5.114 4.349 50.445 1.00 22.34 53 GLU B N 1
ATOM 3131 C CA . GLU B 2 53 ? -5.517 5.715 50.098 1.00 21.68 53 GLU B CA 1
ATOM 3132 C C . GLU B 2 53 ? -6.872 6.031 50.759 1.00 21.87 53 GLU B C 1
ATOM 3133 O O . GLU B 2 53 ? -7.106 7.149 51.211 1.00 21.13 53 GLU B O 1
ATOM 3139 N N . ALA B 2 54 ? -7.754 5.042 50.827 1.00 21.33 54 ALA B N 1
ATOM 3140 C CA . ALA B 2 54 ? -9.067 5.236 51.438 1.00 22.31 54 ALA B CA 1
ATOM 3141 C C . ALA B 2 54 ? -9.014 5.411 52.953 1.00 23.88 54 ALA B C 1
ATOM 3142 O O . ALA B 2 54 ? -9.909 6.027 53.533 1.00 25.95 54 ALA B O 1
ATOM 3144 N N . SER B 2 55 ? -7.974 4.881 53.591 1.00 23.29 55 SER B N 1
ATOM 3145 C CA . SER B 2 55 ? -7.840 4.972 55.040 1.00 23.71 55 SER B CA 1
ATOM 3146 C C . SER B 2 55 ? -7.096 6.212 55.524 1.00 24.28 55 SER B C 1
ATOM 3147 O O . SER B 2 55 ? -6.867 6.369 56.730 1.00 25.97 55 SER B O 1
ATOM 3150 N N . PHE B 2 56 ? -6.703 7.081 54.600 1.00 22.26 56 PHE B N 1
ATOM 3151 C CA . PHE B 2 56 ? -5.985 8.294 54.963 1.00 22.12 56 PHE B CA 1
ATOM 3152 C C . PHE B 2 56 ? -6.572 9.024 56.192 1.00 23.62 56 PHE B C 1
ATOM 3153 O O . PHE B 2 56 ? -7.740 9.415 56.206 1.00 24.95 56 PHE B O 1
ATOM 3161 N N . TRP B 2 57 ? -5.754 9.195 57.225 1.00 23.09 57 TRP B N 1
ATOM 3162 C CA . TRP B 2 57 ? -6.174 9.889 58.437 1.00 22.69 57 TRP B CA 1
ATOM 3163 C C . TRP B 2 57 ? -5.052 10.843 58.868 1.00 23.44 57 TRP B C 1
ATOM 3164 O O . TRP B 2 57 ? -3.915 10.760 58.377 1.00 21.82 57 TRP B O 1
ATOM 3175 N N . THR B 2 58 ? -5.362 11.749 59.785 1.00 23.04 58 THR B N 1
ATOM 3176 C CA . THR B 2 58 ? -4.364 12.705 60.237 1.00 24.80 58 THR B CA 1
ATOM 3177 C C . THR B 2 58 ? -4.314 12.841 61.763 1.00 27.35 58 THR B C 1
ATOM 3178 O O . THR B 2 58 ? -5.162 12.298 62.480 1.00 27.93 58 THR B O 1
ATOM 3182 N N . ALA B 2 59 ? -3.300 13.539 62.263 1.00 28.42 59 ALA B N 1
ATOM 3183 C CA . ALA B 2 59 ? -3.165 13.737 63.699 1.00 30.41 59 ALA B CA 1
ATOM 3184 C C . ALA B 2 59 ? -4.398 14.505 64.236 1.00 31.34 59 ALA B C 1
ATOM 3185 O O . ALA B 2 59 ? -4.938 14.183 65.304 1.00 31.32 59 ALA B O 1
ATOM 3187 N N . GLU B 2 60 ? -4.852 15.499 63.474 1.00 31.15 60 GLU B N 1
ATOM 3188 C CA . GLU B 2 60 ? -6.012 16.294 63.862 1.00 31.76 60 GLU B CA 1
ATOM 3189 C C . GLU B 2 60 ? -7.236 15.428 64.129 1.00 33.83 60 GLU B C 1
ATOM 3190 O O . GLU B 2 60 ? -8.052 15.757 64.976 1.00 35.42 60 GLU B O 1
ATOM 3196 N N . GLU B 2 61 ? -7.375 14.330 63.396 1.00 35.53 61 GLU B N 1
ATOM 3197 C CA . GLU B 2 61 ? -8.521 13.440 63.577 1.00 36.97 61 GLU B CA 1
ATOM 3198 C C . GLU B 2 61 ? -8.408 12.643 64.865 1.00 38.33 61 GLU B C 1
ATOM 3199 O O . GLU B 2 61 ? -9.223 11.758 65.136 1.00 39.03 61 GLU B O 1
ATOM 3205 N N . ILE B 2 62 ? -7.391 12.973 65.657 1.00 40.37 62 ILE B N 1
ATOM 3206 C CA . ILE B 2 62 ? -7.145 12.309 66.928 1.00 42.82 62 ILE B CA 1
ATOM 3207 C C . ILE B 2 62 ? -7.238 13.288 68.084 1.00 44.34 62 ILE B C 1
ATOM 3208 O O . ILE B 2 62 ? -6.640 14.364 68.043 1.00 44.68 62 ILE B O 1
ATOM 3213 N N . GLU B 2 63 ? -7.989 12.904 69.113 1.00 45.79 63 GLU B N 1
ATOM 3214 C CA . GLU B 2 63 ? -8.168 13.732 70.301 1.00 47.40 63 GLU B CA 1
ATOM 3215 C C . GLU B 2 63 ? -7.370 13.217 71.507 1.00 49.28 63 GLU B C 1
ATOM 3216 O O . GLU B 2 63 ? -7.613 12.120 72.013 1.00 48.84 63 GLU B O 1
ATOM 3222 N N . LEU B 2 64 ? -6.410 14.009 71.963 1.00 51.46 64 LEU B N 1
ATOM 3223 C CA . LEU B 2 64 ? -5.616 13.619 73.116 1.00 54.82 64 LEU B CA 1
ATOM 3224 C C . LEU B 2 64 ? -6.105 14.392 74.326 1.00 57.03 64 LEU B C 1
ATOM 3225 O O . LEU B 2 64 ? -5.726 14.101 75.459 1.00 57.06 64 LEU B O 1
ATOM 3230 N N . ALA B 2 65 ? -6.930 15.400 74.076 1.00 59.22 65 ALA B N 1
ATOM 3231 C CA . ALA B 2 65 ? -7.469 16.189 75.166 1.00 62.36 65 ALA B CA 1
ATOM 3232 C C . ALA B 2 65 ? -8.343 15.210 75.919 1.00 63.83 65 ALA B C 1
ATOM 3233 O O . ALA B 2 65 ? -8.869 14.269 75.326 1.00 63.64 65 ALA B O 1
ATOM 3235 N N . LYS B 2 66 ? -8.494 15.416 77.219 1.00 64.81 66 LYS B N 1
ATOM 3236 C CA . LYS B 2 66 ? -9.314 14.512 78.004 1.00 66.47 66 LYS B CA 1
ATOM 3237 C C . LYS B 2 66 ? -8.917 13.062 77.741 1.00 66.61 66 LYS B C 1
ATOM 3238 O O . LYS B 2 66 ? -9.745 12.153 77.786 1.00 64.88 66 LYS B O 1
ATOM 3244 N N . ASP B 2 67 ? -7.638 12.874 77.442 1.00 68.51 67 ASP B N 1
ATOM 3245 C CA . ASP B 2 67 ? -7.059 11.554 77.193 1.00 70.67 67 ASP B CA 1
ATOM 3246 C C . ASP B 2 67 ? -5.789 11.540 78.036 1.00 71.76 67 ASP B C 1
ATOM 3247 O O . ASP B 2 67 ? -5.256 10.486 78.370 1.00 71.74 67 ASP B O 1
ATOM 3252 N N . THR B 2 68 ? -5.328 12.744 78.370 1.00 73.70 68 THR B N 1
ATOM 3253 C CA . THR B 2 68 ? -4.131 12.964 79.177 1.00 75.13 68 THR B CA 1
ATOM 3254 C C . THR B 2 68 ? -4.489 12.818 80.653 1.00 75.74 68 THR B C 1
ATOM 3255 O O . THR B 2 68 ? -3.618 12.809 81.523 1.00 75.64 68 THR B O 1
ATOM 3259 N N . GLU B 2 69 ? -5.782 12.719 80.929 1.00 77.03 69 GLU B N 1
ATOM 3260 C CA . GLU B 2 69 ? -6.245 12.574 82.297 1.00 78.41 69 GLU B CA 1
ATOM 3261 C C . GLU B 2 69 ? -5.805 11.205 82.779 1.00 79.12 69 GLU B C 1
ATOM 3262 O O . GLU B 2 69 ? -5.221 11.067 83.850 1.00 79.59 69 GLU B O 1
ATOM 3268 N N . ASP B 2 70 ? -6.080 10.197 81.957 1.00 79.94 70 ASP B N 1
ATOM 3269 C CA . ASP B 2 70 ? -5.752 8.816 82.277 1.00 80.73 70 ASP B CA 1
ATOM 3270 C C . ASP B 2 70 ? -4.268 8.471 82.147 1.00 81.29 70 ASP B C 1
ATOM 3271 O O . ASP B 2 70 ? -3.883 7.310 82.281 1.00 82.00 70 ASP B O 1
ATOM 3276 N N . PHE B 2 71 ? -3.433 9.472 81.890 1.00 81.92 71 PHE B N 1
ATOM 3277 C CA . PHE B 2 71 ? -1.993 9.245 81.769 1.00 82.34 71 PHE B CA 1
ATOM 3278 C C . PHE B 2 71 ? -1.326 9.407 83.129 1.00 82.85 71 PHE B C 1
ATOM 3279 O O . PHE B 2 71 ? -0.703 8.473 83.638 1.00 82.33 71 PHE B O 1
ATOM 3287 N N . GLN B 2 72 ? -1.464 10.600 83.709 1.00 83.62 72 GLN B N 1
ATOM 3288 C CA . GLN B 2 72 ? -0.874 10.903 85.010 1.00 84.52 72 GLN B CA 1
ATOM 3289 C C . GLN B 2 72 ? -1.464 10.048 86.132 1.00 84.91 72 GLN B C 1
ATOM 3290 O O . GLN B 2 72 ? -1.021 10.126 87.279 1.00 84.84 72 GLN B O 1
ATOM 3296 N N . LYS B 2 73 ? -2.457 9.227 85.799 1.00 85.16 73 LYS B N 1
ATOM 3297 C CA . LYS B 2 73 ? -3.086 8.353 86.783 1.00 85.30 73 LYS B CA 1
ATOM 3298 C C . LYS B 2 73 ? -2.474 6.945 86.716 1.00 86.35 73 LYS B C 1
ATOM 3299 O O . LYS B 2 73 ? -2.788 6.076 87.536 1.00 86.67 73 LYS B O 1
ATOM 3305 N N . LEU B 2 74 ? -1.589 6.739 85.740 1.00 87.08 74 LEU B N 1
ATOM 3306 C CA . LEU B 2 74 ? -0.912 5.458 85.541 1.00 87.47 74 LEU B CA 1
ATOM 3307 C C . LEU B 2 74 ? 0.152 5.230 86.611 1.00 87.63 74 LEU B C 1
ATOM 3308 O O . LEU B 2 74 ? 0.526 6.163 87.318 1.00 87.16 74 LEU B O 1
ATOM 3313 N N . THR B 2 75 ? 0.640 3.996 86.733 1.00 88.09 75 THR B N 1
ATOM 3314 C CA . THR B 2 75 ? 1.653 3.700 87.744 1.00 88.23 75 THR B CA 1
ATOM 3315 C C . THR B 2 75 ? 2.879 4.561 87.480 1.00 88.68 75 THR B C 1
ATOM 3316 O O . THR B 2 75 ? 3.141 4.944 86.341 1.00 89.04 75 THR B O 1
ATOM 3320 N N . ASP B 2 76 ? 3.622 4.868 88.540 1.00 89.50 76 ASP B N 1
ATOM 3321 C CA . ASP B 2 76 ? 4.813 5.711 88.445 1.00 89.43 76 ASP B CA 1
ATOM 3322 C C . ASP B 2 76 ? 5.745 5.269 87.315 1.00 88.60 76 ASP B C 1
ATOM 3323 O O . ASP B 2 76 ? 6.359 6.104 86.643 1.00 88.58 76 ASP B O 1
ATOM 3328 N N . ASP B 2 77 ? 5.839 3.962 87.092 1.00 87.07 77 ASP B N 1
ATOM 3329 C CA . ASP B 2 77 ? 6.713 3.458 86.042 1.00 85.97 77 ASP B CA 1
ATOM 3330 C C . ASP B 2 77 ? 6.041 3.268 84.681 1.00 84.90 77 ASP B C 1
ATOM 3331 O O . ASP B 2 77 ? 6.713 3.321 83.647 1.00 84.38 77 ASP B O 1
ATOM 3336 N N . GLN B 2 78 ? 4.724 3.055 84.679 1.00 83.68 78 GLN B N 1
ATOM 3337 C CA . GLN B 2 78 ? 3.980 2.891 83.432 1.00 81.56 78 GLN B CA 1
ATOM 3338 C C . GLN B 2 78 ? 4.146 4.149 82.592 1.00 81.37 78 GLN B C 1
ATOM 3339 O O . GLN B 2 78 ? 3.958 4.132 81.381 1.00 81.36 78 GLN B O 1
ATOM 3345 N N . LYS B 2 79 ? 4.486 5.247 83.254 1.00 81.53 79 LYS B N 1
ATOM 3346 C CA . LYS B 2 79 ? 4.701 6.520 82.581 1.00 81.79 79 LYS B CA 1
ATOM 3347 C C . LYS B 2 79 ? 6.076 6.497 81.917 1.00 81.13 79 LYS B C 1
ATOM 3348 O O . LYS B 2 79 ? 6.299 7.118 80.876 1.00 80.85 79 LYS B O 1
ATOM 3354 N N . THR B 2 80 ? 6.998 5.770 82.535 1.00 80.35 80 THR B N 1
ATOM 3355 C CA . THR B 2 80 ? 8.351 5.658 82.018 1.00 78.84 80 THR B CA 1
ATOM 3356 C C . THR B 2 80 ? 8.334 4.792 80.757 1.00 78.31 80 THR B C 1
ATOM 3357 O O . THR B 2 80 ? 9.078 5.043 79.807 1.00 78.98 80 THR B O 1
ATOM 3361 N N . TYR B 2 81 ? 7.468 3.782 80.753 1.00 76.97 81 TYR B N 1
ATOM 3362 C CA . TYR B 2 81 ? 7.334 2.873 79.619 1.00 75.56 81 TYR B CA 1
ATOM 3363 C C . TYR B 2 81 ? 6.985 3.653 78.364 1.00 74.38 81 TYR B C 1
ATOM 3364 O O . TYR B 2 81 ? 7.797 3.798 77.449 1.00 73.41 81 TYR B O 1
ATOM 3373 N N . ILE B 2 82 ? 5.752 4.139 78.337 1.00 73.03 82 ILE B N 1
ATOM 3374 C CA . ILE B 2 82 ? 5.241 4.931 77.236 1.00 71.73 82 ILE B CA 1
ATOM 3375 C C . ILE B 2 82 ? 6.305 5.921 76.786 1.00 71.12 82 ILE B C 1
ATOM 3376 O O . ILE B 2 82 ? 6.449 6.188 75.599 1.00 72.20 82 ILE B O 1
ATOM 3381 N N . GLY B 2 83 ? 7.051 6.456 77.747 1.00 70.53 83 GLY B N 1
ATOM 3382 C CA . GLY B 2 83 ? 8.100 7.407 77.431 1.00 69.14 83 GLY B CA 1
ATOM 3383 C C . GLY B 2 83 ? 9.019 6.883 76.348 1.00 68.22 83 GLY B C 1
ATOM 3384 O O . GLY B 2 83 ? 9.135 7.493 75.290 1.00 68.23 83 GLY B O 1
ATOM 3385 N N . ASN B 2 84 ? 9.671 5.753 76.604 1.00 67.91 84 ASN B N 1
ATOM 3386 C CA . ASN B 2 84 ? 10.580 5.157 75.625 1.00 67.66 84 ASN B CA 1
ATOM 3387 C C . ASN B 2 84 ? 9.813 4.725 74.370 1.00 66.75 84 ASN B C 1
ATOM 3388 O O . ASN B 2 84 ? 10.252 4.971 73.244 1.00 65.38 84 ASN B O 1
ATOM 3393 N N . LEU B 2 85 ? 8.662 4.084 74.584 1.00 66.51 85 LEU B N 1
ATOM 3394 C CA . LEU B 2 85 ? 7.781 3.610 73.510 1.00 64.90 85 LEU B CA 1
ATOM 3395 C C . LEU B 2 85 ? 7.619 4.692 72.449 1.00 63.55 85 LEU B C 1
ATOM 3396 O O . LEU B 2 85 ? 7.741 4.429 71.253 1.00 64.26 85 LEU B O 1
ATOM 3401 N N . LEU B 2 86 ? 7.330 5.907 72.896 1.00 61.29 86 LEU B N 1
ATOM 3402 C CA . LEU B 2 86 ? 7.175 7.024 71.987 1.00 59.83 86 LEU B CA 1
ATOM 3403 C C . LEU B 2 86 ? 8.557 7.430 71.518 1.00 58.92 86 LEU B C 1
ATOM 3404 O O . LEU B 2 86 ? 8.812 7.516 70.324 1.00 58.32 86 LEU B O 1
ATOM 3409 N N . ALA B 2 87 ? 9.448 7.659 72.478 1.00 59.21 87 ALA B N 1
ATOM 3410 C CA . ALA B 2 87 ? 10.821 8.078 72.199 1.00 58.42 87 ALA B CA 1
ATOM 3411 C C . ALA B 2 87 ? 11.518 7.217 71.152 1.00 57.45 87 ALA B C 1
ATOM 3412 O O . ALA B 2 87 ? 12.370 7.704 70.409 1.00 57.78 87 ALA B O 1
ATOM 3414 N N . LEU B 2 88 ? 11.173 5.937 71.092 1.00 55.82 88 LEU B N 1
ATOM 3415 C CA . LEU B 2 88 ? 11.786 5.075 70.095 1.00 55.08 88 LEU B CA 1
ATOM 3416 C C . LEU B 2 88 ? 11.232 5.486 68.728 1.00 54.90 88 LEU B C 1
ATOM 3417 O O . LEU B 2 88 ? 11.935 6.083 67.900 1.00 53.84 88 LEU B O 1
ATOM 3422 N N . SER B 2 89 ? 9.952 5.180 68.529 1.00 53.92 89 SER B N 1
ATOM 3423 C CA . SER B 2 89 ? 9.220 5.474 67.302 1.00 51.86 89 SER B CA 1
ATOM 3424 C C . SER B 2 89 ? 9.450 6.889 66.769 1.00 51.24 89 SER B C 1
ATOM 3425 O O . SER B 2 89 ? 9.652 7.097 65.571 1.00 51.65 89 SER B O 1
ATOM 3428 N N . ILE B 2 90 ? 9.399 7.858 67.671 1.00 50.29 90 ILE B N 1
ATOM 3429 C CA . ILE B 2 90 ? 9.565 9.257 67.319 1.00 49.93 90 ILE B CA 1
ATOM 3430 C C . ILE B 2 90 ? 11.028 9.565 67.025 1.00 47.47 90 ILE B C 1
ATOM 3431 O O . ILE B 2 90 ? 11.768 8.693 66.575 1.00 45.32 90 ILE B O 1
ATOM 3436 N N . LEU B 2 100 ? 14.655 4.283 53.614 1.00 40.33 100 LEU B N 1
ATOM 3437 C CA . LEU B 2 100 ? 14.927 3.130 52.768 1.00 40.71 100 LEU B CA 1
ATOM 3438 C C . LEU B 2 100 ? 13.726 2.807 51.890 1.00 40.84 100 LEU B C 1
ATOM 3439 O O . LEU B 2 100 ? 13.877 2.218 50.812 1.00 41.06 100 LEU B O 1
ATOM 3444 N N . ILE B 2 101 ? 12.536 3.195 52.355 1.00 39.51 101 ILE B N 1
ATOM 3445 C CA . ILE B 2 101 ? 11.301 3.008 51.597 1.00 36.07 101 ILE B CA 1
ATOM 3446 C C . ILE B 2 101 ? 11.515 3.580 50.198 1.00 35.09 101 ILE B C 1
ATOM 3447 O O . ILE B 2 101 ? 10.918 3.127 49.231 1.00 34.47 101 ILE B O 1
ATOM 3452 N N . GLU B 2 102 ? 12.377 4.585 50.108 1.00 36.08 102 GLU B N 1
ATOM 3453 C CA . GLU B 2 102 ? 12.717 5.222 48.839 1.00 37.64 102 GLU B CA 1
ATOM 3454 C C . GLU B 2 102 ? 13.477 4.261 47.911 1.00 38.28 102 GLU B C 1
ATOM 3455 O O . GLU B 2 102 ? 13.268 4.251 46.697 1.00 38.17 102 GLU B O 1
ATOM 3461 N N . ASN B 2 103 ? 14.371 3.464 48.486 1.00 38.19 103 ASN B N 1
ATOM 3462 C CA . ASN B 2 103 ? 15.149 2.527 47.692 1.00 37.75 103 ASN B CA 1
ATOM 3463 C C . ASN B 2 103 ? 14.275 1.444 47.123 1.00 36.09 103 ASN B C 1
ATOM 3464 O O . ASN B 2 103 ? 14.420 1.083 45.962 1.00 36.33 103 ASN B O 1
ATOM 3469 N N . PHE B 2 104 ? 13.384 0.908 47.945 1.00 33.47 104 PHE B N 1
ATOM 3470 C CA . PHE B 2 104 ? 12.487 -0.126 47.470 1.00 33.90 104 PHE B CA 1
ATOM 3471 C C . PHE B 2 104 ? 11.619 0.438 46.353 1.00 33.45 104 PHE B C 1
ATOM 3472 O O . PHE B 2 104 ? 11.401 -0.205 45.321 1.00 34.14 104 PHE B O 1
ATOM 3480 N N . SER B 2 105 ? 11.149 1.662 46.555 1.00 32.10 105 SER B N 1
ATOM 3481 C CA . SER B 2 105 ? 10.298 2.333 45.579 1.00 30.52 105 SER B CA 1
ATOM 3482 C C . SER B 2 105 ? 11.031 2.581 44.263 1.00 28.96 105 SER B C 1
ATOM 3483 O O . SER B 2 105 ? 10.422 2.594 43.195 1.00 27.28 105 SER B O 1
ATOM 3486 N N . ALA B 2 106 ? 12.341 2.784 44.354 1.00 27.70 106 ALA B N 1
ATOM 3487 C CA . ALA B 2 106 ? 13.160 3.047 43.186 1.00 28.46 106 ALA B CA 1
ATOM 3488 C C . ALA B 2 106 ? 13.387 1.773 42.372 1.00 30.86 106 ALA B C 1
ATOM 3489 O O . ALA B 2 106 ?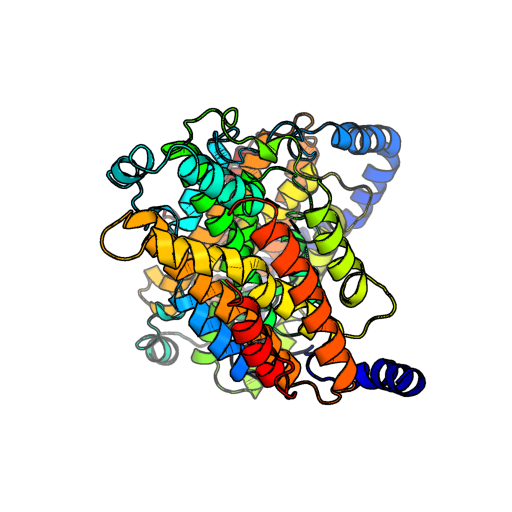 13.660 1.823 41.170 1.00 32.11 106 ALA B O 1
ATOM 3491 N N . GLN B 2 107 ? 13.256 0.627 43.023 1.00 30.97 107 GLN B N 1
ATOM 3492 C CA . GLN B 2 107 ? 13.461 -0.637 42.348 1.00 30.76 107 GLN B CA 1
ATOM 3493 C C . GLN B 2 107 ? 12.197 -1.161 41.681 1.00 31.32 107 GLN B C 1
ATOM 3494 O O . GLN B 2 107 ? 12.262 -1.867 40.676 1.00 33.29 107 GLN B O 1
ATOM 3500 N N . LEU B 2 108 ? 11.050 -0.816 42.249 1.00 30.11 108 LEU B N 1
ATOM 3501 C CA . LEU B 2 108 ? 9.760 -1.239 41.730 1.00 28.79 108 LEU B CA 1
ATOM 3502 C C . LEU B 2 108 ? 9.373 -0.328 40.562 1.00 31.24 108 LEU B C 1
ATOM 3503 O O . LEU B 2 108 ? 8.841 0.765 40.771 1.00 33.45 108 LEU B O 1
ATOM 3508 N N . GLN B 2 109 ? 9.624 -0.786 39.336 1.00 32.30 109 GLN B N 1
ATOM 3509 C CA . GLN B 2 109 ? 9.361 0.011 38.134 1.00 32.93 109 GLN B CA 1
ATOM 3510 C C . GLN B 2 109 ? 7.938 0.126 37.568 1.00 32.63 109 GLN B C 1
ATOM 3511 O O . GLN B 2 109 ? 7.662 -0.395 36.488 1.00 34.97 109 GLN B O 1
ATOM 3517 N N . ASN B 2 110 ? 7.040 0.805 38.276 1.00 30.30 110 ASN B N 1
ATOM 3518 C CA . ASN B 2 110 ? 5.687 1.036 37.778 1.00 27.79 110 ASN B CA 1
ATOM 3519 C C . ASN B 2 110 ? 4.915 2.051 38.627 1.00 28.15 110 ASN B C 1
ATOM 3520 O O . ASN B 2 110 ? 5.143 2.183 39.836 1.00 25.54 110 ASN B O 1
ATOM 3525 N N . PRO B 2 111 ? 3.981 2.784 37.993 1.00 27.32 111 PRO B N 1
ATOM 3526 C CA . PRO B 2 111 ? 3.155 3.810 38.637 1.00 25.84 111 PRO B CA 1
ATOM 3527 C C . PRO B 2 111 ? 2.349 3.252 39.792 1.00 27.06 111 PRO B C 1
ATOM 3528 O O . PRO B 2 111 ? 2.157 3.919 40.809 1.00 29.77 111 PRO B O 1
ATOM 3532 N N . GLU B 2 112 ? 1.861 2.029 39.631 1.00 25.41 112 GLU B N 1
ATOM 3533 C CA . GLU B 2 112 ? 1.069 1.409 40.676 1.00 24.65 112 GLU B CA 1
ATOM 3534 C C . GLU B 2 112 ? 1.891 1.335 41.975 1.00 25.23 112 GLU B C 1
ATOM 3535 O O . GLU B 2 112 ? 1.519 1.944 42.979 1.00 23.60 112 GLU B O 1
ATOM 3541 N N . GLY B 2 113 ? 3.021 0.624 41.943 1.00 25.08 113 GLY B N 1
ATOM 3542 C CA . GLY B 2 113 ? 3.870 0.491 43.122 1.00 22.17 113 GLY B CA 1
ATOM 3543 C C . GLY B 2 113 ? 4.408 1.783 43.720 1.00 21.90 113 GLY B C 1
ATOM 3544 O O . GLY B 2 113 ? 4.363 1.987 44.939 1.00 22.38 113 GLY B O 1
ATOM 3545 N N . LYS B 2 114 ? 4.926 2.671 42.885 1.00 20.83 114 LYS B N 1
ATOM 3546 C CA . LYS B 2 114 ? 5.461 3.919 43.407 1.00 19.63 114 LYS B CA 1
ATOM 3547 C C . LYS B 2 114 ? 4.377 4.762 44.059 1.00 20.63 114 LYS B C 1
ATOM 3548 O O . LYS B 2 114 ? 4.657 5.564 44.940 1.00 23.10 114 LYS B O 1
ATOM 3554 N N . SER B 2 115 ? 3.136 4.602 43.625 1.00 20.44 115 SER B N 1
ATOM 3555 C CA . SER B 2 115 ? 2.062 5.360 44.245 1.00 21.54 115 SER B CA 1
ATOM 3556 C C . SER B 2 115 ? 1.858 4.838 45.665 1.00 22.80 115 SER B C 1
ATOM 3557 O O . SER B 2 115 ? 1.692 5.618 46.613 1.00 23.65 115 SER B O 1
ATOM 3560 N N . PHE B 2 116 ? 1.888 3.517 45.818 1.00 23.77 116 PHE B N 1
ATOM 3561 C CA . PHE B 2 116 ? 1.691 2.933 47.136 1.00 24.87 116 PHE B CA 1
ATOM 3562 C C . PHE B 2 116 ? 2.798 3.408 48.080 1.00 25.10 116 PHE B C 1
ATOM 3563 O O . PHE B 2 116 ? 2.529 3.792 49.219 1.00 24.16 116 PHE B O 1
ATOM 3571 N N . TYR B 2 117 ? 4.035 3.387 47.588 1.00 24.51 117 TYR B N 1
ATOM 3572 C CA . TYR B 2 117 ? 5.189 3.803 48.378 1.00 22.80 117 TYR B CA 1
ATOM 3573 C C . TYR B 2 117 ? 5.169 5.275 48.753 1.00 21.91 117 TYR B C 1
ATOM 3574 O O . TYR B 2 117 ? 5.474 5.632 49.896 1.00 21.52 117 TYR B O 1
ATOM 3583 N N . GLY B 2 118 ? 4.817 6.126 47.794 1.00 20.14 118 GLY B N 1
ATOM 3584 C CA . GLY B 2 118 ? 4.751 7.546 48.067 1.00 19.93 118 GLY B CA 1
ATOM 3585 C C . GLY B 2 118 ? 3.737 7.821 49.167 1.00 21.56 118 GLY B C 1
ATOM 3586 O O . GLY B 2 118 ? 3.875 8.782 49.942 1.00 22.21 118 GLY B O 1
ATOM 3587 N N . PHE B 2 119 ? 2.719 6.967 49.243 1.00 20.23 119 PHE B N 1
ATOM 3588 C CA . PHE B 2 119 ? 1.672 7.128 50.235 1.00 20.34 119 PHE B CA 1
ATOM 3589 C C . PHE B 2 119 ? 2.173 6.680 51.584 1.00 23.06 119 PHE B C 1
ATOM 3590 O O . PHE B 2 119 ? 1.912 7.317 52.611 1.00 26.54 119 PHE B O 1
ATOM 3598 N N . GLN B 2 120 ? 2.884 5.564 51.582 1.00 23.52 120 GLN B N 1
ATOM 3599 C CA . GLN B 2 120 ? 3.426 5.029 52.811 1.00 24.01 120 GLN B CA 1
ATOM 3600 C C . GLN B 2 120 ? 4.363 6.024 53.486 1.00 23.91 120 GLN B C 1
ATOM 3601 O O . GLN B 2 120 ? 4.155 6.345 54.647 1.00 22.36 120 GLN B O 1
ATOM 3607 N N . ILE B 2 121 ? 5.375 6.541 52.790 1.00 26.13 121 ILE B N 1
ATOM 3608 C CA . ILE B 2 121 ? 6.243 7.499 53.478 1.00 28.98 121 ILE B CA 1
ATOM 3609 C C . ILE B 2 121 ? 5.431 8.713 53.890 1.00 28.21 121 ILE B C 1
ATOM 3610 O O . ILE B 2 121 ? 5.724 9.325 54.913 1.00 31.77 121 ILE B O 1
ATOM 3615 N N . MET B 2 122 ? 4.419 9.071 53.107 1.00 26.73 122 MET B N 1
ATOM 3616 C CA . MET B 2 122 ? 3.595 10.230 53.454 1.00 27.94 122 MET B CA 1
ATOM 3617 C C . MET B 2 122 ? 2.910 10.031 54.813 1.00 28.91 122 MET B C 1
ATOM 3618 O O . MET B 2 122 ? 2.899 10.932 55.655 1.00 27.56 122 MET B O 1
ATOM 3623 N N . MET B 2 123 ? 2.339 8.844 55.014 1.00 29.70 123 MET B N 1
ATOM 3624 C CA . MET B 2 123 ? 1.670 8.493 56.266 1.00 29.15 123 MET B CA 1
ATOM 3625 C C . MET B 2 123 ? 2.646 8.378 57.443 1.00 29.33 123 MET B C 1
ATOM 3626 O O . MET B 2 123 ? 2.280 8.638 58.587 1.00 30.28 123 MET B O 1
ATOM 3631 N N . GLU B 2 124 ? 3.883 7.971 57.161 1.00 29.87 124 GLU B N 1
ATOM 3632 C CA . GLU B 2 124 ? 4.891 7.812 58.203 1.00 29.40 124 GLU B CA 1
ATOM 3633 C C . GLU B 2 124 ? 5.164 9.112 58.912 1.00 28.10 124 GLU B C 1
ATOM 3634 O O . GLU B 2 124 ? 5.441 9.114 60.110 1.00 27.44 124 GLU B O 1
ATOM 3640 N N . ASN B 2 125 ? 5.093 10.215 58.167 1.00 26.42 125 ASN B N 1
ATOM 3641 C CA . ASN B 2 125 ? 5.323 11.530 58.737 1.00 25.50 125 ASN B CA 1
ATOM 3642 C C . ASN B 2 125 ? 4.197 11.935 59.663 1.00 25.35 125 ASN B C 1
ATOM 3643 O O . ASN B 2 125 ? 4.423 12.656 60.631 1.00 26.31 125 ASN B O 1
ATOM 3648 N N . ILE B 2 126 ? 2.986 11.473 59.369 1.00 23.75 126 ILE B N 1
ATOM 3649 C CA . ILE B 2 126 ? 1.842 11.775 60.212 1.00 22.77 126 ILE B CA 1
ATOM 3650 C C . ILE B 2 126 ? 2.009 10.977 61.519 1.00 25.06 126 ILE B C 1
ATOM 3651 O O . ILE B 2 126 ? 1.687 11.475 62.610 1.00 25.75 126 ILE B O 1
ATOM 3656 N N . TYR B 2 127 ? 2.530 9.751 61.418 1.00 24.17 127 TYR B N 1
ATOM 3657 C CA . TYR B 2 127 ? 2.741 8.939 62.615 1.00 24.80 127 TYR B CA 1
ATOM 3658 C C . TYR B 2 127 ? 3.780 9.672 63.464 1.00 25.69 127 TYR B C 1
ATOM 3659 O O . TYR B 2 127 ? 3.608 9.847 64.661 1.00 22.73 127 TYR B O 1
ATOM 3668 N N . SER B 2 128 ? 4.855 10.112 62.816 1.00 28.35 128 SER B N 1
ATOM 3669 C CA . SER B 2 128 ? 5.920 10.803 63.505 1.00 29.92 128 SER B CA 1
ATOM 3670 C C . SER B 2 128 ? 5.394 12.059 64.203 1.00 31.25 128 SER B C 1
ATOM 3671 O O . SER B 2 128 ? 5.995 12.535 65.162 1.00 32.42 128 SER B O 1
ATOM 3674 N N . GLU B 2 129 ? 4.275 12.595 63.723 1.00 33.05 129 GLU B N 1
ATOM 3675 C CA . GLU B 2 129 ? 3.677 13.784 64.334 1.00 33.91 129 GLU B CA 1
ATOM 3676 C C . GLU B 2 129 ? 2.786 13.389 65.495 1.00 34.63 129 GLU B C 1
ATOM 3677 O O . GLU B 2 129 ? 2.930 13.910 66.593 1.00 34.90 129 GLU B O 1
ATOM 3683 N N . VAL B 2 130 ? 1.845 12.484 65.250 1.00 35.42 130 VAL B N 1
ATOM 3684 C CA . VAL B 2 130 ? 0.963 12.074 66.322 1.00 38.79 130 VAL B CA 1
ATOM 3685 C C . VAL B 2 130 ? 1.798 11.606 67.508 1.00 40.48 130 VAL B C 1
ATOM 3686 O O . VAL B 2 130 ? 1.528 11.999 68.641 1.00 41.22 130 VAL B O 1
ATOM 3690 N N . TYR B 2 131 ? 2.827 10.799 67.255 1.00 42.58 131 TYR B N 1
ATOM 3691 C CA . TYR B 2 131 ? 3.676 10.323 68.339 1.00 44.14 131 TYR B CA 1
ATOM 3692 C C . TYR B 2 131 ? 4.189 11.514 69.117 1.00 46.30 131 TYR B C 1
ATOM 3693 O O . TYR B 2 131 ? 4.058 11.567 70.337 1.00 47.07 131 TYR B O 1
ATOM 3702 N N . SER B 2 132 ? 4.774 12.473 68.409 1.00 48.31 132 SER B N 1
ATOM 3703 C CA . SER B 2 132 ? 5.306 13.659 69.063 1.00 50.66 132 SER B CA 1
ATOM 3704 C C . SER B 2 132 ? 4.249 14.338 69.929 1.00 52.56 132 SER B C 1
ATOM 3705 O O . SER B 2 132 ? 4.508 14.647 71.089 1.00 54.42 132 SER B O 1
ATOM 3708 N N . MET B 2 133 ? 3.060 14.561 69.376 1.00 53.92 133 MET B N 1
ATOM 3709 C CA . MET B 2 133 ? 1.980 15.201 70.124 1.00 54.84 133 MET B CA 1
ATOM 3710 C C . MET B 2 133 ? 1.770 14.556 71.486 1.00 55.05 133 MET B C 1
ATOM 3711 O O . MET B 2 133 ? 1.498 15.244 72.465 1.00 55.30 133 MET B O 1
ATOM 3716 N N . MET B 2 134 ? 1.879 13.233 71.543 1.00 55.46 134 MET B N 1
ATOM 3717 C CA . MET B 2 134 ? 1.695 12.515 72.795 1.00 57.30 134 MET B CA 1
ATOM 3718 C C . MET B 2 134 ? 2.838 12.880 73.737 1.00 58.47 134 MET B C 1
ATOM 3719 O O . MET B 2 134 ? 2.625 13.210 74.906 1.00 58.93 134 MET B O 1
ATOM 3724 N N . VAL B 2 135 ? 4.051 12.833 73.209 1.00 59.23 135 VAL B N 1
ATOM 3725 C CA . VAL B 2 135 ? 5.236 13.188 73.971 1.00 60.64 135 VAL B CA 1
ATOM 3726 C C . VAL B 2 135 ? 5.057 14.610 74.534 1.00 62.00 135 VAL B C 1
ATOM 3727 O O . VAL B 2 135 ? 5.558 14.927 75.611 1.00 62.43 135 VAL B O 1
ATOM 3731 N N . ASP B 2 136 ? 4.312 15.448 73.812 1.00 62.38 136 ASP B N 1
ATOM 3732 C CA . ASP B 2 136 ? 4.076 16.835 74.215 1.00 63.19 136 ASP B CA 1
ATOM 3733 C C . ASP B 2 136 ? 2.921 17.005 75.223 1.00 64.14 136 ASP B C 1
ATOM 3734 O O . ASP B 2 136 ? 3.085 17.630 76.273 1.00 63.62 136 ASP B O 1
ATOM 3739 N N . ALA B 2 137 ? 1.756 16.452 74.907 1.00 65.35 137 ALA B N 1
ATOM 3740 C CA . ALA B 2 137 ? 0.597 16.572 75.787 1.00 66.50 137 ALA B CA 1
ATOM 3741 C C . ALA B 2 137 ? 0.768 15.794 77.080 1.00 67.00 137 ALA B C 1
ATOM 3742 O O . ALA B 2 137 ? 0.133 16.096 78.093 1.00 66.68 137 ALA B O 1
ATOM 3744 N N . PHE B 2 138 ? 1.632 14.793 77.046 1.00 67.77 138 PHE B N 1
ATOM 3745 C CA . PHE B 2 138 ? 1.850 13.959 78.213 1.00 68.96 138 PHE B CA 1
ATOM 3746 C C . PHE B 2 138 ? 3.043 14.374 79.051 1.00 70.02 138 PHE B C 1
ATOM 3747 O O . PHE B 2 138 ? 2.887 14.834 80.180 1.00 70.22 138 PHE B O 1
ATOM 3755 N N . PHE B 2 139 ? 4.235 14.212 78.492 1.00 71.35 139 PHE B N 1
ATOM 3756 C CA . PHE B 2 139 ? 5.464 14.542 79.195 1.00 72.90 139 PHE B CA 1
ATOM 3757 C C . PHE B 2 139 ? 5.848 16.009 79.068 1.00 74.95 139 PHE B C 1
ATOM 3758 O O . PHE B 2 139 ? 7.028 16.348 78.980 1.00 75.33 139 PHE B O 1
ATOM 3766 N N . LYS B 2 140 ? 4.840 16.874 79.065 1.00 77.50 140 LYS B N 1
ATOM 3767 C CA . LYS B 2 140 ? 5.040 18.314 78.966 1.00 80.23 140 LYS B CA 1
ATOM 3768 C C . LYS B 2 140 ? 5.938 18.711 77.802 1.00 82.32 140 LYS B C 1
ATOM 3769 O O . LYS B 2 140 ? 6.702 17.895 77.288 1.00 82.42 140 LYS B O 1
ATOM 3775 N N . ASP B 2 141 ? 5.841 19.976 77.397 1.00 85.03 141 ASP B N 1
ATOM 3776 C CA . ASP B 2 141 ? 6.635 20.498 76.289 1.00 87.76 141 ASP B CA 1
ATOM 3777 C C . ASP B 2 141 ? 8.086 20.026 76.380 1.00 89.33 141 ASP B C 1
ATOM 3778 O O . ASP B 2 141 ? 8.639 19.501 75.408 1.00 90.67 141 ASP B O 1
ATOM 3783 N N . PRO B 2 142 ? 8.729 20.212 77.548 1.00 89.70 142 PRO B N 1
ATOM 3784 C CA . PRO B 2 142 ? 10.119 19.766 77.646 1.00 89.68 142 PRO B CA 1
ATOM 3785 C C . PRO B 2 142 ? 10.332 18.276 77.402 1.00 89.70 142 PRO B C 1
ATOM 3786 O O . PRO B 2 142 ? 9.627 17.425 77.955 1.00 89.39 142 PRO B O 1
ATOM 3790 N N . LYS B 2 143 ? 11.309 17.984 76.546 1.00 89.80 143 LYS B N 1
ATOM 3791 C CA . LYS B 2 143 ? 11.678 16.620 76.207 1.00 89.12 143 LYS B CA 1
ATOM 3792 C C . LYS B 2 143 ? 12.598 16.154 77.319 1.00 88.39 143 LYS B C 1
ATOM 3793 O O . LYS B 2 143 ? 13.258 15.127 77.198 1.00 87.94 143 LYS B O 1
ATOM 3799 N N . ASN B 2 144 ? 12.639 16.932 78.397 1.00 88.08 144 ASN B N 1
ATOM 3800 C CA . ASN B 2 144 ? 13.472 16.617 79.548 1.00 88.15 144 ASN B CA 1
ATOM 3801 C C . ASN B 2 144 ? 13.047 15.307 80.205 1.00 87.16 144 ASN B C 1
ATOM 3802 O O . ASN B 2 144 ? 13.889 14.484 80.567 1.00 87.37 144 ASN B O 1
ATOM 3807 N N . ILE B 2 145 ? 11.746 15.102 80.358 1.00 85.40 145 ILE B N 1
ATOM 3808 C CA . ILE B 2 145 ? 11.281 13.876 80.983 1.00 83.99 145 ILE B CA 1
ATOM 3809 C C . ILE B 2 145 ? 11.695 12.635 80.188 1.00 83.47 145 ILE B C 1
ATOM 3810 O O . ILE B 2 145 ? 12.086 11.627 80.777 1.00 83.37 145 ILE B O 1
ATOM 3815 N N . PRO B 2 146 ? 11.607 12.682 78.841 1.00 82.94 146 PRO B N 1
ATOM 3816 C CA . PRO B 2 146 ? 12.008 11.504 78.059 1.00 82.15 146 PRO B CA 1
ATOM 3817 C C . PRO B 2 146 ? 13.494 11.185 78.248 1.00 81.80 146 PRO B C 1
ATOM 3818 O O . PRO B 2 146 ? 14.370 11.873 77.713 1.00 80.92 146 PRO B O 1
ATOM 3822 N N . LEU B 2 147 ? 13.763 10.133 79.011 1.00 81.41 147 LEU B N 1
ATOM 3823 C CA . LEU B 2 147 ? 15.127 9.721 79.301 1.00 81.86 147 LEU B CA 1
ATOM 3824 C C . LEU B 2 147 ? 15.874 9.226 78.067 1.00 82.26 147 LEU B C 1
ATOM 3825 O O . LEU B 2 147 ? 16.807 9.884 77.604 1.00 82.66 147 LEU B O 1
ATOM 3830 N N . PHE B 2 148 ? 15.459 8.076 77.534 1.00 82.50 148 PHE B N 1
ATOM 3831 C CA . PHE B 2 148 ? 16.108 7.479 76.359 1.00 82.88 148 PHE B CA 1
ATOM 3832 C C . PHE B 2 148 ? 16.450 8.457 75.235 1.00 81.76 148 PHE B C 1
ATOM 3833 O O . PHE B 2 148 ? 17.432 8.264 74.521 1.00 81.35 148 PHE B O 1
ATOM 3841 N N . LYS B 2 149 ? 15.650 9.506 75.081 1.00 80.85 149 LYS B N 1
ATOM 3842 C CA . LYS B 2 149 ? 15.881 10.487 74.027 1.00 80.50 149 LYS B CA 1
ATOM 3843 C C . LYS B 2 149 ? 17.357 10.929 73.945 1.00 81.41 149 LYS B C 1
ATOM 3844 O O . LYS B 2 149 ? 17.878 11.165 72.853 1.00 81.06 149 LYS B O 1
ATOM 3850 N N . GLU B 2 150 ? 18.035 11.029 75.087 1.00 82.53 150 GLU B N 1
ATOM 3851 C CA . GLU B 2 150 ? 19.441 11.452 75.096 1.00 84.14 150 GLU B CA 1
ATOM 3852 C C . GLU B 2 150 ? 20.408 10.354 74.664 1.00 84.76 150 GLU B C 1
ATOM 3853 O O . GLU B 2 150 ? 21.417 10.626 74.008 1.00 84.03 150 GLU B O 1
ATOM 3859 N N . ILE B 2 151 ? 20.089 9.118 75.038 1.00 86.26 151 ILE B N 1
ATOM 3860 C CA . ILE B 2 151 ? 20.921 7.958 74.713 1.00 87.44 151 ILE B CA 1
ATOM 3861 C C . ILE B 2 151 ? 20.282 7.090 73.628 1.00 88.01 151 ILE B C 1
ATOM 3862 O O . ILE B 2 151 ? 20.289 5.857 73.717 1.00 87.97 151 ILE B O 1
ATOM 3867 N N . ALA B 2 152 ? 19.739 7.746 72.603 1.00 88.63 152 ALA B N 1
ATOM 3868 C CA . ALA B 2 152 ? 19.079 7.061 71.495 1.00 88.30 152 ALA B CA 1
ATOM 3869 C C . ALA B 2 152 ? 19.874 5.853 71.036 1.00 87.94 152 ALA B C 1
ATOM 3870 O O . ALA B 2 152 ? 19.406 4.720 71.128 1.00 86.82 152 ALA B O 1
ATOM 3872 N N . ASN B 2 153 ? 21.084 6.103 70.554 1.00 88.34 153 ASN B N 1
ATOM 3873 C CA . ASN B 2 153 ? 21.935 5.029 70.071 1.00 89.74 153 A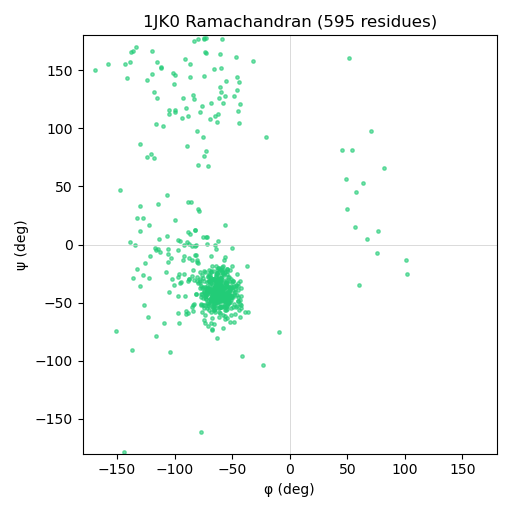SN B CA 1
ATOM 3874 C C . ASN B 2 153 ? 22.504 4.160 71.196 1.00 89.73 153 ASN B C 1
ATOM 3875 O O . ASN B 2 153 ? 23.660 4.321 71.606 1.00 88.72 153 ASN B O 1
ATOM 3880 N N . LEU B 2 154 ? 21.679 3.236 71.684 1.00 89.70 154 LEU B N 1
ATOM 3881 C CA . LEU B 2 154 ? 22.073 2.322 72.751 1.00 89.28 154 LEU B CA 1
ATOM 3882 C C . LEU B 2 154 ? 21.960 0.887 72.219 1.00 89.05 154 LEU B C 1
ATOM 3883 O O . LEU B 2 154 ? 21.089 0.591 71.409 1.00 89.09 154 LEU B O 1
ATOM 3888 N N . PRO B 2 155 ? 22.837 -0.022 72.676 1.00 88.75 155 PRO B N 1
ATOM 3889 C CA . PRO B 2 155 ? 22.874 -1.433 72.267 1.00 88.24 155 PRO B CA 1
ATOM 3890 C C . PRO B 2 155 ? 21.730 -2.022 71.420 1.00 87.22 155 PRO B C 1
ATOM 3891 O O . PRO B 2 155 ? 21.902 -2.244 70.220 1.00 87.78 155 PRO B O 1
ATOM 3895 N N . GLU B 2 156 ? 20.579 -2.280 72.033 1.00 85.65 156 GLU B N 1
ATOM 3896 C CA . GLU B 2 156 ? 19.429 -2.863 71.329 1.00 83.93 156 GLU B CA 1
ATOM 3897 C C . GLU B 2 156 ? 19.147 -2.300 69.935 1.00 82.12 156 GLU B C 1
ATOM 3898 O O . GLU B 2 156 ? 18.877 -3.047 69.001 1.00 79.70 156 GLU B O 1
ATOM 3904 N N . VAL B 2 157 ? 19.196 -0.981 69.799 1.00 81.34 157 VAL B N 1
ATOM 3905 C CA . VAL B 2 157 ? 18.956 -0.358 68.508 1.00 80.89 157 VAL B CA 1
ATOM 3906 C C . VAL B 2 157 ? 20.092 -0.711 67.558 1.00 81.03 157 VAL B C 1
ATOM 3907 O O . VAL B 2 157 ? 19.868 -0.911 66.367 1.00 81.95 157 VAL B O 1
ATOM 3911 N N . LYS B 2 158 ? 21.311 -0.779 68.087 1.00 81.15 158 LYS B N 1
ATOM 3912 C CA . LYS B 2 158 ? 22.479 -1.113 67.275 1.00 80.96 158 LYS B CA 1
ATOM 3913 C C . LYS B 2 158 ? 22.317 -2.492 66.643 1.00 80.55 158 LYS B C 1
ATOM 3914 O O . LYS B 2 158 ? 22.862 -2.755 65.571 1.00 80.01 158 LYS B O 1
ATOM 3920 N N . HIS B 2 159 ? 21.564 -3.362 67.316 1.00 80.04 159 HIS B N 1
ATOM 3921 C CA . HIS B 2 159 ? 21.300 -4.719 66.835 1.00 79.52 159 HIS B CA 1
ATOM 3922 C C . HIS B 2 159 ? 20.237 -4.671 65.737 1.00 78.76 159 HIS B C 1
ATOM 3923 O O . HIS B 2 159 ? 20.236 -5.483 64.804 1.00 78.83 159 HIS B O 1
ATOM 3930 N N . LYS B 2 160 ? 19.319 -3.719 65.878 1.00 77.26 160 LYS B N 1
ATOM 3931 C CA . LYS B 2 160 ? 18.256 -3.509 64.911 1.00 74.75 160 LYS B CA 1
ATOM 3932 C C . LYS B 2 160 ? 18.934 -2.965 63.661 1.00 73.29 160 LYS B C 1
ATOM 3933 O O . LYS B 2 160 ? 18.692 -3.426 62.551 1.00 73.56 160 LYS B O 1
ATOM 3939 N N . ALA B 2 161 ? 19.809 -1.990 63.859 1.00 71.28 161 ALA B N 1
ATOM 3940 C CA . ALA B 2 161 ? 20.516 -1.380 62.752 1.00 70.51 161 ALA B CA 1
ATOM 3941 C C . ALA B 2 161 ? 21.388 -2.391 62.013 1.00 70.63 161 ALA B C 1
ATOM 3942 O O . ALA B 2 161 ? 21.622 -2.248 60.809 1.00 70.57 161 ALA B O 1
ATOM 3944 N N . ALA B 2 162 ? 21.865 -3.410 62.728 1.00 70.82 162 ALA B N 1
ATOM 3945 C CA . ALA B 2 162 ? 22.729 -4.431 62.126 1.00 70.21 162 ALA B CA 1
ATOM 3946 C C . ALA B 2 162 ? 21.936 -5.333 61.197 1.00 69.89 162 ALA B C 1
ATOM 3947 O O . ALA B 2 162 ? 22.421 -5.719 60.129 1.00 69.27 162 ALA B O 1
ATOM 3949 N N . PHE B 2 163 ? 20.720 -5.667 61.619 1.00 69.24 163 PHE B N 1
ATOM 3950 C CA . PHE B 2 163 ? 19.834 -6.512 60.834 1.00 68.66 163 PHE B CA 1
ATOM 3951 C C . PHE B 2 163 ? 19.622 -5.866 59.466 1.00 68.25 163 PHE B C 1
ATOM 3952 O O . PHE B 2 163 ? 19.841 -6.496 58.435 1.00 68.36 163 PHE B O 1
ATOM 3960 N N . ILE B 2 164 ? 19.211 -4.603 59.457 1.00 67.51 164 ILE B N 1
ATOM 3961 C CA . ILE B 2 164 ? 19.006 -3.902 58.198 1.00 67.56 164 ILE B CA 1
ATOM 3962 C C . ILE B 2 164 ? 20.344 -3.811 57.458 1.00 68.04 164 ILE B C 1
ATOM 3963 O O . ILE B 2 164 ? 20.386 -3.681 56.234 1.00 69.03 164 ILE B O 1
ATOM 3968 N N . GLU B 2 165 ? 21.440 -3.891 58.207 1.00 68.14 165 GLU B N 1
ATOM 3969 C CA . GLU B 2 165 ? 22.774 -3.820 57.616 1.00 67.65 165 GLU B CA 1
ATOM 3970 C C . GLU B 2 165 ? 23.162 -5.165 57.012 1.00 67.18 165 GLU B C 1
ATOM 3971 O O . GLU B 2 165 ? 24.094 -5.254 56.212 1.00 67.09 165 GLU B O 1
ATOM 3977 N N . ARG B 2 166 ? 22.426 -6.205 57.390 1.00 66.30 166 ARG B N 1
ATOM 3978 C CA . ARG B 2 166 ? 22.700 -7.560 56.927 1.00 65.54 166 ARG B CA 1
ATOM 3979 C C . ARG B 2 166 ? 22.018 -7.954 55.613 1.00 64.18 166 ARG B C 1
ATOM 3980 O O . ARG B 2 166 ? 22.689 -8.304 54.639 1.00 63.27 166 ARG B O 1
ATOM 3988 N N . TRP B 2 167 ? 20.690 -7.892 55.582 1.00 62.73 167 TRP B N 1
ATOM 3989 C CA . TRP B 2 167 ? 19.953 -8.286 54.388 1.00 61.33 167 TRP B CA 1
ATOM 3990 C C . TRP B 2 167 ? 19.573 -7.173 53.407 1.00 60.65 167 TRP B C 1
ATOM 3991 O O . TRP B 2 167 ? 19.524 -7.410 52.201 1.00 61.03 167 TRP B O 1
ATOM 4002 N N . ILE B 2 168 ? 19.309 -5.967 53.906 1.00 59.48 168 ILE B N 1
ATOM 4003 C CA . ILE B 2 168 ? 18.917 -4.851 53.040 1.00 57.71 168 ILE B CA 1
ATOM 4004 C C . ILE B 2 168 ? 20.053 -3.977 52.497 1.00 58.45 168 ILE B C 1
ATOM 4005 O O . ILE B 2 168 ? 20.177 -3.802 51.287 1.00 57.97 168 ILE B O 1
ATOM 4010 N N . SER B 2 169 ? 20.861 -3.410 53.394 1.00 59.75 169 SER B N 1
ATOM 4011 C CA . SER B 2 169 ? 21.960 -2.520 52.995 1.00 61.56 169 SER B CA 1
ATOM 4012 C C . SER B 2 169 ? 23.116 -3.244 52.313 1.00 62.29 169 SER B C 1
ATOM 4013 O O . SER B 2 169 ? 23.679 -2.746 51.336 1.00 61.43 169 SER B O 1
ATOM 4016 N N . ASN B 2 170 ? 23.462 -4.418 52.838 1.00 63.35 170 ASN B N 1
ATOM 4017 C CA . ASN B 2 170 ? 24.544 -5.236 52.296 1.00 64.06 170 ASN B CA 1
ATOM 4018 C C . ASN B 2 170 ? 24.427 -5.394 50.781 1.00 64.92 170 ASN B C 1
ATOM 4019 O O . ASN B 2 170 ? 23.380 -5.779 50.263 1.00 65.69 170 ASN B O 1
ATOM 4024 N N . ASP B 2 171 ? 25.510 -5.085 50.075 1.00 66.03 171 ASP B N 1
ATOM 4025 C CA . ASP B 2 171 ? 25.529 -5.190 48.623 1.00 66.25 171 ASP B CA 1
ATOM 4026 C C . ASP B 2 171 ? 25.154 -6.610 48.206 1.00 65.97 171 ASP B C 1
ATOM 4027 O O . ASP B 2 171 ? 24.300 -6.817 47.348 1.00 66.39 171 ASP B O 1
ATOM 4032 N N . ASP B 2 172 ? 25.785 -7.588 48.837 1.00 65.35 172 ASP B N 1
ATOM 4033 C CA . ASP B 2 172 ? 25.527 -8.979 48.520 1.00 63.86 172 ASP B CA 1
ATOM 4034 C C . ASP B 2 172 ? 24.152 -9.427 49.006 1.00 62.31 172 ASP B C 1
ATOM 4035 O O . ASP B 2 172 ? 24.036 -10.246 49.922 1.00 62.27 172 ASP B O 1
ATOM 4040 N N . SER B 2 173 ? 23.115 -8.877 48.378 1.00 60.23 173 SER B N 1
ATOM 4041 C CA . SER B 2 173 ? 21.727 -9.199 48.712 1.00 58.12 173 SER B CA 1
ATOM 4042 C C . SER B 2 173 ? 20.846 -9.242 47.462 1.00 56.83 173 SER B C 1
ATOM 4043 O O . SER B 2 173 ? 21.159 -8.615 46.451 1.00 57.00 173 SER B O 1
ATOM 4046 N N . LEU B 2 174 ? 19.746 -9.984 47.540 1.00 55.06 174 LEU B N 1
ATOM 4047 C CA . LEU B 2 174 ? 18.807 -10.097 46.427 1.00 53.09 174 LEU B CA 1
ATOM 4048 C C . LEU B 2 174 ? 17.487 -9.410 46.769 1.00 51.75 174 LEU B C 1
ATOM 4049 O O . LEU B 2 174 ? 17.102 -9.337 47.938 1.00 52.48 174 LEU B O 1
ATOM 4054 N N . TYR B 2 175 ? 16.793 -8.924 45.743 1.00 49.35 175 TYR B N 1
ATOM 4055 C CA . TYR B 2 175 ? 15.523 -8.220 45.913 1.00 46.22 175 TYR B CA 1
ATOM 4056 C C . TYR B 2 175 ? 14.511 -8.981 46.758 1.00 45.69 175 TYR B C 1
ATOM 4057 O O . TYR B 2 175 ? 13.922 -8.428 47.695 1.00 44.61 175 TYR B O 1
ATOM 4066 N N . ALA B 2 176 ? 14.303 -10.249 46.424 1.00 45.64 176 ALA B N 1
ATOM 4067 C CA . ALA B 2 176 ? 13.359 -11.060 47.170 1.00 46.35 176 ALA B CA 1
ATOM 4068 C C . ALA B 2 176 ? 13.756 -11.057 48.635 1.00 47.13 176 ALA B C 1
ATOM 4069 O O . ALA B 2 176 ? 12.904 -10.936 49.509 1.00 47.77 176 ALA B O 1
ATOM 4071 N N . GLU B 2 177 ? 15.055 -11.187 48.898 1.00 47.23 177 GLU B N 1
ATOM 4072 C CA . GLU B 2 177 ? 15.552 -11.186 50.264 1.00 47.82 177 GLU B CA 1
ATOM 4073 C C . GLU B 2 177 ? 15.235 -9.868 50.960 1.00 47.85 177 GLU B C 1
ATOM 4074 O O . GLU B 2 177 ? 14.556 -9.853 51.998 1.00 47.65 177 GLU B O 1
ATOM 4080 N N . ARG B 2 178 ? 15.715 -8.767 50.385 1.00 46.07 178 ARG B N 1
ATOM 4081 C CA . ARG B 2 178 ? 15.472 -7.442 50.948 1.00 44.26 178 ARG B CA 1
ATOM 4082 C C . ARG B 2 178 ? 13.987 -7.257 51.236 1.00 43.66 178 ARG B C 1
ATOM 4083 O O . ARG B 2 178 ? 13.611 -6.561 52.174 1.00 44.24 178 ARG B O 1
ATOM 4091 N N . LEU B 2 179 ? 13.139 -7.872 50.422 1.00 42.49 179 LEU B N 1
ATOM 4092 C CA . LEU B 2 179 ? 11.706 -7.759 50.635 1.00 41.92 179 LEU B CA 1
ATOM 4093 C C . LEU B 2 179 ? 11.328 -8.431 51.951 1.00 42.05 179 LEU B C 1
ATOM 4094 O O . LEU B 2 179 ? 10.709 -7.812 52.811 1.00 42.42 179 LEU B O 1
ATOM 4099 N N . VAL B 2 180 ? 11.720 -9.690 52.121 1.00 43.01 180 VAL B N 1
ATOM 4100 C CA . VAL B 2 180 ? 11.403 -10.418 53.351 1.00 43.34 180 VAL B CA 1
ATOM 4101 C C . VAL B 2 180 ? 11.916 -9.662 54.590 1.00 43.17 180 VAL B C 1
ATOM 4102 O O . VAL B 2 180 ? 11.215 -9.548 55.596 1.00 42.08 180 VAL B O 1
ATOM 4106 N N . ALA B 2 181 ? 13.133 -9.135 54.511 1.00 42.91 181 ALA B N 1
ATOM 4107 C CA . ALA B 2 181 ? 13.699 -8.376 55.624 1.00 42.89 181 ALA B CA 1
ATOM 4108 C C . ALA B 2 181 ? 12.837 -7.152 55.899 1.00 42.78 181 ALA B C 1
ATOM 4109 O O . ALA B 2 181 ? 12.477 -6.869 57.045 1.00 43.05 181 ALA B O 1
ATOM 4111 N N . PHE B 2 182 ? 12.514 -6.426 54.835 1.00 42.25 182 PHE B N 1
ATOM 4112 C CA . PHE B 2 182 ? 11.702 -5.225 54.946 1.00 42.10 182 PHE B CA 1
ATOM 4113 C C . PHE B 2 182 ? 10.412 -5.510 55.723 1.00 40.94 182 PHE B C 1
ATOM 4114 O O . PHE B 2 182 ? 10.027 -4.735 56.598 1.00 39.84 182 PHE B O 1
ATOM 4122 N N . ALA B 2 183 ? 9.759 -6.629 55.413 1.00 40.21 183 ALA B N 1
ATOM 4123 C CA . ALA B 2 183 ? 8.522 -7.004 56.099 1.00 41.73 183 ALA B CA 1
ATOM 4124 C C . ALA B 2 183 ? 8.769 -7.296 57.574 1.00 42.88 183 ALA B C 1
ATOM 4125 O O . ALA B 2 183 ? 7.922 -7.011 58.425 1.00 42.75 183 ALA B O 1
ATOM 4127 N N . ALA B 2 184 ? 9.923 -7.896 57.862 1.00 44.38 184 ALA B N 1
ATOM 4128 C CA . ALA B 2 184 ? 10.303 -8.199 59.234 1.00 43.87 184 ALA B CA 1
ATOM 4129 C C . ALA B 2 184 ? 10.329 -6.862 59.941 1.00 42.80 184 ALA B C 1
ATOM 4130 O O . ALA B 2 184 ? 9.669 -6.675 60.956 1.00 40.68 184 ALA B O 1
ATOM 4132 N N . LYS B 2 185 ? 11.083 -5.929 59.366 1.00 43.63 185 LYS B N 1
ATOM 4133 C CA . LYS B 2 185 ? 11.218 -4.584 59.919 1.00 46.80 185 LYS B CA 1
ATOM 4134 C C . LYS B 2 185 ? 9.907 -3.807 59.992 1.00 49.12 185 LYS B C 1
ATOM 4135 O O . LYS B 2 185 ? 9.787 -2.831 60.743 1.00 49.51 185 LYS B O 1
ATOM 4141 N N . GLU B 2 186 ? 8.928 -4.235 59.210 1.00 50.93 186 GLU B N 1
ATOM 4142 C CA . GLU B 2 186 ? 7.654 -3.548 59.172 1.00 52.74 186 GLU B CA 1
ATOM 4143 C C . GLU B 2 186 ? 6.602 -4.188 60.068 1.00 53.03 186 GLU B C 1
ATOM 4144 O O . GLU B 2 186 ? 5.885 -3.494 60.787 1.00 52.63 186 GLU B O 1
ATOM 4150 N N . GLY B 2 187 ? 6.518 -5.516 60.017 1.00 53.74 187 GLY B N 1
ATOM 4151 C CA . GLY B 2 187 ? 5.521 -6.230 60.797 1.00 53.78 187 GLY B CA 1
ATOM 4152 C C . GLY B 2 187 ? 6.011 -6.956 62.030 1.00 53.05 187 GLY B C 1
ATOM 4153 O O . GLY B 2 187 ? 5.346 -6.932 63.064 1.00 52.51 187 GLY B O 1
ATOM 4154 N N . ILE B 2 188 ? 7.161 -7.611 61.930 1.00 53.41 188 ILE B N 1
ATOM 4155 C CA . ILE B 2 188 ? 7.699 -8.331 63.073 1.00 53.56 188 ILE B CA 1
ATOM 4156 C C . ILE B 2 188 ? 8.099 -7.343 64.152 1.00 53.84 188 ILE B C 1
ATOM 4157 O O . ILE B 2 188 ? 7.409 -7.200 65.156 1.00 52.52 188 ILE B O 1
ATOM 4162 N N . PHE B 2 189 ? 9.207 -6.647 63.920 1.00 55.48 189 PHE B N 1
ATOM 4163 C CA . PHE B 2 189 ? 9.734 -5.683 64.873 1.00 57.51 189 PHE B CA 1
ATOM 4164 C C . PHE B 2 189 ? 8.784 -5.067 65.879 1.00 59.35 189 PHE B C 1
ATOM 4165 O O . PHE B 2 189 ? 8.404 -5.719 66.851 1.00 62.39 189 PHE B O 1
ATOM 4173 N N . GLN B 2 190 ? 8.388 -3.822 65.666 1.00 58.58 190 GLN B N 1
ATOM 4174 C CA . GLN B 2 190 ? 7.530 -3.162 66.640 1.00 58.47 190 GLN B CA 1
ATOM 4175 C C . GLN B 2 190 ? 6.205 -3.820 67.027 1.00 57.89 190 GLN B C 1
ATOM 4176 O O . GLN B 2 190 ? 5.342 -3.169 67.612 1.00 56.62 190 GLN B O 1
ATOM 4182 N N . ALA B 2 191 ? 6.043 -5.106 66.723 1.00 58.34 191 ALA B N 1
ATOM 4183 C CA . ALA B 2 191 ? 4.812 -5.811 67.071 1.00 59.20 191 ALA B CA 1
ATOM 4184 C C . ALA B 2 191 ? 4.615 -5.729 68.580 1.00 60.21 191 ALA B C 1
ATOM 4185 O O . ALA B 2 191 ? 3.484 -5.643 69.073 1.00 58.37 191 ALA B O 1
ATOM 4187 N N . GLY B 2 192 ? 5.732 -5.756 69.303 1.00 61.62 192 GLY B N 1
ATOM 4188 C CA . GLY B 2 192 ? 5.683 -5.663 70.748 1.00 63.99 192 GLY B CA 1
ATOM 4189 C C . GLY B 2 192 ? 4.996 -4.382 71.180 1.00 65.61 192 GLY B C 1
ATOM 4190 O O . GLY B 2 192 ? 4.099 -4.406 72.020 1.00 65.86 192 GLY B O 1
ATOM 4191 N N . ASN B 2 193 ? 5.416 -3.263 70.594 1.00 67.52 193 ASN B N 1
ATOM 4192 C CA . ASN B 2 193 ? 4.849 -1.950 70.905 1.00 68.61 193 ASN B CA 1
ATOM 4193 C C . ASN B 2 193 ? 3.326 -1.989 70.882 1.00 68.84 193 ASN B C 1
ATOM 4194 O O . ASN B 2 193 ? 2.673 -1.836 71.915 1.00 68.98 193 ASN B O 1
ATOM 4199 N N . TYR B 2 194 ? 2.766 -2.201 69.694 1.00 68.83 194 TYR B N 1
ATOM 4200 C CA . TYR B 2 194 ? 1.318 -2.246 69.521 1.00 69.38 194 TYR B CA 1
ATOM 4201 C C . TYR B 2 194 ? 0.679 -3.237 70.486 1.00 69.73 194 TYR B C 1
ATOM 4202 O O . TYR B 2 194 ? -0.343 -2.943 71.106 1.00 70.08 194 TYR B O 1
ATOM 4211 N N . ALA B 2 195 ? 1.285 -4.414 70.605 1.00 69.96 195 ALA B N 1
ATOM 4212 C CA . ALA B 2 195 ? 0.776 -5.444 71.495 1.00 69.31 195 ALA B CA 1
ATOM 4213 C C . ALA B 2 195 ? 0.598 -4.859 72.897 1.00 69.39 195 ALA B C 1
ATOM 4214 O O . ALA B 2 195 ? -0.387 -5.141 73.586 1.00 68.82 195 ALA B O 1
ATOM 4216 N N . SER B 2 196 ? 1.552 -4.027 73.306 1.00 69.57 196 SER B N 1
ATOM 4217 C CA . SER B 2 196 ? 1.522 -3.399 74.626 1.00 70.14 196 SER B CA 1
ATOM 4218 C C . SER B 2 196 ? 0.408 -2.384 74.753 1.00 70.13 196 SER B C 1
ATOM 4219 O O . SER B 2 196 ? -0.446 -2.497 75.633 1.00 70.12 196 SER B O 1
ATOM 4222 N N . MET B 2 197 ? 0.431 -1.387 73.872 1.00 70.27 197 MET B N 1
ATOM 4223 C CA . MET B 2 197 ? -0.567 -0.329 73.876 1.00 70.21 197 MET B CA 1
ATOM 4224 C C . MET B 2 197 ? -1.980 -0.853 73.683 1.00 70.86 197 MET B C 1
ATOM 4225 O O . MET B 2 197 ? -2.938 -0.244 74.152 1.00 70.45 197 MET B O 1
ATOM 4230 N N . PHE B 2 198 ? -2.125 -1.976 72.992 1.00 71.96 198 PHE B N 1
ATOM 4231 C CA . PHE B 2 198 ? -3.458 -2.531 72.816 1.00 74.31 198 PHE B CA 1
ATOM 4232 C C . PHE B 2 198 ? -3.939 -2.945 74.208 1.00 76.11 198 PHE B C 1
ATOM 4233 O O . PHE B 2 198 ? -5.135 -2.919 74.510 1.00 76.18 198 PHE B O 1
ATOM 4241 N N . TRP B 2 199 ? -2.988 -3.312 75.060 1.00 78.32 199 TRP B N 1
ATOM 4242 C CA . TRP B 2 199 ? -3.301 -3.705 76.424 1.00 81.05 199 TRP B CA 1
ATOM 4243 C C . TRP B 2 199 ? -3.664 -2.446 77.215 1.00 82.55 199 TRP B C 1
ATOM 4244 O O . TRP B 2 199 ? -4.817 -2.254 77.608 1.00 82.67 199 TRP B O 1
ATOM 4255 N N . LEU B 2 200 ? -2.674 -1.580 77.423 1.00 84.30 200 LEU B N 1
ATOM 4256 C CA . LEU B 2 200 ? -2.855 -0.331 78.168 1.00 86.06 200 LEU B CA 1
ATOM 4257 C C . LEU B 2 200 ? -4.051 0.498 77.704 1.00 86.71 200 LEU B C 1
ATOM 4258 O O . LEU B 2 200 ? -4.515 1.388 78.423 1.00 87.27 200 LEU B O 1
ATOM 4263 N N . THR B 2 201 ? -4.533 0.220 76.495 1.00 87.26 201 THR B N 1
ATOM 4264 C CA . THR B 2 201 ? -5.683 0.929 75.942 1.00 87.60 201 THR B CA 1
ATOM 4265 C C . THR B 2 201 ? -6.809 -0.066 75.802 1.00 87.73 201 THR B C 1
ATOM 4266 O O . THR B 2 201 ? -7.590 -0.010 74.847 1.00 87.27 201 THR B O 1
ATOM 4270 N N . ASP B 2 202 ? -6.875 -0.995 76.744 1.00 87.80 202 ASP B N 1
ATOM 4271 C CA . ASP B 2 202 ? -7.919 -1.990 76.700 1.00 88.63 202 ASP B CA 1
ATOM 4272 C C . ASP B 2 202 ? -9.029 -1.591 77.650 1.00 89.09 202 ASP B C 1
ATOM 4273 O O . ASP B 2 202 ? -8.823 -1.511 78.864 1.00 90.03 202 ASP B O 1
ATOM 4278 N N . LYS B 2 203 ? -10.201 -1.324 77.080 1.00 88.86 203 LYS B N 1
ATOM 4279 C CA . LYS B 2 203 ? -11.385 -0.945 77.842 1.00 88.31 203 LYS B CA 1
ATOM 4280 C C . LYS B 2 203 ? -11.341 0.454 78.478 1.00 87.96 203 LYS B C 1
ATOM 4281 O O . LYS B 2 203 ? -10.766 0.652 79.546 1.00 87.82 203 LYS B O 1
ATOM 4287 N N . LYS B 2 204 ? -11.953 1.417 77.790 1.00 87.50 204 LYS B N 1
ATOM 4288 C CA . LYS B 2 204 ? -12.065 2.810 78.236 1.00 86.88 204 LYS B CA 1
ATOM 4289 C C . LYS B 2 204 ? -10.786 3.638 78.482 1.00 85.50 204 LYS B C 1
ATOM 4290 O O . LYS B 2 204 ? -10.785 4.844 78.228 1.00 85.45 204 LYS B O 1
ATOM 4296 N N . ILE B 2 205 ? -9.711 3.019 78.969 1.00 83.40 205 ILE B N 1
ATOM 4297 C CA . ILE B 2 205 ? -8.473 3.762 79.240 1.00 81.79 205 ILE B CA 1
ATOM 4298 C C . ILE B 2 205 ? -7.857 4.410 77.997 1.00 80.85 205 ILE B C 1
ATOM 4299 O O . ILE B 2 205 ? -7.592 3.732 77.006 1.00 81.30 205 ILE B O 1
ATOM 4304 N N . MET B 2 206 ? -7.618 5.719 78.069 1.00 79.05 206 MET B N 1
ATOM 4305 C CA . MET B 2 206 ? -7.020 6.492 76.972 1.00 77.10 206 MET B CA 1
ATOM 4306 C C . MET B 2 206 ? -7.602 6.200 75.582 1.00 76.18 206 MET B C 1
ATOM 4307 O O . MET B 2 206 ? -7.015 5.450 74.802 1.00 76.98 206 MET B O 1
ATOM 4312 N N . PRO B 2 207 ? -8.756 6.805 75.246 1.00 74.71 207 PRO B N 1
ATOM 4313 C CA . PRO B 2 207 ? -9.394 6.591 73.940 1.00 73.59 207 PRO B CA 1
ATOM 4314 C C . PRO B 2 207 ? -8.531 7.068 72.778 1.00 72.05 207 PRO B C 1
ATOM 4315 O O . PRO B 2 207 ? -8.605 6.530 71.671 1.00 70.84 207 PRO B O 1
ATOM 4319 N N . GLY B 2 208 ? -7.721 8.087 73.049 1.00 70.54 208 GLY B N 1
ATOM 4320 C CA . GLY B 2 208 ? -6.855 8.655 72.032 1.00 69.18 208 GLY B CA 1
ATOM 4321 C C . GLY B 2 208 ? -5.747 7.728 71.584 1.00 67.93 208 GLY B C 1
ATOM 4322 O O . GLY B 2 208 ? -5.785 7.204 70.470 1.00 68.80 208 GLY B O 1
ATOM 4323 N N . LEU B 2 209 ? -4.753 7.528 72.444 1.00 65.83 209 LEU B N 1
ATOM 4324 C CA . LEU B 2 209 ? -3.642 6.649 72.118 1.00 63.44 209 LEU B CA 1
ATOM 4325 C C . LEU B 2 209 ? -4.182 5.358 71.528 1.00 61.62 209 LEU B C 1
ATOM 4326 O O . LEU B 2 209 ? -3.500 4.677 70.771 1.00 61.44 209 LEU B O 1
ATOM 4331 N N . ALA B 2 210 ? -5.420 5.037 71.881 1.00 60.35 210 ALA B N 1
ATOM 4332 C CA . ALA B 2 210 ? -6.072 3.830 71.404 1.00 59.00 210 ALA B CA 1
ATOM 4333 C C . ALA B 2 210 ? -6.375 3.893 69.905 1.00 59.07 210 ALA B C 1
ATOM 4334 O O . ALA B 2 210 ? -6.029 2.964 69.168 1.00 60.26 210 ALA B O 1
ATOM 4336 N N . MET B 2 211 ? -7.012 4.974 69.450 1.00 57.40 211 MET B N 1
ATOM 4337 C CA . MET B 2 211 ? -7.342 5.121 68.028 1.00 56.91 211 MET B CA 1
ATOM 4338 C C . MET B 2 211 ? -6.059 5.256 67.217 1.00 56.23 211 MET B C 1
ATOM 4339 O O . MET B 2 211 ? -5.907 4.631 66.163 1.00 56.38 211 MET B O 1
ATOM 4344 N N . ALA B 2 212 ? -5.139 6.078 67.715 1.00 54.54 212 ALA B N 1
ATOM 4345 C CA . ALA B 2 212 ? -3.862 6.284 67.048 1.00 52.81 212 ALA B CA 1
ATOM 4346 C C . ALA B 2 212 ? -3.143 4.957 66.901 1.00 51.99 212 ALA B C 1
ATOM 4347 O O . ALA B 2 212 ? -2.538 4.691 65.870 1.00 53.07 212 ALA B O 1
ATOM 4349 N N . ASN B 2 213 ? -3.209 4.120 67.929 1.00 50.86 213 ASN B N 1
ATOM 4350 C CA . ASN B 2 213 ? -2.546 2.830 67.870 1.00 49.72 213 ASN B CA 1
ATOM 4351 C C . ASN B 2 213 ? -3.293 1.887 66.941 1.00 49.71 213 ASN B C 1
ATOM 4352 O O . ASN B 2 213 ? -2.689 1.227 66.109 1.00 49.62 213 ASN B O 1
ATOM 4357 N N . ARG B 2 214 ? -4.609 1.818 67.081 1.00 49.62 214 ARG B N 1
ATOM 4358 C CA . ARG B 2 214 ? -5.394 0.939 66.218 1.00 50.87 214 ARG B CA 1
ATOM 4359 C C . ARG B 2 214 ? -5.027 1.190 64.743 1.00 50.16 214 ARG B C 1
ATOM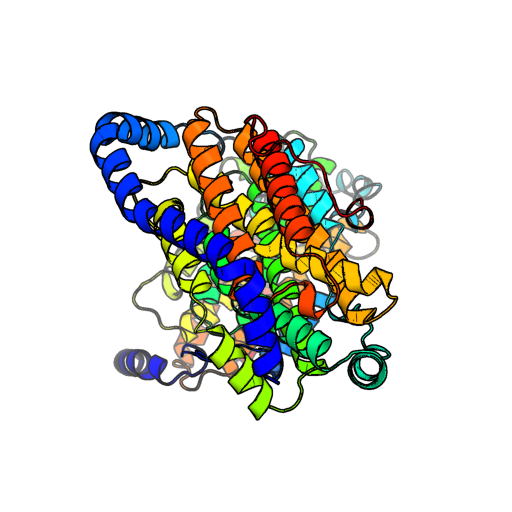 4360 O O . ARG B 2 214 ? -4.817 0.247 63.975 1.00 49.90 214 ARG B O 1
ATOM 4368 N N . ASN B 2 215 ? -4.924 2.466 64.371 1.00 48.81 215 ASN B N 1
ATOM 4369 C CA . ASN B 2 215 ? -4.599 2.874 63.000 1.00 47.41 215 ASN B CA 1
ATOM 4370 C C . ASN B 2 215 ? -3.215 2.503 62.492 1.00 46.20 215 ASN B C 1
ATOM 4371 O O . ASN B 2 215 ? -3.064 1.885 61.443 1.00 46.13 215 ASN B O 1
ATOM 4376 N N . ILE B 2 216 ? -2.203 2.945 63.223 1.00 44.81 216 ILE B N 1
ATOM 4377 C CA . ILE B 2 216 ? -0.825 2.692 62.852 1.00 43.63 216 ILE B CA 1
ATOM 4378 C C . ILE B 2 216 ? -0.636 1.192 62.651 1.00 43.44 216 ILE B C 1
ATOM 4379 O O . ILE B 2 216 ? -0.024 0.750 61.672 1.00 44.56 216 ILE B O 1
ATOM 4384 N N . CYS B 2 217 ? -1.203 0.411 63.557 1.00 41.62 217 CYS B N 1
ATOM 4385 C CA . CYS B 2 217 ? -1.083 -1.026 63.479 1.00 39.86 217 CYS B CA 1
ATOM 4386 C C . CYS B 2 217 ? -1.767 -1.506 62.221 1.00 38.34 217 CYS B C 1
ATOM 4387 O O . CYS B 2 217 ? -1.262 -2.389 61.539 1.00 39.29 217 CYS B O 1
ATOM 4390 N N . ARG B 2 218 ? -2.917 -0.931 61.901 1.00 36.51 218 ARG B N 1
ATOM 4391 C CA . ARG B 2 218 ? -3.618 -1.349 60.690 1.00 36.99 218 ARG B CA 1
ATOM 4392 C C . ARG B 2 218 ? -2.785 -1.037 59.427 1.00 37.42 218 ARG B C 1
ATOM 4393 O O . ARG B 2 218 ? -2.624 -1.890 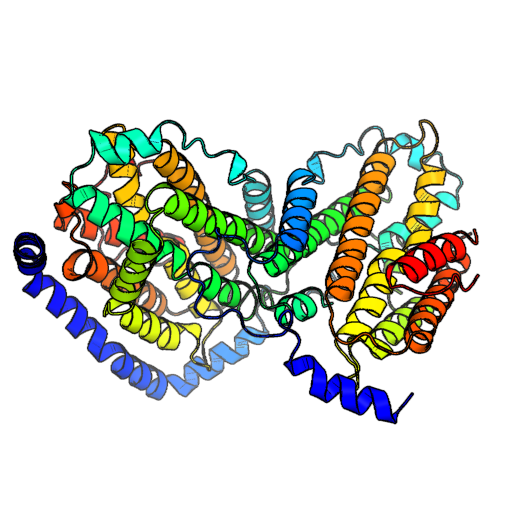58.546 1.00 36.75 218 ARG B O 1
ATOM 4401 N N . ASP B 2 219 ? -2.247 0.182 59.356 1.00 36.92 219 ASP B N 1
ATOM 4402 C CA . ASP B 2 219 ? -1.447 0.610 58.219 1.00 35.56 219 ASP B CA 1
ATOM 4403 C C . ASP B 2 219 ? -0.118 -0.127 58.160 1.00 36.07 219 ASP B C 1
ATOM 4404 O O . ASP B 2 219 ? 0.364 -0.485 57.073 1.00 36.08 219 ASP B O 1
ATOM 4409 N N . ARG B 2 220 ? 0.492 -0.342 59.322 1.00 34.81 220 ARG B N 1
ATOM 4410 C CA . ARG B 2 220 ? 1.775 -1.033 59.355 1.00 32.94 220 ARG B CA 1
ATOM 4411 C C . ARG B 2 220 ? 1.553 -2.447 58.837 1.00 30.99 220 ARG B C 1
ATOM 4412 O O . ARG B 2 220 ? 2.400 -3.016 58.150 1.00 30.11 220 ARG B O 1
ATOM 4420 N N . GLY B 2 221 ? 0.390 -2.998 59.154 1.00 28.80 221 GLY B N 1
ATOM 4421 C CA . GLY B 2 221 ? 0.072 -4.328 58.692 1.00 27.81 221 GLY B CA 1
ATOM 4422 C C . GLY B 2 221 ? 0.025 -4.324 57.185 1.00 27.69 221 GLY B C 1
ATOM 4423 O O . GLY B 2 221 ? 0.639 -5.182 56.542 1.00 29.06 221 GLY B O 1
ATOM 4424 N N . ALA B 2 222 ? -0.703 -3.356 56.619 1.00 26.58 222 ALA B N 1
ATOM 4425 C CA . ALA B 2 222 ? -0.826 -3.226 55.168 1.00 24.33 222 ALA B CA 1
ATOM 4426 C C . ALA B 2 222 ? 0.543 -3.018 54.544 1.00 25.37 222 ALA B C 1
ATOM 4427 O O . ALA B 2 222 ? 0.882 -3.678 53.569 1.00 25.47 222 ALA B O 1
ATOM 4429 N N . TYR B 2 223 ? 1.339 -2.105 55.094 1.00 27.50 223 TYR B N 1
ATOM 4430 C CA . TYR B 2 223 ? 2.666 -1.875 54.529 1.00 29.26 223 TYR B CA 1
ATOM 4431 C C . TYR B 2 223 ? 3.488 -3.173 54.549 1.00 29.86 223 TYR B C 1
ATOM 4432 O O . TYR B 2 223 ? 4.349 -3.369 53.687 1.00 31.43 223 TYR B O 1
ATOM 4441 N N . THR B 2 224 ? 3.239 -4.058 55.518 1.00 30.32 224 THR B N 1
ATOM 4442 C CA . THR B 2 224 ? 3.991 -5.316 55.573 1.00 31.14 224 THR B CA 1
ATOM 4443 C C . THR B 2 224 ? 3.456 -6.240 54.487 1.00 30.17 224 THR B C 1
ATOM 4444 O O . THR B 2 224 ? 4.224 -6.845 53.739 1.00 28.94 224 THR B O 1
ATOM 4448 N N . ASP B 2 225 ? 2.133 -6.331 54.398 1.00 30.69 225 ASP B N 1
ATOM 4449 C CA . ASP B 2 225 ? 1.489 -7.150 53.375 1.00 30.72 225 ASP B CA 1
ATOM 4450 C C . ASP B 2 225 ? 1.975 -6.774 51.995 1.00 29.88 225 ASP B C 1
ATOM 4451 O O . ASP B 2 225 ? 2.248 -7.636 51.175 1.00 30.13 225 ASP B O 1
ATOM 4456 N N . PHE B 2 226 ? 2.061 -5.477 51.730 1.00 30.47 226 PHE B N 1
ATOM 4457 C CA . PHE B 2 226 ? 2.484 -5.028 50.417 1.00 30.10 226 PHE B CA 1
ATOM 4458 C C . PHE B 2 226 ? 3.766 -5.722 50.003 1.00 31.06 226 PHE B C 1
ATOM 4459 O O . PHE B 2 226 ? 3.943 -6.048 48.828 1.00 32.41 226 PHE B O 1
ATOM 4467 N N . SER B 2 227 ? 4.663 -5.963 50.953 1.00 30.76 227 SER B N 1
ATOM 4468 C CA . SER B 2 227 ? 5.907 -6.631 50.600 1.00 31.39 227 SER B CA 1
ATOM 4469 C C . SER B 2 227 ? 5.660 -8.121 50.387 1.00 31.89 227 SER B C 1
ATOM 4470 O O . SER B 2 227 ? 6.379 -8.775 49.637 1.00 31.09 227 SER B O 1
ATOM 4473 N N . CYS B 2 228 ? 4.630 -8.661 51.031 1.00 32.99 228 CYS B N 1
ATOM 4474 C CA . CYS B 2 228 ? 4.296 -10.066 50.839 1.00 33.65 228 CYS B CA 1
ATOM 4475 C C . CYS B 2 228 ? 3.625 -10.194 49.481 1.00 34.01 228 CYS B C 1
ATOM 4476 O O . CYS B 2 228 ? 3.700 -11.231 48.833 1.00 35.20 228 CYS B O 1
ATOM 4479 N N . LEU B 2 229 ? 2.969 -9.120 49.058 1.00 34.46 229 LEU B N 1
ATOM 4480 C CA . LEU B 2 229 ? 2.305 -9.088 47.768 1.00 34.07 229 LEU B CA 1
ATOM 4481 C C . LEU B 2 229 ? 3.336 -8.982 46.649 1.00 35.13 229 LEU B C 1
ATOM 4482 O O . LEU B 2 229 ? 3.200 -9.633 45.616 1.00 35.67 229 LEU B O 1
ATOM 4487 N N . LEU B 2 230 ? 4.356 -8.151 46.835 1.00 34.83 230 LEU B N 1
ATOM 4488 C CA . LEU B 2 230 ? 5.382 -8.025 45.809 1.00 36.61 230 LEU B CA 1
ATOM 4489 C C . LEU B 2 230 ? 6.090 -9.364 45.721 1.00 40.02 230 LEU B C 1
ATOM 4490 O O . LEU B 2 230 ? 6.112 -10.006 44.666 1.00 40.52 230 LEU B O 1
ATOM 4495 N N . PHE B 2 231 ? 6.650 -9.790 46.847 1.00 43.09 231 PHE B N 1
ATOM 4496 C CA . PHE B 2 231 ? 7.345 -11.063 46.910 1.00 45.26 231 PHE B CA 1
ATOM 4497 C C . PHE B 2 231 ? 6.548 -12.121 46.139 1.00 44.71 231 PHE B C 1
ATOM 4498 O O . PHE B 2 231 ? 7.066 -12.767 45.227 1.00 44.59 231 PHE B O 1
ATOM 4506 N N . ALA B 2 232 ? 5.281 -12.278 46.502 1.00 42.74 232 ALA B N 1
ATOM 4507 C CA . ALA B 2 232 ? 4.422 -13.257 45.853 1.00 41.62 232 ALA B CA 1
ATOM 4508 C C . ALA B 2 232 ? 4.511 -13.212 44.338 1.00 40.96 232 ALA B C 1
ATOM 4509 O O . ALA B 2 232 ? 4.430 -14.239 43.677 1.00 42.39 232 ALA B O 1
ATOM 4511 N N . HIS B 2 233 ? 4.690 -12.028 43.776 1.00 40.32 233 HIS B N 1
ATOM 4512 C CA . HIS B 2 233 ? 4.762 -11.917 42.328 1.00 40.20 233 HIS B CA 1
ATOM 4513 C C . HIS B 2 233 ? 6.152 -12.120 41.749 1.00 39.68 233 HIS B C 1
ATOM 4514 O O . HIS B 2 233 ? 6.378 -11.906 40.564 1.00 39.76 233 HIS B O 1
ATOM 4521 N N . LEU B 2 234 ? 7.084 -12.548 42.586 1.00 39.16 234 LEU B N 1
ATOM 4522 C CA . LEU B 2 234 ? 8.442 -12.786 42.136 1.00 38.73 234 LEU B CA 1
ATOM 4523 C C . LEU B 2 234 ? 8.523 -14.187 41.541 1.00 39.64 234 LEU B C 1
ATOM 4524 O O . LEU B 2 234 ? 8.105 -15.160 42.171 1.00 40.56 234 LEU B O 1
ATOM 4529 N N . ARG B 2 235 ? 9.056 -14.278 40.325 1.00 39.41 235 ARG B N 1
ATOM 4530 C CA . ARG B 2 235 ? 9.185 -15.544 39.607 1.00 39.75 235 ARG B CA 1
ATOM 4531 C C . ARG B 2 235 ? 10.224 -16.494 40.195 1.00 42.07 235 ARG B C 1
ATOM 4532 O O . ARG B 2 235 ? 10.090 -17.720 40.116 1.00 42.06 235 ARG B O 1
ATOM 4540 N N . THR B 2 236 ? 11.263 -15.903 40.771 1.00 43.83 236 THR B N 1
ATOM 4541 C CA . THR B 2 236 ? 12.365 -16.631 41.377 1.00 44.79 236 THR B CA 1
ATOM 4542 C C . THR B 2 236 ? 12.377 -16.317 42.873 1.00 46.71 236 THR B C 1
ATOM 4543 O O . THR B 2 236 ? 12.801 -15.232 43.279 1.00 47.13 236 THR B O 1
ATOM 4547 N N . LYS B 2 237 ? 11.902 -17.249 43.690 1.00 47.96 237 LYS B N 1
ATOM 4548 C CA . LYS B 2 237 ? 11.898 -17.041 45.132 1.00 49.97 237 LYS B CA 1
ATOM 4549 C C . LYS B 2 237 ? 13.255 -17.503 45.666 1.00 52.07 237 LYS B C 1
ATOM 4550 O O . LYS B 2 237 ? 13.930 -18.309 45.038 1.00 51.12 237 LYS B O 1
ATOM 4556 N N . PRO B 2 238 ? 13.684 -16.979 46.819 1.00 54.67 238 PRO B N 1
ATOM 4557 C CA . PRO B 2 238 ? 14.974 -17.395 47.378 1.00 56.67 238 PRO B CA 1
ATOM 4558 C C . PRO B 2 238 ? 14.729 -18.692 48.144 1.00 58.42 238 PRO B C 1
ATOM 4559 O O . PRO B 2 238 ? 13.578 -19.114 48.269 1.00 58.04 238 PRO B O 1
ATOM 4563 N N . ASN B 2 239 ? 15.787 -19.318 48.660 1.00 60.33 239 ASN B N 1
ATOM 4564 C CA . ASN B 2 239 ? 15.638 -20.590 49.381 1.00 60.48 239 ASN B CA 1
ATOM 4565 C C . ASN B 2 239 ? 14.754 -20.455 50.612 1.00 60.56 239 ASN B C 1
ATOM 4566 O O . ASN B 2 239 ? 14.903 -19.515 51.390 1.00 60.45 239 ASN B O 1
ATOM 4571 N N . PRO B 2 240 ? 13.829 -21.406 50.816 1.00 60.70 240 PRO B N 1
ATOM 4572 C CA . PRO B 2 240 ? 12.925 -21.364 51.972 1.00 61.42 240 PRO B CA 1
ATOM 4573 C C . PRO B 2 240 ? 13.615 -21.212 53.333 1.00 61.86 240 PRO B C 1
ATOM 4574 O O . PRO B 2 240 ? 13.026 -20.671 54.276 1.00 62.53 240 PRO B O 1
ATOM 4578 N N . LYS B 2 241 ? 14.857 -21.683 53.435 1.00 61.95 241 LYS B N 1
ATOM 4579 C CA . LYS B 2 241 ? 15.599 -21.595 54.694 1.00 61.71 241 LYS B CA 1
ATOM 4580 C C . LYS B 2 241 ? 16.063 -20.173 55.000 1.00 60.86 241 LYS B C 1
ATOM 4581 O O . LYS B 2 241 ? 15.945 -19.721 56.139 1.00 60.88 241 LYS B O 1
ATOM 4587 N N . ILE B 2 242 ? 16.582 -19.470 53.992 1.00 60.12 242 ILE B N 1
ATOM 4588 C CA . ILE B 2 242 ? 17.043 -18.094 54.177 1.00 58.56 242 ILE B CA 1
ATOM 4589 C C . ILE B 2 242 ? 15.907 -17.239 54.743 1.00 59.64 242 ILE B C 1
ATOM 4590 O O . ILE B 2 242 ? 16.128 -16.390 55.609 1.00 60.94 242 ILE B O 1
ATOM 4595 N N . ILE B 2 243 ? 14.692 -17.462 54.251 1.00 58.97 243 ILE B N 1
ATOM 4596 C CA . ILE B 2 243 ? 13.540 -16.721 54.734 1.00 59.60 243 ILE B CA 1
ATOM 4597 C C . ILE B 2 243 ? 13.458 -16.912 56.241 1.00 60.64 243 ILE B C 1
ATOM 4598 O O . ILE B 2 243 ? 13.598 -15.962 57.015 1.00 59.45 243 ILE B O 1
ATOM 4603 N N . GLU B 2 244 ? 13.231 -18.153 56.652 1.00 62.21 244 GLU B N 1
ATOM 4604 C CA . GLU B 2 244 ? 13.148 -18.464 58.067 1.00 64.16 244 GLU B CA 1
ATOM 4605 C C . GLU B 2 244 ? 14.409 -17.978 58.793 1.00 64.67 244 GLU B C 1
ATOM 4606 O O . GLU B 2 244 ? 14.394 -17.784 60.007 1.00 63.96 244 GLU B O 1
ATOM 4612 N N . LYS B 2 245 ? 15.497 -17.776 58.048 1.00 65.67 245 LYS B N 1
ATOM 4613 C CA . LYS B 2 245 ? 16.746 -17.306 58.643 1.00 67.08 245 LYS B CA 1
ATOM 4614 C C . LYS B 2 245 ? 16.719 -15.794 58.864 1.00 67.72 245 LYS B C 1
ATOM 4615 O O . LYS B 2 245 ? 17.381 -15.281 59.769 1.00 68.27 245 LYS B O 1
ATOM 4621 N N . ILE B 2 246 ? 15.948 -15.087 58.041 1.00 67.65 246 ILE B N 1
ATOM 4622 C CA . ILE B 2 246 ? 15.836 -13.635 58.152 1.00 66.56 246 ILE B CA 1
ATOM 4623 C C . ILE B 2 246 ? 14.851 -13.228 59.248 1.00 66.20 246 ILE B C 1
ATOM 4624 O O . ILE B 2 246 ? 15.117 -12.305 60.018 1.00 64.88 246 ILE B O 1
ATOM 4629 N N . ILE B 2 247 ? 13.720 -13.924 59.318 1.00 66.21 247 ILE B N 1
ATOM 4630 C CA . ILE B 2 247 ? 12.706 -13.631 60.325 1.00 66.91 247 ILE B CA 1
ATOM 4631 C C . ILE B 2 247 ? 13.202 -13.884 61.746 1.00 67.66 247 ILE B C 1
ATOM 4632 O O . ILE B 2 247 ? 13.121 -13.005 62.610 1.00 67.55 247 ILE B O 1
ATOM 4637 N N . THR B 2 248 ? 13.696 -15.096 61.984 1.00 68.13 248 THR B N 1
ATOM 4638 C CA . THR B 2 248 ? 14.196 -15.481 63.295 1.00 67.52 248 THR B CA 1
ATOM 4639 C C . THR B 2 248 ? 15.055 -14.370 63.880 1.00 67.24 248 THR B C 1
ATOM 4640 O O . THR B 2 248 ? 14.771 -13.871 64.972 1.00 67.54 248 THR B O 1
ATOM 4644 N N . GLU B 2 249 ? 16.094 -13.976 63.149 1.00 66.37 249 GLU B N 1
ATOM 4645 C CA . GLU B 2 249 ? 16.987 -12.914 63.608 1.00 66.09 249 GLU B CA 1
ATOM 4646 C C . GLU B 2 249 ? 16.241 -11.668 64.105 1.00 66.56 249 GLU B C 1
ATOM 4647 O O . GLU B 2 249 ? 16.600 -11.103 65.139 1.00 66.77 249 GLU B O 1
ATOM 4653 N N . ALA B 2 250 ? 15.213 -11.245 63.370 1.00 67.13 250 ALA B N 1
ATOM 4654 C CA . ALA B 2 250 ? 14.427 -10.070 63.744 1.00 66.87 250 ALA B CA 1
ATOM 4655 C C . ALA B 2 250 ? 13.575 -10.385 64.964 1.00 67.50 250 ALA B C 1
ATOM 4656 O O . ALA B 2 250 ? 13.237 -9.495 65.749 1.00 68.64 250 ALA B O 1
ATOM 4658 N N . VAL B 2 251 ? 13.213 -11.651 65.120 1.00 67.29 251 VAL B N 1
ATOM 4659 C CA . VAL B 2 251 ? 12.422 -12.045 66.270 1.00 67.43 251 VAL B CA 1
ATOM 4660 C C . VAL B 2 251 ? 13.341 -11.991 67.486 1.00 68.69 251 VAL B C 1
ATOM 4661 O O . VAL B 2 251 ? 12.905 -11.684 68.590 1.00 68.61 251 VAL B O 1
ATOM 4665 N N . GLU B 2 252 ? 14.622 -12.272 67.276 1.00 70.26 252 GLU B N 1
ATOM 4666 C CA . GLU B 2 252 ? 15.583 -12.217 68.372 1.00 72.99 252 GLU B CA 1
ATOM 4667 C C . GLU B 2 252 ? 15.866 -10.760 68.720 1.00 73.23 252 GLU B C 1
ATOM 4668 O O . GLU B 2 252 ? 15.887 -10.387 69.894 1.00 74.95 252 GLU B O 1
ATOM 4674 N N . ILE B 2 253 ? 16.081 -9.938 67.698 1.00 72.47 253 ILE B N 1
ATOM 4675 C CA . ILE B 2 253 ? 16.359 -8.528 67.915 1.00 71.49 253 ILE B CA 1
ATOM 4676 C C . ILE B 2 253 ? 15.115 -7.838 68.473 1.00 72.97 253 ILE B C 1
ATOM 4677 O O . ILE B 2 253 ? 15.209 -6.749 69.036 1.00 73.42 253 ILE B O 1
ATOM 4682 N N . GLU B 2 254 ? 13.950 -8.468 68.322 1.00 74.21 254 GLU B N 1
ATOM 4683 C CA . GLU B 2 254 ? 12.708 -7.882 68.831 1.00 75.25 254 GLU B CA 1
ATOM 4684 C C . GLU B 2 254 ? 12.490 -8.193 70.302 1.00 75.99 254 GLU B C 1
ATOM 4685 O O . GLU B 2 254 ? 12.341 -7.282 71.111 1.00 76.30 254 GLU B O 1
ATOM 4691 N N . LYS B 2 255 ? 12.458 -9.480 70.638 1.00 77.16 255 LYS B N 1
ATOM 4692 C CA . LYS B 2 255 ? 12.263 -9.917 72.018 1.00 77.43 255 LYS B CA 1
ATOM 4693 C C . LYS B 2 255 ? 13.206 -9.129 72.913 1.00 78.00 255 LYS B C 1
ATOM 4694 O O . LYS B 2 255 ? 12.832 -8.689 74.005 1.00 77.92 255 LYS B O 1
ATOM 4700 N N . GLU B 2 256 ? 14.430 -8.953 72.425 1.00 78.70 256 GLU B N 1
ATOM 4701 C CA . GLU B 2 256 ? 15.469 -8.227 73.141 1.00 80.32 256 GLU B CA 1
ATOM 4702 C C . GLU B 2 256 ? 14.959 -6.960 73.833 1.00 81.72 256 GLU B C 1
ATOM 4703 O O . GLU B 2 256 ? 14.428 -7.029 74.945 1.00 81.76 256 GLU B O 1
ATOM 4709 N N . TYR B 2 257 ? 15.105 -5.808 73.178 1.00 83.46 257 TYR B N 1
ATOM 4710 C CA . TYR B 2 257 ? 14.672 -4.548 73.778 1.00 85.44 257 TYR B CA 1
ATOM 4711 C C . TYR B 2 257 ? 13.197 -4.511 74.202 1.00 86.81 257 TYR B C 1
ATOM 4712 O O . TYR B 2 257 ? 12.816 -3.738 75.090 1.00 87.11 257 TYR B O 1
ATOM 4721 N N . TYR B 2 258 ? 12.377 -5.359 73.584 1.00 87.66 258 TYR B N 1
ATOM 4722 C CA . TYR B 2 258 ? 10.954 -5.432 73.901 1.00 87.89 258 TYR B CA 1
ATOM 4723 C C . TYR B 2 258 ? 10.754 -5.874 75.348 1.00 88.10 258 TYR B C 1
ATOM 4724 O O . TYR B 2 258 ? 9.735 -5.567 75.970 1.00 88.05 258 TYR B O 1
ATOM 4733 N N . SER B 2 259 ? 11.741 -6.590 75.878 1.00 88.73 259 SER B N 1
ATOM 4734 C CA . SER B 2 259 ? 11.698 -7.066 77.258 1.00 89.51 259 SER B CA 1
ATOM 4735 C C . SER B 2 259 ? 12.970 -6.660 78.012 1.00 89.82 259 SER B C 1
ATOM 4736 O O . SER B 2 259 ? 13.338 -7.280 79.007 1.00 88.96 259 SER B O 1
ATOM 4739 N N . ASN B 2 260 ? 13.640 -5.622 77.522 1.00 90.68 260 ASN B N 1
ATOM 4740 C CA . ASN B 2 260 ? 14.858 -5.115 78.151 1.00 91.35 260 ASN B CA 1
ATOM 4741 C C . ASN B 2 260 ? 14.731 -3.609 78.401 1.00 92.61 260 ASN B C 1
ATOM 4742 O O . ASN B 2 260 ? 15.377 -3.065 79.298 1.00 93.03 260 ASN B O 1
ATOM 4747 N N . SER B 2 261 ? 13.902 -2.934 77.606 1.00 93.73 261 SER B N 1
ATOM 4748 C CA . SER B 2 261 ? 13.692 -1.499 77.783 1.00 93.83 261 SER B CA 1
ATOM 4749 C C . SER B 2 261 ? 12.821 -1.324 79.025 1.00 94.48 261 SER B C 1
ATOM 4750 O O . SER B 2 261 ? 13.269 -0.769 80.030 1.00 94.81 261 SER B O 1
ATOM 4753 N N . LEU B 2 262 ? 11.580 -1.809 78.950 1.00 94.61 262 LEU B N 1
ATOM 4754 C CA . LEU B 2 262 ? 10.639 -1.722 80.065 1.00 94.85 262 LEU B CA 1
ATOM 4755 C C . LEU B 2 262 ? 9.850 -3.025 80.193 1.00 95.11 262 LEU B C 1
ATOM 4756 O O . LEU B 2 262 ? 9.713 -3.768 79.218 1.00 95.57 262 LEU B O 1
ATOM 4761 N N . PRO B 2 263 ? 9.310 -3.313 81.393 1.00 94.94 263 PRO B N 1
ATOM 4762 C CA . PRO B 2 263 ? 8.538 -4.542 81.617 1.00 95.26 263 PRO B CA 1
ATOM 4763 C C . PRO B 2 263 ? 7.533 -4.820 80.505 1.00 95.09 263 PRO B C 1
ATOM 4764 O O . PRO B 2 263 ? 7.418 -4.049 79.554 1.00 95.17 263 PRO B O 1
ATOM 4768 N N . HIS B 2 275 ? 3.302 -11.063 75.413 1.00 75.41 275 HIS B N 1
ATOM 4769 C CA . HIS B 2 275 ? 4.645 -11.462 75.805 1.00 74.90 275 HIS B CA 1
ATOM 4770 C C . HIS B 2 275 ? 5.367 -12.093 74.621 1.00 75.19 275 HIS B C 1
ATOM 4771 O O . HIS B 2 275 ? 6.017 -11.404 73.831 1.00 73.98 275 HIS B O 1
ATOM 4778 N N . THR B 2 276 ? 5.244 -13.412 74.509 1.00 76.52 276 THR B N 1
ATOM 4779 C CA . THR B 2 276 ? 5.860 -14.169 73.423 1.00 77.35 276 THR B CA 1
ATOM 4780 C C . THR B 2 276 ? 4.965 -13.995 72.210 1.00 77.25 276 THR B C 1
ATOM 4781 O O . THR B 2 276 ? 4.853 -14.893 71.376 1.00 77.65 276 THR B O 1
ATOM 4785 N N . TYR B 2 277 ? 4.312 -12.839 72.143 1.00 77.46 277 TYR B N 1
ATOM 4786 C CA . TYR B 2 277 ? 3.406 -12.489 71.053 1.00 76.50 277 TYR B CA 1
ATOM 4787 C C . TYR B 2 277 ? 4.135 -12.473 69.712 1.00 75.72 277 TYR B C 1
ATOM 4788 O O . TYR B 2 277 ? 3.559 -12.799 68.671 1.00 75.39 277 TYR B O 1
ATOM 4797 N N . ILE B 2 278 ? 5.410 -12.104 69.758 1.00 74.87 278 ILE B N 1
ATOM 4798 C CA . ILE B 2 278 ? 6.252 -12.024 68.577 1.00 74.26 278 ILE B CA 1
ATOM 4799 C C . ILE B 2 278 ? 6.253 -13.305 67.763 1.00 75.05 278 ILE B C 1
ATOM 4800 O O . ILE B 2 278 ? 6.160 -13.270 66.536 1.00 75.13 278 ILE B O 1
ATOM 4805 N N . GLU B 2 279 ? 6.380 -14.438 68.446 1.00 75.65 279 GLU B N 1
ATOM 4806 C CA . GLU B 2 279 ? 6.400 -15.729 67.766 1.00 75.37 279 GLU B CA 1
ATOM 4807 C C . GLU B 2 279 ? 5.119 -15.939 66.961 1.00 73.89 279 GLU B C 1
ATOM 4808 O O . GLU B 2 279 ? 5.162 -16.425 65.833 1.00 73.79 279 GLU B O 1
ATOM 4814 N N . PHE B 2 280 ? 3.983 -15.565 67.534 1.00 72.10 280 PHE B N 1
ATOM 4815 C CA . PHE B 2 280 ? 2.713 -15.714 66.840 1.00 71.22 280 PHE B CA 1
ATOM 4816 C C . PHE B 2 280 ? 2.756 -14.984 65.512 1.00 71.36 280 PHE B C 1
ATOM 4817 O O . PHE B 2 280 ? 2.512 -15.568 64.456 1.00 71.76 280 PHE B O 1
ATOM 4825 N N . VAL B 2 281 ? 3.052 -13.691 65.583 1.00 71.33 281 VAL B N 1
ATOM 4826 C CA . VAL B 2 281 ? 3.152 -12.851 64.400 1.00 71.46 281 VAL B CA 1
ATOM 4827 C C . VAL B 2 281 ? 4.256 -13.390 63.501 1.00 72.03 281 VAL B C 1
ATOM 4828 O O . VAL B 2 281 ? 4.073 -13.554 62.296 1.00 72.79 281 VAL B O 1
ATOM 4832 N N . ALA B 2 282 ? 5.405 -13.670 64.097 1.00 72.12 282 ALA B N 1
ATOM 4833 C CA . ALA B 2 282 ? 6.539 -14.185 63.352 1.00 72.27 282 ALA B CA 1
ATOM 4834 C C . ALA B 2 282 ? 6.159 -15.365 62.454 1.00 72.41 282 ALA B C 1
ATOM 4835 O O . ALA B 2 282 ? 6.755 -15.553 61.394 1.00 72.44 282 ALA B O 1
ATOM 4837 N N . ASP B 2 283 ? 5.172 -16.157 62.869 1.00 72.08 283 ASP B N 1
ATOM 4838 C CA . ASP B 2 283 ? 4.754 -17.306 62.068 1.00 72.34 283 ASP B CA 1
ATOM 4839 C C . ASP B 2 283 ? 3.812 -16.907 60.949 1.00 71.03 283 ASP B C 1
ATOM 4840 O O . ASP B 2 283 ? 3.937 -17.393 59.825 1.00 71.30 283 ASP B O 1
ATOM 4845 N N . GLY B 2 284 ? 2.863 -16.031 61.263 1.00 69.32 284 GLY B N 1
ATOM 4846 C CA . GLY B 2 284 ? 1.921 -15.575 60.259 1.00 66.94 284 GLY B CA 1
ATOM 4847 C C . GLY B 2 284 ? 2.656 -14.984 59.073 1.00 65.47 284 GLY B C 1
ATOM 4848 O O . GLY B 2 284 ? 2.289 -15.211 57.920 1.00 64.74 284 GLY B O 1
ATOM 4849 N N . LEU B 2 285 ? 3.702 -14.217 59.359 1.00 64.44 285 LEU B N 1
ATOM 4850 C CA . LEU B 2 285 ? 4.501 -13.605 58.310 1.00 64.02 285 LEU B CA 1
ATOM 4851 C C . LEU B 2 285 ? 5.286 -14.698 57.592 1.00 64.63 285 LEU B C 1
ATOM 4852 O O . LEU B 2 285 ? 5.464 -14.646 56.374 1.00 65.50 285 LEU B O 1
ATOM 4857 N N . LEU B 2 286 ? 5.755 -15.687 58.349 1.00 64.62 286 LEU B N 1
ATOM 4858 C CA . LEU B 2 286 ? 6.511 -16.785 57.759 1.00 64.41 286 LEU B CA 1
ATOM 4859 C C . LEU B 2 286 ? 5.634 -17.453 56.712 1.00 64.74 286 LEU B C 1
ATOM 4860 O O . LEU B 2 286 ? 6.091 -17.794 55.620 1.00 65.10 286 LEU B O 1
ATOM 4865 N N . GLN B 2 287 ? 4.365 -17.631 57.058 1.00 64.50 287 GLN B N 1
ATOM 4866 C CA . GLN B 2 287 ? 3.410 -18.246 56.156 1.00 64.38 287 GLN B CA 1
ATOM 4867 C C . GLN B 2 287 ? 3.181 -17.280 55.015 1.00 63.65 287 GLN B C 1
ATOM 4868 O O . GLN B 2 287 ? 2.953 -17.682 53.875 1.00 62.92 287 GLN B O 1
ATOM 4874 N N . GLY B 2 288 ? 3.251 -15.996 55.346 1.00 63.50 288 GLY B N 1
ATOM 4875 C CA . GLY B 2 288 ? 3.053 -14.950 54.363 1.00 63.10 288 GLY B CA 1
ATOM 4876 C C . GLY B 2 288 ? 3.966 -15.090 53.167 1.00 63.07 288 GLY B C 1
ATOM 4877 O O . GLY B 2 288 ? 3.566 -14.785 52.049 1.00 63.86 288 GLY B O 1
ATOM 4878 N N . PHE B 2 289 ? 5.194 -15.545 53.385 1.00 62.50 289 PHE B N 1
ATOM 4879 C CA . PHE B 2 289 ? 6.119 -15.709 52.273 1.00 62.71 289 PHE B CA 1
ATOM 4880 C C . PHE B 2 289 ? 6.153 -17.152 51.741 1.00 63.04 289 PHE B C 1
ATOM 4881 O O . PHE B 2 289 ? 6.916 -17.472 50.829 1.00 62.91 289 PHE B O 1
ATOM 4889 N N . GLY B 2 290 ? 5.306 -18.017 52.291 1.00 62.99 290 GLY B N 1
ATOM 4890 C CA . GLY B 2 290 ? 5.291 -19.398 51.845 1.00 63.60 290 GLY B CA 1
ATOM 4891 C C . GLY B 2 290 ? 6.394 -20.196 52.518 1.00 64.46 290 GLY B C 1
ATOM 4892 O O . GLY B 2 290 ? 7.344 -20.651 51.874 1.00 64.33 290 GLY B O 1
ATOM 4893 N N . ASN B 2 291 ? 6.263 -20.346 53.832 1.00 64.46 291 ASN B N 1
ATOM 4894 C CA . ASN B 2 291 ? 7.223 -21.077 54.649 1.00 64.13 291 ASN B CA 1
ATOM 4895 C C . ASN B 2 291 ? 6.477 -21.808 55.751 1.00 65.52 291 ASN B C 1
ATOM 4896 O O . ASN B 2 291 ? 5.247 -21.736 55.847 1.00 65.45 291 ASN B O 1
ATOM 4901 N N . GLU B 2 292 ? 7.231 -22.503 56.592 1.00 66.81 292 GLU B N 1
ATOM 4902 C CA . GLU B 2 292 ? 6.647 -23.253 57.691 1.00 67.53 292 GLU B CA 1
ATOM 4903 C C . GLU B 2 292 ? 6.775 -22.447 58.972 1.00 66.67 292 GLU B C 1
ATOM 4904 O O . GLU B 2 292 ? 7.758 -21.732 59.168 1.00 65.88 292 GLU B O 1
ATOM 4910 N N . LYS B 2 293 ? 5.779 -22.568 59.842 1.00 66.09 293 LYS B N 1
ATOM 4911 C CA . LYS B 2 293 ? 5.783 -21.849 61.105 1.00 66.09 293 LYS B CA 1
ATOM 4912 C C . LYS B 2 293 ? 6.945 -22.343 61.961 1.00 66.61 293 LYS B C 1
ATOM 4913 O O . LYS B 2 293 ? 6.922 -23.468 62.447 1.00 67.55 293 LYS B O 1
ATOM 4919 N N . TYR B 2 294 ? 7.953 -21.500 62.153 1.00 66.46 294 TYR B N 1
ATOM 4920 C CA . TYR B 2 294 ? 9.124 -21.874 62.938 1.00 67.35 294 TYR B CA 1
ATOM 4921 C C . TYR B 2 294 ? 8.886 -22.073 64.439 1.00 67.39 294 TYR B C 1
ATOM 4922 O O . TYR B 2 294 ? 9.552 -22.892 65.070 1.00 67.54 294 TYR B O 1
ATOM 4931 N N . TYR B 2 295 ? 7.959 -21.314 65.014 1.00 67.45 295 TYR B N 1
ATOM 4932 C CA . TYR B 2 295 ? 7.663 -21.424 66.441 1.00 66.70 295 TYR B CA 1
ATOM 4933 C C . TYR B 2 295 ? 6.399 -22.253 66.678 1.00 67.09 295 TYR B C 1
ATOM 4934 O O . TYR B 2 295 ? 5.430 -21.718 67.261 1.00 67.24 295 TYR B O 1
#

InterPro domains:
  IPR000358 Ribonucleotide reductase small subunit family [PF00268] (85-353)
  IPR000358 Ribonucleotide reductase small subunit family [PTHR23409] (73-397)
  IPR009078 Ferritin-like superfamily [SSF47240] (31-359)
  IPR012348 Ribonucleotide reductase-like [G3DSA:1.10.620.20] (26-359)
  IPR030475 Ribonucleotide reductase small subunit, acitve site [PS00368] (175-191)
  IPR033909 Ribonucleotide reductase small subunit [cd01049] (87-362)

Solvent-accessible surface area: 27385 Å² total; per-residue (Å²): 178,104,154,77,11,107,84,15,77,109,117,26,129,131,78,4,55,102,8,95,93,87,5,61,112,5,26,116,68,18,127,51,71,31,159,86,61,114,112,98,16,117,111,31,73,87,62,28,151,117,4,68,1,29,59,112,70,173,144,27,54,13,67,47,56,62,109,39,108,85,0,34,110,2,4,43,109,9,10,90,30,48,6,23,4,118,93,16,96,23,89,130,0,58,96,2,17,90,96,116,10,78,110,44,7,50,48,0,0,9,46,0,0,0,10,10,6,36,22,38,39,125,25,50,95,13,2,34,128,40,0,19,93,59,0,56,4,27,3,0,80,11,2,1,3,6,2,13,2,7,30,20,0,3,11,3,0,16,1,39,1,1,55,24,12,15,129,56,114,109,84,16,95,113,9,2,53,52,2,74,113,21,67,0,65,41,28,36,56,68,0,20,99,15,17,16,135,37,82,69,3,10,0,4,6,28,0,0,0,0,0,0,23,7,16,0,5,35,9,0,3,11,0,0,2,18,48,0,106,108,90,43,12,0,67,0,3,9,81,1,5,73,33,3,24,88,5,21,33,27,6,13,81,2,1,13,47,0,6,60,48,5,112,52,105,7,67,71,56,11,2,34,59,0,0,9,0,0,1,8,1,3,9,6,24,4,2,29,12,4,6,1,43,7,2,54,9,74,19,95,72,0,9,49,10,0,32,45,10,0,2,132,8,0,69,52,16,70,14,129,94,98,51,147,46,136,49,30,8,103,40,19,140,145,65,140,184,90,54,110,92,12,76,124,23,38,170,86,4,67,1,37,89,136,34,91,159,62,66,20,9,45,90,26,129,10,126,58,0,24,62,22,3,44,156,9,6,92,36,37,12,16,1,113,114,13,119,14,61,156,2,32,84,46,4,115,161,24,78,125,103,69,36,63,37,0,6,21,12,1,8,57,33,40,70,22,80,91,1,19,64,49,0,62,4,42,0,0,66,7,2,3,8,1,0,36,3,2,43,46,0,1,34,13,0,18,1,34,1,2,39,47,10,13,131,79,71,78,125,91,8,126,34,26,160,79,52,98,78,71,38,48,119,81,43,58,42,0,33,106,94,23,17,68,53,143,73,13,4,1,0,2,36,0,0,0,2,0,0,58,14,19,0,2,37,5,0,13,17,30,21,2,92,187,27,19,57,162,196,61,0,87,5,6,10,91,2,10,125,17,2,37,111,6,19,35,29,2,11,94,4,1,16,41,0,3,55,68,6,154,45,98,9,32,79,129,6,4,28,97,1,0,26,42,0,0,90,16,0,83,54,17,40,76,100,47,26,158,165,90,80,2,62,142,32,0,8,41,17,0,120,39,11,57,24,92,114,118,83

Nearest PDB structures (foldseek):
  1jk0-assembly1_B  TM=1.004E+00  e=3.543E-38  Saccharomyces cerevisiae
  1sms-assembly1_B  TM=9.687E-01  e=2.220E-27  Saccharomyces cerevisiae
  2o1z-assembly1_A  TM=9.490E-01  e=7.019E-16  Plasmodium vivax
  2vux-assembly1_A  TM=9.548E-01  e=6.415E-16  Homo sapiens
  2o1z-assembly1_B  TM=9.270E-01  e=2.045E-14  Plasmodium vivax

Foldseek 3Di:
DVVVVVVQLVVCVVVLVVLVVVLVCPLPVLVVVCVVCVVPLVVQVVCLVVFPQQDADVVDDVLDPDPDCVLLVLLVVLVVLDDALVVQDCVCALVCLPPVDDPLRVLQLLLLLLVLLVCLCVVLCCLVVVHLVGRNRPSVVSNSVSLSVVSVRLNVNSCVVCCRNPVPPVVNVVSVVVSVPDPLVVSLVSLCCSAPVPPSHDPLSVLLLSLLVLQQLSQLSLVLLVVVVVVPHRSSVVVSSVSVNVSSVSVSLSSLVVLVSTPDHDDLVSSCVSNVSSLSSNLSCCSNPNPSVSVPDDSVLSSLQSLQRSQVSSVSNVHHRDVPGDNSDPSVVD/DPVVLVVVVVVVAVQVQLYAPPPCPDPPVPPCPVLLVLQVVVVVVDDALVVFDCVVQLVLQVVDPPCVNLVLLVLLLQLCCLVVLLVRGHDPSSVSSSVVVVVVSVRLNVNSVVCCPSHVHPDNVSRDCNVVVPDPLVVLVVVLCVPAPVDPSHDSLRNLLLVLLVLFLACVLSLVVVCVCPPDPRRPGSNVSSVVSNVVSNSVSLSSLVSSVSGPDHDDLVVSVVSNVSSNVSRCVCSPVVDHHNVSLVRSQVVSVSNPHHRPD

GO terms:
  GO:0004748 ribonucleoside-diphosphate reductase activity, thioredoxin disulfide as acceptor (F, IDA)
  GO:0005634 nucleus (C, IDA)
  GO:0005737 cytoplasm (C, IDA)
  GO:0005971 ribonucleoside-diphosphate reductase complex (C, IDA)
  GO:0009263 deoxyribonucleotide biosynthetic process (P, IDA)
  GO:0005515 protein binding (F, IPI)
  GO:0060090 molecular adaptor activity (F, EXP)
  GO:0008198 ferrous iron binding (F, IDA)
  GO:0008270 zinc ion binding (F, IDA)
  GO:0046982 protein heterodimerization activity (F, IDA)

Secondary structure (DSSP, 8-state):
-HHHHHHHHHHTHHHHHHHHHHHHTHHHHHHHHHHH-HHHHHHHHHHGGG-GGGS--TT--S--S-S-HHHHHHHHHHHTT---GGG---TTHHHHHHHT--HHHHHHHHHHHHHHHTTSSHHHHHHIIIIITS---HHHHHHHHHHHHHHHHHHHHHHHHHHHH---HHHHHHHHHHHTT-HHHHHHHHHHHHHTTSSS--HHHHHHHHHHHHHTTTHHHHHHHHHHHHTT--HHHHHHHHHHHHHHHHHHHHHHHHHHT-SSPPPHHHHHHHHHHHHHHHHHIIIIIS-GGGGT--HHHHHHHHHHHHHHHHHTTT---SS------GGGG-/--HHHHHHHHHTTT-TTTS--TT--S--S-S-HHHHHHHHHHHHT---GGG---TTTSTTTTTS-TTHHHHHHHHHHHH--HHHHHHHS-SHHHHHHHHHHHHHHHHHHHHHHHHHHHHS-S-TTS-SGGGG-S-HHHHHHHHHHHHTTSSSS--HHHHHHHHHIIIIITTHHHHHHHHHHTSSSS-HHHHHHHHHHHHHHHHHHHHHHHHHHT-SS---HHHHHHHHHHHHHHHHHHHTTS---THHHHHHHHHHHHTT-----

Organism: Saccharomyces cerevisiae (strain ATCC 204508 / S288c) (NCBI:txid559292)

Radius of gyration: 26.74 Å; Cα contacts (8 Å, |Δi|>4): 687; chains: 2; bounding box: 58×68×81 Å

B-factor: mean 46.89, std 20.15, range [8.54, 96.12]

Sequence (599 aa):
LNKELETLREENRVKSDMLKEKLSKDAENHKAYLKSHQVHRHKLKEMEKEEPLLNEDKERTVLFPIKYHEIWQAYKRAEASFWTAEEIDLSKDIHDWNNRMNENERFFISRVLAFFAASDGIVNENLVENFSTEVQIPEAKSFYGFQIMIENIHSETYSLLIDTYIKDPKESEFLFNAIHTIPEIGEKAEWALRWIQDADALFGERLVAFASIEGVFFSGSFASIFWLKKRGMMPGLTFSNELICRDEGLHTDFACLLFAHLKNKPDPAIVEKIVTEAVEIEQRYFLDALPVALLGMNADLMNQYVEFVADRLLVAFGNKKYYKVENPFDFMENFQKERHDMKEAEKDEILLMENSRRFVMFPIKYHEIWAAYKKVEASFWTAEEIELAKDTEDFQKLTDDQKTYIGNLLALSILIENFSAQLQNPEGKSFYGFQIMMENIYSEVYSMMVDAFFKDPKNIPLFKEIANLPEVKHKAAFIERWISNDDSLYAERLVAFAAKEGIFQAGNYASMFWLTDKKIMPGLAMANRNICRDRGAYTDFSCLLFAHLRTKPNPKIIEKIITEAVEIEKEYYSNSLPHTYIEFVADGLLQGFGNEKYY